Protein AF-A0A4Q2YAL2-F1 (afdb_monomer_lite)

Structure (mmCIF, N/CA/C/O backbone):
data_AF-A0A4Q2YAL2-F1
#
_entry.id   AF-A0A4Q2YAL2-F1
#
loop_
_atom_site.group_PDB
_atom_site.id
_atom_site.type_symbol
_atom_site.label_atom_id
_atom_site.label_alt_id
_atom_site.label_comp_id
_atom_site.label_asym_id
_atom_site.label_entity_id
_atom_site.label_seq_id
_atom_site.pdbx_PDB_ins_code
_atom_site.Cartn_x
_atom_site.Cartn_y
_atom_site.Cartn_z
_atom_site.occupancy
_atom_site.B_iso_or_equiv
_atom_site.auth_seq_id
_atom_site.auth_comp_id
_atom_site.auth_asym_id
_atom_site.auth_atom_id
_atom_site.pdbx_PDB_model_num
ATOM 1 N N . MET A 1 1 ? 35.663 -0.691 -18.626 1.00 34.44 1 MET A N 1
ATOM 2 C CA . MET A 1 1 ? 35.014 -1.641 -19.557 1.00 34.44 1 MET A CA 1
ATOM 3 C C . MET A 1 1 ? 35.930 -2.849 -19.698 1.00 34.44 1 MET A C 1
ATOM 5 O O . MET A 1 1 ? 36.634 -2.955 -20.691 1.00 34.44 1 MET A O 1
ATOM 9 N N . ASP A 1 2 ? 35.960 -3.741 -18.707 1.00 33.00 2 ASP A N 1
ATOM 10 C CA . ASP A 1 2 ? 36.837 -4.916 -18.756 1.00 33.00 2 ASP A CA 1
ATOM 11 C C . ASP A 1 2 ? 36.016 -6.183 -18.997 1.00 33.00 2 ASP A C 1
ATOM 13 O O . ASP A 1 2 ? 35.149 -6.528 -18.196 1.00 33.00 2 ASP A O 1
ATOM 17 N N . ARG A 1 3 ? 36.354 -6.880 -20.093 1.00 42.19 3 ARG A N 1
ATOM 18 C CA . ARG A 1 3 ? 35.846 -8.185 -20.579 1.00 42.19 3 ARG A CA 1
ATOM 19 C C . ARG A 1 3 ? 34.606 -8.153 -21.483 1.00 42.19 3 ARG A C 1
ATOM 21 O O . ARG A 1 3 ? 33.518 -8.588 -21.120 1.00 42.19 3 ARG A O 1
ATOM 28 N N . PHE A 1 4 ? 34.845 -7.736 -22.724 1.00 47.44 4 PHE A N 1
ATOM 29 C CA . PHE A 1 4 ? 34.017 -8.009 -23.903 1.00 47.44 4 PHE A CA 1
ATOM 30 C C . PHE A 1 4 ? 34.461 -9.335 -24.557 1.00 47.44 4 PHE A C 1
ATOM 32 O O . PHE A 1 4 ? 35.650 -9.508 -24.826 1.00 47.44 4 PHE A O 1
ATOM 39 N N . ARG A 1 5 ? 33.543 -10.279 -24.822 1.00 47.34 5 ARG A N 1
ATOM 40 C CA . ARG A 1 5 ? 33.827 -11.516 -25.585 1.00 47.34 5 ARG A CA 1
ATOM 41 C C . ARG A 1 5 ? 32.627 -11.879 -26.469 1.00 47.34 5 ARG A C 1
ATOM 43 O O . ARG A 1 5 ? 31.511 -12.010 -25.971 1.00 47.34 5 ARG A O 1
ATOM 50 N N . ARG A 1 6 ? 32.863 -12.040 -27.776 1.00 51.03 6 ARG A N 1
ATOM 51 C CA . ARG A 1 6 ? 31.874 -12.457 -28.789 1.00 51.03 6 ARG A CA 1
ATOM 52 C C . ARG A 1 6 ? 32.100 -13.925 -29.136 1.00 51.03 6 ARG A C 1
ATOM 54 O O . ARG A 1 6 ? 33.190 -14.281 -29.568 1.00 51.03 6 ARG A O 1
ATOM 61 N N . GLU A 1 7 ? 31.065 -14.750 -29.020 1.00 54.59 7 GLU A N 1
ATOM 62 C CA . GLU A 1 7 ? 31.062 -16.129 -29.522 1.00 54.59 7 GLU A CA 1
ATOM 63 C C . GLU A 1 7 ? 29.753 -16.370 -30.291 1.00 54.59 7 GLU A C 1
ATOM 65 O O . GLU A 1 7 ? 28.668 -16.167 -29.755 1.00 54.59 7 GLU A O 1
ATOM 70 N N . GLN A 1 8 ? 29.855 -16.740 -31.575 1.00 58.50 8 GLN A N 1
ATOM 71 C CA . GLN A 1 8 ? 28.763 -17.287 -32.406 1.00 58.50 8 GLN A CA 1
ATOM 72 C C . GLN A 1 8 ? 27.385 -16.583 -32.292 1.00 58.50 8 GLN A C 1
ATOM 74 O O . GLN A 1 8 ? 26.392 -17.190 -31.897 1.00 58.50 8 GLN A O 1
ATOM 79 N N . GLY A 1 9 ? 27.295 -15.293 -32.643 1.00 65.19 9 GLY A N 1
ATOM 80 C CA . GLY A 1 9 ? 26.003 -14.570 -32.670 1.00 65.19 9 GLY A CA 1
ATOM 81 C C . GLY A 1 9 ? 25.422 -14.243 -31.286 1.00 65.19 9 GLY A C 1
ATOM 82 O O . GLY A 1 9 ? 24.248 -13.899 -31.148 1.00 65.19 9 GLY A O 1
ATOM 83 N N . ARG A 1 10 ? 26.237 -14.355 -30.233 1.00 72.00 10 ARG A N 1
ATOM 84 C CA . ARG A 1 10 ? 25.889 -13.933 -28.877 1.00 72.00 10 ARG A CA 1
ATOM 85 C C . ARG A 1 10 ? 26.889 -12.903 -28.377 1.00 72.00 10 ARG A C 1
ATOM 87 O O . ARG A 1 10 ? 28.103 -13.082 -28.502 1.00 72.00 10 ARG A O 1
ATOM 94 N N . MET A 1 11 ? 26.362 -11.824 -27.814 1.00 77.19 11 MET A N 1
ATOM 95 C CA . MET A 1 11 ? 27.133 -10.838 -27.071 1.00 77.19 11 MET A CA 1
ATOM 96 C C . MET A 1 11 ? 26.857 -11.046 -25.586 1.00 77.19 11 MET A C 1
ATOM 98 O O . MET A 1 11 ? 25.702 -11.002 -25.173 1.00 77.19 11 MET A O 1
ATOM 102 N N . ASN A 1 12 ? 27.913 -11.263 -24.805 1.00 82.50 12 ASN A N 1
ATOM 103 C CA . ASN A 1 12 ? 27.822 -11.422 -23.358 1.00 82.50 12 ASN A CA 1
ATOM 104 C C . ASN A 1 12 ? 28.502 -10.233 -22.676 1.00 82.50 12 ASN A C 1
ATOM 106 O O . ASN A 1 12 ? 29.672 -9.950 -22.939 1.00 82.50 12 ASN A O 1
ATOM 110 N N . ILE A 1 13 ? 27.782 -9.564 -21.782 1.00 82.69 13 ILE A N 1
ATOM 111 C CA . ILE A 1 13 ? 28.294 -8.497 -20.926 1.00 82.69 13 ILE A CA 1
ATOM 112 C C . ILE A 1 13 ? 28.120 -8.969 -19.485 1.00 82.69 13 ILE A C 1
ATOM 114 O O . ILE A 1 13 ? 27.005 -9.174 -19.012 1.00 82.69 13 ILE A O 1
ATOM 118 N N . ILE A 1 14 ? 29.234 -9.156 -18.779 1.00 84.06 14 ILE A N 1
ATOM 119 C CA . ILE A 1 14 ? 29.224 -9.673 -17.402 1.00 84.06 14 ILE A CA 1
ATOM 120 C C . ILE A 1 14 ? 28.496 -8.700 -16.471 1.00 84.06 14 ILE A C 1
ATOM 122 O O . ILE A 1 14 ? 27.706 -9.115 -15.626 1.00 84.06 14 ILE A O 1
ATOM 126 N N . ARG A 1 15 ? 28.757 -7.400 -16.633 1.00 83.81 15 ARG A N 1
ATOM 127 C CA . ARG A 1 15 ? 28.156 -6.350 -15.819 1.00 83.81 15 ARG A CA 1
ATOM 128 C C . ARG A 1 15 ? 28.131 -5.024 -16.564 1.00 83.81 15 ARG A C 1
ATOM 130 O O . ARG A 1 15 ? 29.109 -4.667 -17.220 1.00 83.81 15 ARG A O 1
ATOM 137 N N . LEU A 1 16 ? 27.040 -4.293 -16.407 1.00 83.62 16 LEU A N 1
ATOM 1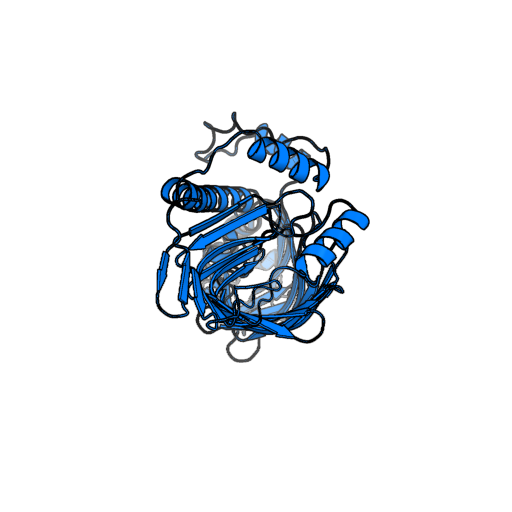38 C CA . LEU A 1 16 ? 26.890 -2.912 -16.832 1.00 83.62 16 LEU A CA 1
ATOM 139 C C . LEU A 1 16 ? 26.346 -2.112 -15.652 1.00 83.62 16 LEU A C 1
ATOM 141 O O . LEU A 1 16 ? 25.259 -2.401 -15.165 1.00 83.62 16 LEU A O 1
ATOM 145 N N . SER A 1 17 ? 27.091 -1.101 -15.220 1.00 80.88 17 SER A N 1
ATOM 146 C CA . SER A 1 17 ? 26.669 -0.203 -14.147 1.00 80.88 17 SER A CA 1
ATOM 147 C C . SER A 1 17 ? 26.716 1.232 -14.651 1.00 80.88 17 SER A C 1
ATOM 149 O O . SER A 1 17 ? 27.686 1.626 -15.303 1.00 80.88 17 SER A O 1
ATOM 151 N N . ALA A 1 18 ? 25.685 2.012 -14.343 1.00 79.88 18 ALA A N 1
ATOM 152 C CA . ALA A 1 18 ? 25.575 3.407 -14.737 1.00 79.88 18 ALA A CA 1
ATOM 153 C C . ALA A 1 18 ? 25.038 4.257 -13.581 1.00 79.88 18 ALA A C 1
ATOM 155 O O . ALA A 1 18 ? 24.219 3.807 -12.781 1.00 79.88 18 ALA A O 1
ATOM 156 N N . ILE A 1 19 ? 25.505 5.502 -13.520 1.00 79.38 19 ILE A N 1
ATOM 157 C CA . ILE A 1 19 ? 24.965 6.543 -12.647 1.00 79.38 19 ILE A CA 1
ATOM 158 C C . ILE A 1 19 ? 24.279 7.552 -13.560 1.00 79.38 19 ILE A C 1
ATOM 160 O O . ILE A 1 19 ? 24.894 8.058 -14.502 1.00 79.38 19 ILE A O 1
ATOM 164 N N . GLY A 1 20 ? 22.998 7.789 -13.307 1.00 75.44 20 GLY A N 1
ATOM 165 C CA . GLY A 1 20 ? 22.170 8.666 -14.115 1.00 75.44 20 GLY A CA 1
ATOM 166 C C . GLY A 1 20 ? 22.560 10.128 -13.937 1.00 75.44 20 GLY A C 1
ATOM 167 O O . GLY A 1 20 ? 22.775 10.607 -12.822 1.00 75.44 20 GLY A O 1
ATOM 168 N N . ARG A 1 21 ? 22.628 10.851 -15.053 1.00 77.00 21 ARG A N 1
ATOM 169 C CA . ARG A 1 21 ? 22.757 12.313 -15.083 1.00 77.00 21 ARG A CA 1
ATOM 170 C C . ARG A 1 21 ? 21.369 12.953 -14.965 1.00 77.00 21 ARG A C 1
ATOM 172 O O . ARG A 1 21 ? 20.378 12.259 -14.745 1.00 77.00 21 ARG A O 1
ATOM 179 N N . GLU A 1 22 ? 21.281 14.279 -15.035 1.00 68.62 22 GLU A N 1
ATOM 180 C CA . GLU A 1 22 ? 20.007 15.002 -14.863 1.00 68.62 22 GLU A CA 1
ATOM 181 C C . GLU A 1 22 ? 18.955 14.659 -15.925 1.00 68.62 22 GLU A C 1
ATOM 183 O O . GLU A 1 22 ? 17.767 14.652 -15.624 1.00 68.62 22 GLU A O 1
ATOM 188 N N . ASP A 1 23 ? 19.404 14.308 -17.126 1.00 71.12 23 ASP A N 1
ATOM 189 C CA . ASP A 1 23 ? 18.617 13.883 -18.289 1.00 71.12 23 ASP A CA 1
ATOM 190 C C . ASP A 1 23 ? 18.297 12.375 -18.309 1.00 71.12 23 ASP A C 1
ATOM 192 O O . ASP A 1 23 ? 17.663 11.872 -19.241 1.00 71.12 23 ASP A O 1
ATOM 196 N N . SER A 1 24 ? 18.731 11.633 -17.286 1.00 74.25 24 SER A N 1
ATOM 197 C CA . SER A 1 24 ? 18.523 10.189 -17.171 1.00 74.25 24 SER A CA 1
ATOM 198 C C . SER A 1 24 ? 17.285 9.876 -16.331 1.00 74.25 24 SER A C 1
ATOM 200 O O . SER A 1 24 ? 17.131 10.389 -15.225 1.00 74.25 24 SER A O 1
ATOM 202 N N . PHE A 1 25 ? 16.425 8.970 -16.805 1.00 77.88 25 PHE A N 1
ATOM 203 C CA . PHE A 1 25 ? 15.199 8.565 -16.089 1.00 77.88 25 PHE A CA 1
ATOM 204 C C . PHE A 1 25 ? 15.465 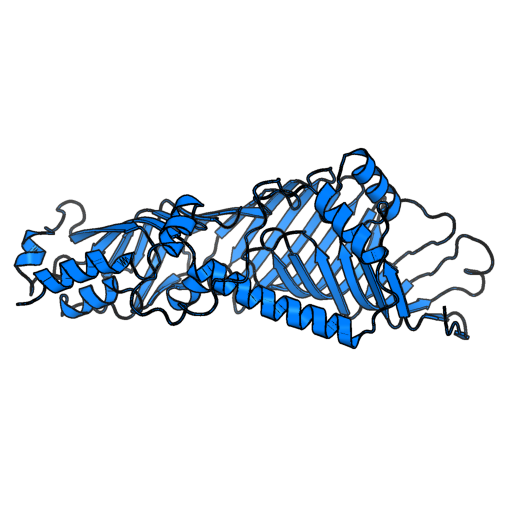7.742 -14.812 1.00 77.88 25 PHE A C 1
ATOM 206 O O . PHE A 1 25 ? 14.564 7.539 -13.998 1.00 77.88 25 PHE A O 1
ATOM 213 N N . PHE A 1 26 ? 16.703 7.288 -14.619 1.00 82.44 26 PHE A N 1
ATOM 214 C CA . PHE A 1 26 ? 17.173 6.580 -13.432 1.00 82.44 26 PHE A CA 1
ATOM 215 C C . PHE A 1 26 ? 18.201 7.421 -12.663 1.00 82.44 26 PHE A C 1
ATOM 217 O O . PHE A 1 26 ? 18.831 8.323 -13.221 1.00 82.44 26 PHE A O 1
ATOM 224 N N . THR A 1 27 ? 18.377 7.131 -11.376 1.00 79.19 27 THR A N 1
ATOM 225 C CA . THR A 1 27 ? 19.489 7.655 -10.565 1.00 79.19 27 THR A CA 1
ATOM 226 C C . THR A 1 27 ? 20.693 6.733 -10.642 1.00 79.19 27 THR A C 1
ATOM 228 O O . THR A 1 27 ? 21.825 7.182 -10.810 1.00 79.19 27 THR A O 1
ATOM 231 N N . ASP A 1 28 ? 20.445 5.433 -10.593 1.00 82.31 28 ASP A N 1
ATOM 232 C CA . ASP A 1 28 ? 21.459 4.402 -10.690 1.00 82.31 28 ASP A CA 1
ATOM 233 C C . ASP A 1 28 ? 20.863 3.122 -11.278 1.00 82.31 28 ASP A C 1
ATOM 235 O O . ASP A 1 28 ? 19.662 2.853 -11.195 1.00 82.31 28 ASP A O 1
ATOM 239 N N . PHE A 1 29 ? 21.732 2.385 -11.959 1.00 85.00 29 PHE A N 1
ATOM 240 C CA . PHE A 1 29 ? 21.403 1.184 -12.706 1.00 85.00 29 PHE A CA 1
ATOM 241 C C . PHE A 1 29 ? 22.572 0.204 -12.598 1.00 85.00 29 PHE A C 1
ATOM 243 O O . PHE A 1 29 ? 23.728 0.577 -12.823 1.00 85.00 29 PHE A O 1
ATOM 250 N N . ASP A 1 30 ? 22.280 -1.053 -12.280 1.00 87.50 30 ASP A N 1
ATOM 251 C CA . ASP A 1 30 ? 23.237 -2.156 -12.297 1.00 87.50 30 ASP A CA 1
ATOM 252 C C . ASP A 1 30 ? 22.581 -3.397 -12.907 1.00 87.50 30 ASP A C 1
ATOM 254 O O . ASP A 1 30 ? 21.586 -3.901 -12.392 1.00 87.50 30 ASP A O 1
ATOM 258 N N . ALA A 1 31 ? 23.152 -3.902 -13.996 1.00 88.25 31 ALA A N 1
ATOM 259 C CA . ALA A 1 31 ? 22.694 -5.101 -14.684 1.00 88.25 31 ALA A CA 1
ATOM 260 C C . ALA A 1 31 ? 23.830 -6.116 -14.817 1.00 88.25 31 ALA A C 1
ATOM 262 O O . ALA A 1 31 ? 24.973 -5.755 -15.117 1.00 88.25 31 ALA A O 1
ATOM 263 N N . LYS A 1 32 ? 23.520 -7.400 -14.615 1.00 88.00 32 LYS A N 1
ATOM 264 C CA . LYS A 1 32 ? 24.496 -8.499 -14.638 1.00 88.00 32 LYS A CA 1
ATOM 265 C C . LYS A 1 32 ? 24.097 -9.601 -15.600 1.00 88.00 32 LYS A C 1
ATOM 267 O O . LYS A 1 32 ? 22.915 -9.876 -15.805 1.00 88.00 32 LYS A O 1
ATOM 272 N N . ASN A 1 33 ? 25.120 -10.261 -16.138 1.00 89.31 33 ASN A N 1
ATOM 273 C CA . ASN A 1 33 ? 25.001 -11.381 -17.067 1.00 89.31 33 ASN A CA 1
ATOM 274 C C . ASN A 1 33 ? 24.040 -11.058 -18.216 1.00 89.31 33 ASN A C 1
ATOM 276 O O . ASN A 1 33 ? 23.069 -11.770 -18.466 1.00 89.31 33 ASN A O 1
ATOM 280 N N . ILE A 1 34 ? 24.307 -9.943 -18.891 1.00 88.00 34 ILE A N 1
ATOM 281 C CA . ILE A 1 34 ? 23.517 -9.503 -20.031 1.00 88.00 34 ILE A CA 1
ATOM 282 C C . ILE A 1 34 ? 23.935 -10.336 -21.239 1.00 88.00 34 ILE A C 1
ATOM 284 O O . ILE A 1 34 ? 25.109 -10.372 -21.609 1.00 88.00 34 ILE A O 1
ATOM 288 N N . VAL A 1 35 ? 22.970 -10.990 -21.868 1.00 88.06 35 VAL A N 1
ATOM 289 C CA . VAL A 1 35 ? 23.160 -11.803 -23.065 1.00 88.06 35 VAL A CA 1
ATOM 290 C C . VAL A 1 35 ? 22.271 -11.255 -24.169 1.00 88.06 35 VAL A C 1
ATOM 292 O O . VAL A 1 35 ? 21.047 -11.353 -24.093 1.00 88.06 35 VAL A O 1
ATOM 295 N N . CYS A 1 36 ? 22.878 -10.726 -25.226 1.00 84.00 36 CYS A N 1
ATOM 296 C CA . CYS A 1 36 ? 22.164 -10.289 -26.422 1.00 84.00 36 CYS A CA 1
ATOM 297 C C . CYS A 1 36 ? 22.324 -11.334 -27.525 1.00 84.00 36 CYS A C 1
ATOM 299 O O . CYS A 1 36 ? 23.438 -11.781 -27.825 1.00 84.00 36 CYS A O 1
ATOM 301 N N . ARG A 1 37 ? 21.210 -11.725 -28.146 1.00 76.56 37 ARG A N 1
ATOM 302 C CA . ARG A 1 37 ? 21.209 -12.604 -29.323 1.00 76.56 37 ARG A CA 1
ATOM 303 C C . ARG A 1 37 ? 21.167 -11.736 -30.574 1.00 76.56 37 ARG A C 1
ATOM 305 O O . ARG A 1 37 ? 20.095 -11.293 -30.970 1.00 76.56 37 ARG A O 1
ATOM 312 N N . MET A 1 38 ? 22.335 -11.505 -31.166 1.00 70.19 38 MET A N 1
ATOM 313 C CA . MET A 1 38 ? 22.499 -10.646 -32.339 1.00 70.19 38 MET A CA 1
ATOM 314 C C . MET A 1 38 ? 22.710 -11.499 -33.592 1.00 70.19 38 MET A C 1
ATOM 316 O O . MET A 1 38 ? 23.464 -12.476 -33.565 1.00 70.19 38 MET A O 1
ATOM 320 N N . GLY A 1 39 ? 22.084 -11.126 -34.706 1.00 63.28 39 GLY A N 1
ATOM 321 C CA . GLY A 1 39 ? 22.401 -11.692 -36.012 1.00 63.28 39 GLY A CA 1
ATOM 322 C C . GLY A 1 39 ? 23.830 -11.355 -36.447 1.00 63.28 39 GLY A C 1
ATOM 323 O O . GLY A 1 39 ? 24.487 -10.463 -35.912 1.00 63.28 39 GLY A O 1
ATOM 324 N N . LEU A 1 40 ? 24.343 -12.088 -37.439 1.00 58.19 40 LEU A N 1
ATOM 325 C CA . LEU A 1 40 ? 25.746 -11.996 -37.872 1.00 58.19 40 LEU A CA 1
ATOM 326 C C . LEU A 1 40 ? 26.148 -10.578 -38.337 1.00 58.19 40 LEU A C 1
ATOM 328 O O . LEU A 1 40 ? 27.295 -10.176 -38.132 1.00 58.19 40 LEU A O 1
ATOM 332 N N . LEU A 1 41 ? 25.198 -9.845 -38.933 1.00 61.16 41 LEU A N 1
ATOM 333 C CA . LEU A 1 41 ? 25.366 -8.509 -39.523 1.00 61.16 41 LEU A CA 1
ATOM 334 C C . LEU A 1 41 ? 24.835 -7.368 -38.635 1.00 61.16 41 LEU A C 1
ATOM 336 O O . LEU A 1 41 ? 25.105 -6.203 -38.912 1.00 61.16 41 LEU A O 1
ATOM 340 N N . ASP A 1 42 ? 24.140 -7.692 -37.542 1.00 60.75 42 ASP A N 1
ATOM 341 C CA . ASP A 1 42 ? 23.362 -6.743 -36.729 1.00 60.75 42 ASP A CA 1
ATOM 342 C C . ASP A 1 42 ? 24.211 -5.789 -35.871 1.00 60.75 42 ASP A C 1
ATOM 344 O O . ASP A 1 42 ? 23.679 -4.908 -35.201 1.00 60.75 42 ASP A O 1
ATOM 348 N N . SER A 1 43 ? 25.534 -5.962 -35.872 1.00 57.38 43 SER A N 1
ATOM 349 C CA . SER A 1 43 ? 26.497 -5.133 -35.137 1.00 57.38 43 SER A CA 1
ATOM 350 C C . SER A 1 43 ? 27.537 -4.467 -36.048 1.00 57.38 43 SER A C 1
ATOM 352 O O . SER A 1 43 ? 28.525 -3.937 -35.546 1.00 57.38 43 SER A O 1
ATOM 354 N N . VAL A 1 44 ? 27.404 -4.598 -37.375 1.00 61.06 44 VAL A N 1
ATOM 355 C CA . VAL A 1 44 ? 28.435 -4.173 -38.346 1.00 61.06 44 VAL A CA 1
ATOM 356 C C . VAL A 1 44 ? 28.291 -2.694 -38.706 1.00 61.06 44 VAL A C 1
ATOM 358 O O . VAL A 1 44 ? 29.294 -2.013 -38.903 1.00 61.06 44 VAL A O 1
ATOM 361 N N . ALA A 1 45 ? 27.061 -2.186 -38.735 1.00 60.50 45 ALA A N 1
ATOM 362 C CA . ALA A 1 45 ? 26.756 -0.772 -38.894 1.00 60.50 45 ALA A CA 1
ATOM 363 C C . ALA A 1 45 ? 25.537 -0.407 -38.025 1.00 60.50 45 ALA A C 1
ATOM 365 O O . ALA A 1 45 ? 24.688 -1.273 -37.795 1.00 60.50 45 ALA A O 1
ATOM 366 N N . PRO A 1 46 ? 25.442 0.836 -37.525 1.00 62.41 46 PRO A N 1
ATOM 367 C CA . PRO A 1 46 ? 24.249 1.329 -36.845 1.00 62.41 46 PRO A CA 1
ATOM 368 C C . PRO A 1 46 ? 22.979 1.237 -37.717 1.00 62.41 46 PRO A C 1
ATOM 370 O O . PRO A 1 46 ? 23.072 1.390 -38.940 1.00 62.41 46 PRO A O 1
ATOM 373 N N . PRO A 1 47 ? 21.793 1.038 -37.109 1.00 66.62 47 PRO A N 1
ATOM 374 C CA . PRO A 1 47 ? 21.583 0.769 -35.684 1.00 66.62 47 PRO A CA 1
ATOM 375 C C . PRO A 1 47 ? 22.023 -0.650 -35.303 1.00 66.62 47 PRO A C 1
ATOM 377 O O . PRO A 1 47 ? 21.727 -1.614 -36.010 1.00 66.62 47 PRO A O 1
ATOM 380 N N . TRP A 1 48 ? 22.679 -0.794 -34.150 1.00 67.81 48 TRP A N 1
ATOM 381 C CA . TRP A 1 48 ? 22.986 -2.098 -33.572 1.00 67.81 48 TRP A CA 1
ATOM 382 C C . TRP A 1 48 ? 21.699 -2.781 -33.125 1.00 67.81 48 TRP A C 1
ATOM 384 O O . TRP A 1 48 ? 21.069 -2.382 -32.144 1.00 67.81 48 TRP A O 1
ATOM 394 N N . ARG A 1 49 ? 21.308 -3.836 -33.837 1.00 71.44 49 ARG A N 1
ATOM 395 C CA . ARG A 1 49 ? 20.087 -4.589 -33.546 1.00 71.44 49 ARG A CA 1
ATOM 396 C C . ARG A 1 49 ? 20.413 -5.664 -32.529 1.00 71.44 49 ARG A C 1
ATOM 398 O O . ARG A 1 49 ? 20.940 -6.729 -32.837 1.00 71.44 49 ARG A O 1
ATOM 405 N N . THR A 1 50 ? 20.123 -5.366 -31.272 1.00 68.25 50 THR A N 1
ATOM 406 C CA . THR A 1 50 ? 20.482 -6.251 -30.153 1.00 68.25 50 THR A CA 1
ATOM 407 C C . THR A 1 50 ? 19.618 -7.515 -30.083 1.00 68.25 50 THR A C 1
ATOM 409 O O . THR A 1 50 ? 19.961 -8.455 -29.361 1.00 68.25 50 THR A O 1
ATOM 412 N N . GLY A 1 51 ? 18.518 -7.549 -30.845 1.00 76.31 51 GLY A N 1
ATOM 413 C CA . GLY A 1 51 ? 17.534 -8.621 -30.813 1.00 76.31 51 GLY A CA 1
ATOM 414 C C . GLY A 1 51 ? 16.833 -8.675 -29.457 1.00 76.31 51 GLY A C 1
ATOM 415 O O . GLY A 1 51 ? 16.383 -7.648 -28.938 1.00 76.31 51 GLY A O 1
ATOM 416 N N . GLY A 1 52 ? 16.727 -9.884 -28.903 1.00 81.69 52 GLY A N 1
ATOM 417 C CA . GLY A 1 52 ? 16.270 -10.107 -27.534 1.00 81.69 52 GLY A CA 1
ATOM 418 C C . GLY A 1 52 ? 17.441 -10.075 -26.554 1.00 81.69 52 GLY A C 1
ATOM 419 O O . GLY A 1 52 ? 18.399 -10.844 -26.702 1.00 81.69 52 GLY A O 1
ATOM 420 N N . MET A 1 53 ? 17.341 -9.209 -25.550 1.00 88.19 53 MET A N 1
ATOM 421 C CA . MET A 1 53 ? 18.288 -9.104 -24.446 1.00 88.19 53 MET A CA 1
ATOM 422 C C . MET A 1 53 ? 17.793 -9.926 -23.259 1.00 88.19 53 MET A C 1
ATOM 424 O O . MET A 1 53 ? 16.634 -9.818 -22.868 1.00 88.19 53 MET A O 1
ATOM 428 N N . LYS A 1 54 ? 18.671 -10.735 -22.672 1.00 91.12 54 LYS A N 1
ATOM 429 C CA . LYS A 1 54 ? 18.435 -11.400 -21.390 1.00 91.12 54 LYS A CA 1
ATOM 430 C C . LYS A 1 54 ? 19.345 -10.814 -20.328 1.00 91.12 54 LYS A C 1
ATOM 432 O O . LYS A 1 54 ? 20.514 -10.598 -20.617 1.00 91.12 54 LYS A O 1
ATOM 437 N N . ILE A 1 55 ? 18.833 -10.589 -19.129 1.00 92.50 55 ILE A N 1
ATOM 438 C CA . ILE A 1 55 ? 19.584 -10.086 -17.977 1.00 92.50 55 ILE A CA 1
ATOM 439 C C . ILE A 1 55 ? 19.289 -11.018 -16.802 1.00 92.50 55 ILE A C 1
ATOM 441 O O . ILE A 1 55 ? 18.127 -11.327 -16.550 1.00 92.50 55 ILE A O 1
ATOM 445 N N . ALA A 1 56 ? 20.314 -11.483 -16.089 1.00 90.94 56 ALA A N 1
ATOM 446 C CA . ALA A 1 56 ? 20.078 -12.321 -14.912 1.00 90.94 56 ALA A CA 1
ATOM 447 C C . ALA A 1 56 ? 19.561 -11.468 -13.747 1.00 90.94 56 ALA A C 1
ATOM 449 O O . ALA A 1 56 ? 18.458 -11.689 -13.261 1.00 90.94 56 ALA A O 1
ATOM 450 N N . ASP A 1 57 ? 20.319 -10.436 -13.373 1.00 91.56 57 ASP A N 1
ATOM 451 C CA . ASP A 1 57 ? 19.981 -9.544 -12.266 1.00 91.56 57 ASP A CA 1
ATOM 452 C C . ASP A 1 57 ? 19.971 -8.091 -12.730 1.00 91.56 57 ASP A C 1
ATOM 454 O O . ASP A 1 57 ? 20.928 -7.629 -13.362 1.00 91.56 57 ASP A O 1
ATOM 458 N N . LEU A 1 58 ? 18.912 -7.369 -12.373 1.00 91.75 58 LEU A N 1
ATOM 459 C CA . LEU A 1 58 ? 18.763 -5.937 -12.587 1.00 91.75 58 LEU A CA 1
ATOM 460 C C . LEU A 1 58 ? 18.401 -5.251 -11.274 1.00 91.75 58 LEU A C 1
ATOM 462 O O . LEU A 1 58 ? 17.418 -5.612 -10.635 1.00 91.75 58 LEU A O 1
ATOM 466 N N . VAL A 1 59 ? 19.135 -4.197 -10.938 1.00 90.12 59 VAL A N 1
ATOM 467 C CA . VAL A 1 59 ? 18.751 -3.232 -9.909 1.00 90.12 59 VAL A CA 1
ATOM 468 C C . VAL A 1 59 ? 18.685 -1.858 -10.558 1.00 90.12 59 VAL A C 1
ATOM 470 O O . VAL A 1 59 ? 19.654 -1.417 -11.178 1.00 90.12 59 VAL A O 1
ATOM 473 N N . ILE A 1 60 ? 17.538 -1.197 -10.448 1.00 88.00 60 ILE A N 1
ATOM 474 C CA . ILE A 1 60 ? 17.326 0.135 -11.009 1.00 88.00 60 ILE A CA 1
ATOM 475 C C . ILE A 1 60 ? 16.526 1.010 -10.047 1.00 88.00 60 ILE A C 1
ATOM 477 O O . ILE A 1 60 ? 15.466 0.624 -9.553 1.00 88.00 60 ILE A O 1
ATOM 481 N N . ASN A 1 61 ? 17.021 2.224 -9.836 1.00 84.44 61 ASN A N 1
ATOM 482 C CA . ASN A 1 61 ? 16.340 3.249 -9.060 1.00 84.44 61 ASN A CA 1
ATOM 483 C C . ASN A 1 61 ? 15.817 4.318 -10.021 1.00 84.44 61 ASN A C 1
ATOM 485 O O . ASN A 1 61 ? 16.582 5.022 -10.685 1.00 84.44 61 ASN A O 1
ATOM 489 N N . VAL A 1 62 ? 14.497 4.397 -10.147 1.00 85.19 62 VAL A N 1
ATOM 490 C CA . VAL A 1 62 ? 13.790 5.244 -11.109 1.00 85.19 62 VAL A CA 1
ATOM 491 C C . VAL A 1 62 ? 13.421 6.574 -10.458 1.00 85.19 62 VAL A C 1
ATOM 493 O O . VAL A 1 62 ? 12.994 6.634 -9.303 1.00 85.19 62 VAL A O 1
ATOM 496 N N . ARG A 1 63 ? 13.555 7.669 -11.211 1.00 78.69 63 ARG A N 1
ATOM 497 C CA . ARG A 1 63 ? 13.149 8.998 -10.743 1.00 78.69 63 ARG A CA 1
ATOM 498 C C . ARG A 1 63 ? 11.622 9.092 -10.676 1.00 78.69 63 ARG A C 1
ATOM 500 O O . ARG A 1 63 ? 10.934 8.814 -11.650 1.00 78.69 63 ARG A O 1
ATOM 507 N N . ALA A 1 64 ? 11.096 9.546 -9.539 1.00 69.31 64 ALA A N 1
ATOM 508 C CA . ALA A 1 64 ? 9.655 9.671 -9.285 1.00 69.31 64 ALA A CA 1
ATOM 509 C C . ALA A 1 64 ? 9.038 11.022 -9.717 1.00 69.31 64 ALA A C 1
ATOM 511 O O . ALA A 1 64 ? 7.964 11.390 -9.238 1.00 69.31 64 ALA A O 1
ATOM 512 N N . GLY A 1 65 ? 9.720 11.768 -10.590 1.00 68.44 65 GLY A N 1
ATOM 513 C CA . GLY A 1 65 ? 9.336 13.099 -11.067 1.00 68.44 65 GLY A CA 1
ATOM 514 C C . GLY A 1 65 ? 10.533 13.863 -11.641 1.00 68.44 65 GLY A C 1
ATOM 515 O O . GLY A 1 65 ? 11.652 13.342 -11.677 1.00 68.44 65 GLY A O 1
ATOM 516 N N . ALA A 1 66 ? 10.305 15.106 -12.061 1.00 66.06 66 ALA A N 1
ATOM 517 C CA . ALA A 1 66 ? 11.340 16.004 -12.573 1.00 66.06 66 ALA A CA 1
ATOM 518 C C . ALA A 1 66 ? 11.246 17.379 -11.906 1.00 66.06 66 ALA A C 1
ATOM 520 O O . ALA A 1 66 ? 10.180 17.766 -11.439 1.00 66.06 66 ALA A O 1
ATOM 521 N N . ALA A 1 67 ? 12.365 18.105 -11.845 1.00 63.84 67 ALA A N 1
ATOM 522 C CA . ALA A 1 67 ? 12.426 19.395 -11.156 1.00 63.84 67 ALA A CA 1
ATOM 523 C C . ALA A 1 67 ? 11.552 20.482 -11.810 1.00 63.84 67 ALA A C 1
ATOM 525 O O . ALA A 1 67 ? 11.137 21.408 -11.119 1.00 63.84 67 ALA A O 1
ATOM 526 N N . ASP A 1 68 ? 11.287 20.354 -13.111 1.00 67.81 68 ASP A N 1
ATOM 527 C CA . ASP A 1 68 ? 10.445 21.238 -13.911 1.00 67.81 68 ASP A CA 1
ATOM 528 C C . ASP A 1 68 ? 9.892 20.485 -15.139 1.00 67.81 68 ASP A C 1
ATOM 530 O O . ASP A 1 68 ? 10.304 19.359 -15.450 1.00 67.81 68 ASP A O 1
ATOM 534 N N . ALA A 1 69 ? 8.945 21.106 -15.847 1.00 67.81 69 ALA A N 1
ATOM 535 C CA . ALA A 1 69 ? 8.301 20.527 -17.026 1.00 67.81 69 ALA A CA 1
ATOM 536 C C . ALA A 1 69 ? 9.267 20.258 -18.198 1.00 67.81 69 ALA A C 1
ATOM 538 O O . ALA A 1 69 ? 9.069 19.296 -18.941 1.00 67.81 69 ALA A O 1
ATOM 539 N N . GLY A 1 70 ? 10.318 21.069 -18.358 1.00 68.00 70 GLY A N 1
ATOM 540 C CA . GLY A 1 70 ? 11.335 20.871 -19.392 1.00 68.00 70 GLY A CA 1
ATOM 541 C C . GLY A 1 70 ? 12.184 19.637 -19.104 1.00 68.00 70 GLY A C 1
ATOM 542 O O . GLY A 1 70 ? 12.362 18.788 -19.973 1.00 68.00 70 GLY A O 1
ATOM 543 N N . ALA A 1 71 ? 12.621 19.472 -17.855 1.00 69.00 71 ALA A N 1
ATOM 544 C CA . ALA A 1 71 ? 13.304 18.268 -17.401 1.00 69.00 71 ALA A CA 1
ATOM 545 C C . ALA A 1 71 ? 12.419 17.018 -17.560 1.00 69.00 71 ALA A C 1
ATOM 547 O O . ALA A 1 71 ? 12.905 15.989 -18.024 1.00 69.00 71 ALA A O 1
ATOM 548 N N . ALA A 1 72 ? 11.119 17.099 -17.248 1.00 67.31 72 ALA A N 1
ATOM 549 C CA . ALA A 1 72 ? 10.184 15.987 -17.453 1.00 67.31 72 ALA A CA 1
ATOM 550 C C . ALA A 1 72 ? 10.099 15.564 -18.931 1.00 67.31 72 ALA A C 1
ATOM 552 O O . ALA A 1 72 ? 10.122 14.367 -19.228 1.00 67.31 72 ALA A O 1
ATOM 553 N N . ALA A 1 73 ? 10.051 16.534 -19.851 1.00 71.00 73 ALA A N 1
ATOM 554 C CA . ALA A 1 73 ? 10.034 16.273 -21.287 1.00 71.00 73 ALA A CA 1
ATOM 555 C C . ALA A 1 73 ? 11.326 15.585 -21.755 1.00 71.00 73 ALA A C 1
ATOM 557 O O . ALA A 1 73 ? 11.253 14.556 -22.427 1.00 71.00 73 ALA A O 1
ATOM 558 N N . THR A 1 74 ? 12.494 16.073 -21.321 1.00 73.44 74 THR A N 1
ATOM 559 C CA . THR A 1 74 ? 13.796 15.459 -21.635 1.00 73.44 74 THR A CA 1
ATOM 560 C C . THR A 1 74 ? 13.881 14.016 -21.134 1.00 73.44 74 THR A C 1
ATOM 562 O O . THR A 1 74 ? 14.321 13.135 -21.867 1.00 73.44 74 THR A O 1
ATOM 565 N N . LEU A 1 75 ? 13.406 13.731 -19.915 1.00 72.62 75 LEU A N 1
ATOM 566 C CA . LEU A 1 75 ? 13.359 12.360 -19.386 1.00 72.62 75 LEU A CA 1
ATOM 567 C C . LEU A 1 75 ? 12.479 11.441 -20.248 1.00 72.62 75 LEU A C 1
ATOM 569 O O . LEU A 1 75 ? 12.857 10.298 -20.526 1.00 72.62 75 LEU A O 1
ATOM 573 N N . GLY A 1 76 ? 11.323 11.947 -20.686 1.00 68.44 76 GLY A N 1
ATOM 574 C CA . GLY A 1 76 ? 10.436 11.244 -21.609 1.00 68.44 76 GLY A CA 1
ATOM 575 C C . GLY A 1 76 ? 11.100 10.972 -22.961 1.00 68.44 76 GLY A C 1
ATOM 576 O O . GLY A 1 76 ? 11.007 9.859 -23.481 1.00 68.44 76 GLY A O 1
ATOM 577 N N . GLU A 1 77 ? 11.820 11.943 -23.521 1.00 72.19 77 GLU A N 1
ATOM 578 C CA . GLU A 1 77 ? 12.567 11.768 -24.771 1.00 72.19 77 GLU A CA 1
ATOM 579 C C . GLU A 1 77 ? 13.699 10.747 -24.639 1.00 72.19 77 GLU A C 1
ATOM 581 O O . GLU A 1 77 ? 13.829 9.880 -25.501 1.00 72.19 77 GLU A O 1
ATOM 586 N N . THR A 1 78 ? 14.462 10.764 -23.545 1.00 74.31 78 THR A N 1
ATOM 587 C CA . THR A 1 78 ? 15.534 9.786 -23.307 1.00 74.31 78 THR A CA 1
ATOM 588 C C . THR A 1 78 ? 14.994 8.351 -23.240 1.00 74.31 78 THR A C 1
ATOM 590 O O . THR A 1 78 ? 15.599 7.431 -23.799 1.00 74.31 78 THR A O 1
ATOM 593 N N . LEU A 1 79 ? 13.847 8.144 -22.580 1.00 74.19 79 LEU A N 1
ATOM 594 C CA . LEU A 1 79 ? 13.260 6.816 -22.360 1.00 74.19 79 LEU A CA 1
ATOM 595 C C . LEU A 1 79 ? 12.461 6.283 -23.566 1.00 74.19 79 LEU A C 1
ATOM 597 O O . LEU A 1 79 ? 12.513 5.085 -23.864 1.00 74.19 79 LEU A O 1
ATOM 601 N N . PHE A 1 80 ? 11.710 7.148 -24.253 1.00 73.69 80 PHE A N 1
ATOM 602 C CA . PHE A 1 80 ? 10.796 6.765 -25.343 1.00 73.69 80 PHE A CA 1
ATOM 603 C C . PHE A 1 80 ? 11.291 7.164 -26.739 1.00 73.69 80 PHE A C 1
ATOM 605 O O . PHE A 1 80 ? 10.659 6.827 -27.745 1.00 73.69 80 PHE A O 1
ATOM 612 N N . GLY A 1 81 ? 12.404 7.890 -26.826 1.00 68.69 81 GLY A N 1
ATOM 613 C CA . GLY A 1 81 ? 13.050 8.265 -28.077 1.00 68.69 81 GLY A CA 1
ATOM 614 C C . GLY A 1 81 ? 13.486 7.059 -28.909 1.00 68.69 81 GLY A C 1
ATOM 615 O O . GLY A 1 81 ? 13.614 5.924 -28.431 1.00 68.69 81 GLY A O 1
ATOM 616 N N . HIS A 1 82 ? 13.680 7.297 -30.202 1.00 67.50 82 HIS A N 1
ATOM 617 C CA . HIS A 1 82 ? 14.365 6.345 -31.063 1.00 67.50 82 HIS A CA 1
ATOM 618 C C . HIS A 1 82 ? 15.857 6.669 -31.020 1.00 67.50 82 HIS A C 1
ATOM 620 O O . HIS A 1 82 ? 16.250 7.786 -31.348 1.00 67.50 82 HIS A O 1
ATOM 626 N N . HIS A 1 83 ? 16.672 5.707 -30.592 1.00 70.00 83 HIS A N 1
ATOM 627 C CA . HIS A 1 83 ? 18.120 5.869 -30.533 1.00 70.00 83 HIS A CA 1
ATOM 628 C C . HIS A 1 83 ? 18.709 5.328 -31.841 1.00 70.00 83 HIS A C 1
ATOM 630 O O . HIS A 1 83 ? 18.585 4.129 -32.092 1.00 70.00 83 HIS A O 1
ATOM 636 N N . PRO A 1 84 ? 19.318 6.173 -32.695 1.00 63.91 84 PRO A N 1
ATOM 637 C CA . PRO A 1 84 ? 19.758 5.775 -34.039 1.00 63.91 84 PRO A CA 1
ATOM 638 C C . PRO A 1 84 ? 20.877 4.725 -34.023 1.00 63.91 84 PRO A C 1
ATOM 640 O O . PRO A 1 84 ? 21.117 4.059 -35.028 1.00 63.91 84 PRO A O 1
ATOM 643 N N . ASP A 1 85 ? 21.538 4.560 -32.878 1.00 68.94 85 ASP A N 1
ATOM 644 C CA . ASP A 1 85 ? 22.690 3.681 -32.728 1.00 68.94 85 ASP A CA 1
ATOM 645 C C . ASP A 1 85 ? 22.336 2.291 -32.196 1.00 68.94 85 ASP A C 1
ATOM 647 O O . ASP A 1 85 ? 23.103 1.354 -32.410 1.00 68.94 85 ASP A O 1
ATOM 651 N N . VAL A 1 86 ? 21.193 2.121 -31.518 1.00 70.19 86 VAL A N 1
ATOM 652 C CA . VAL A 1 86 ? 20.825 0.857 -30.860 1.00 70.19 86 VAL A CA 1
ATOM 653 C C . VAL A 1 86 ? 19.322 0.617 -30.937 1.00 70.19 86 VAL A C 1
ATOM 655 O O . VAL A 1 86 ? 18.523 1.410 -30.442 1.00 70.19 86 VAL A O 1
ATOM 658 N N . ASP A 1 87 ? 18.948 -0.544 -31.472 1.00 74.75 87 ASP A N 1
ATOM 659 C CA . ASP A 1 87 ? 17.572 -1.029 -31.490 1.00 74.75 87 ASP A CA 1
ATOM 660 C C . ASP A 1 87 ? 17.407 -2.208 -30.514 1.00 74.75 87 ASP A C 1
ATOM 662 O O . ASP A 1 87 ? 18.083 -3.244 -30.615 1.00 74.75 87 ASP A O 1
ATOM 666 N N . VAL A 1 88 ? 16.517 -2.027 -29.535 1.00 75.12 88 VAL A N 1
ATOM 667 C CA . VAL A 1 88 ? 16.188 -3.010 -28.494 1.00 75.12 88 VAL A CA 1
ATOM 668 C C . VAL A 1 88 ? 14.720 -3.387 -28.635 1.00 75.12 88 VAL A C 1
ATOM 670 O O . VAL A 1 88 ? 13.828 -2.585 -28.362 1.00 75.12 88 VAL A O 1
ATOM 673 N N . SER A 1 89 ? 14.475 -4.633 -29.041 1.00 74.00 89 SER A N 1
ATOM 674 C CA . SER A 1 89 ? 13.118 -5.131 -29.301 1.00 74.00 89 SER A CA 1
ATOM 675 C C . SER A 1 89 ? 12.439 -5.694 -28.046 1.00 74.00 89 SER A C 1
ATOM 677 O O . SER A 1 89 ? 11.252 -5.455 -27.807 1.00 74.00 89 SER A O 1
ATOM 679 N N . SER A 1 90 ? 13.199 -6.412 -27.212 1.00 86.81 90 SER A N 1
ATOM 680 C CA . SER A 1 90 ? 12.708 -6.994 -25.964 1.00 86.81 90 SER A CA 1
ATOM 681 C C . SER A 1 90 ? 13.822 -7.204 -24.944 1.00 86.81 90 SER A C 1
ATOM 683 O O . SER A 1 90 ? 14.929 -7.600 -25.318 1.00 86.81 90 SER A O 1
ATOM 685 N N . ILE A 1 91 ? 13.500 -7.032 -23.665 1.00 90.88 91 ILE A N 1
ATOM 686 C CA . ILE A 1 91 ? 14.388 -7.320 -22.536 1.00 90.88 91 ILE A CA 1
ATOM 687 C C . ILE A 1 91 ? 13.668 -8.305 -21.614 1.00 90.88 91 ILE A C 1
ATOM 689 O O . ILE A 1 91 ? 12.578 -8.008 -21.136 1.00 90.88 91 ILE A O 1
ATOM 693 N N . ASP A 1 92 ? 14.273 -9.457 -21.354 1.00 94.06 92 ASP A N 1
ATOM 694 C CA . ASP A 1 92 ? 13.827 -10.407 -20.337 1.00 94.06 92 ASP A CA 1
ATOM 695 C C . ASP A 1 92 ? 14.815 -10.369 -19.165 1.00 94.06 92 ASP A C 1
ATOM 697 O O . ASP A 1 92 ? 16.013 -10.582 -19.349 1.00 94.06 92 ASP A O 1
ATOM 701 N N . VAL A 1 93 ? 14.320 -10.121 -17.958 1.00 95.50 93 VAL A N 1
ATOM 702 C CA . VAL A 1 93 ? 15.104 -10.092 -16.724 1.00 95.50 93 VAL A CA 1
ATOM 703 C C . VAL A 1 93 ? 14.608 -11.180 -15.783 1.00 95.50 93 VAL A C 1
ATOM 705 O O . VAL A 1 93 ? 13.408 -11.273 -15.521 1.00 95.50 93 VAL A O 1
ATOM 708 N N . GLU A 1 94 ? 15.522 -12.008 -15.286 1.00 94.12 94 GLU A N 1
ATOM 709 C CA . GLU A 1 94 ? 15.183 -13.121 -14.392 1.00 94.12 94 GLU A CA 1
ATOM 710 C C . GLU A 1 94 ? 14.905 -12.641 -12.963 1.00 94.12 94 GLU A C 1
ATOM 712 O O . GLU A 1 94 ? 13.955 -13.111 -12.339 1.00 94.12 94 GLU A O 1
ATOM 717 N N . ASN A 1 95 ? 15.684 -11.673 -12.481 1.00 93.56 95 ASN A N 1
ATOM 718 C CA . ASN A 1 95 ? 15.563 -11.086 -11.155 1.00 93.56 95 ASN A CA 1
ATOM 719 C C . ASN A 1 95 ? 15.689 -9.555 -11.224 1.00 93.56 95 ASN A C 1
ATOM 721 O O . ASN A 1 95 ? 16.785 -9.011 -11.368 1.00 93.56 95 ASN A O 1
ATOM 725 N N . ALA A 1 96 ? 14.560 -8.854 -11.157 1.00 93.31 96 ALA A N 1
ATOM 726 C CA . ALA A 1 96 ? 14.488 -7.402 -11.210 1.00 93.31 96 ALA A CA 1
ATOM 727 C C . ALA A 1 96 ? 14.104 -6.810 -9.850 1.00 93.31 96 ALA A C 1
ATOM 729 O O . ALA A 1 96 ? 13.088 -7.180 -9.253 1.00 93.31 96 ALA A O 1
ATOM 730 N N . THR A 1 97 ? 14.887 -5.819 -9.432 1.00 92.50 97 THR A N 1
ATOM 731 C CA . THR A 1 97 ? 14.576 -4.904 -8.340 1.00 92.50 97 THR A CA 1
ATOM 732 C C . THR A 1 97 ? 14.452 -3.492 -8.897 1.00 92.50 97 THR A C 1
ATOM 734 O O . THR A 1 97 ? 15.404 -2.945 -9.457 1.00 92.50 97 THR A O 1
ATOM 737 N N . VAL A 1 98 ? 13.270 -2.905 -8.749 1.00 91.19 98 VAL A N 1
ATOM 738 C CA . VAL A 1 98 ? 12.941 -1.553 -9.207 1.00 91.19 98 VAL A CA 1
ATOM 739 C C . VAL A 1 98 ? 12.505 -0.750 -7.996 1.00 91.19 98 VAL A C 1
ATOM 741 O O . VAL A 1 98 ? 11.556 -1.147 -7.326 1.00 91.19 98 VAL A O 1
ATOM 744 N N . THR A 1 99 ? 13.147 0.379 -7.718 1.00 87.62 99 THR A N 1
ATOM 745 C CA . THR A 1 99 ? 12.697 1.292 -6.657 1.00 87.62 99 THR A CA 1
ATOM 746 C C . THR A 1 99 ? 12.401 2.676 -7.215 1.00 87.62 99 THR A C 1
ATOM 748 O O . THR A 1 99 ? 12.933 3.068 -8.254 1.00 87.62 99 THR A O 1
ATOM 751 N N . TRP A 1 100 ? 11.515 3.410 -6.553 1.00 83.25 100 TRP A N 1
ATOM 752 C CA . TRP A 1 100 ? 11.173 4.789 -6.892 1.00 83.25 100 TRP A CA 1
ATOM 753 C C . TRP A 1 100 ? 10.780 5.560 -5.635 1.00 83.25 100 TRP A C 1
ATOM 755 O O . TRP A 1 100 ? 10.468 4.962 -4.611 1.00 83.25 100 TRP A O 1
ATOM 765 N N . GLY A 1 101 ? 10.737 6.888 -5.736 1.00 69.94 101 GLY A N 1
ATOM 766 C CA . GLY A 1 101 ? 10.302 7.794 -4.669 1.00 69.94 101 GLY A CA 1
ATOM 767 C C . GLY A 1 101 ? 11.455 8.303 -3.802 1.00 69.94 101 GLY A C 1
ATOM 768 O O . GLY A 1 101 ? 12.462 7.629 -3.609 1.00 69.94 101 GLY A O 1
ATOM 769 N N . PHE A 1 102 ? 11.312 9.533 -3.304 1.00 62.66 102 PHE A N 1
ATOM 770 C CA . PHE A 1 102 ? 12.385 10.267 -2.611 1.00 62.66 102 PHE A CA 1
ATOM 771 C C . PHE A 1 102 ? 12.196 10.361 -1.089 1.00 62.66 102 PHE A C 1
ATOM 773 O O . PHE A 1 102 ? 13.074 10.855 -0.388 1.00 62.66 102 PHE A O 1
ATOM 780 N N . SER A 1 103 ? 11.051 9.916 -0.568 1.00 58.97 103 SER A N 1
ATOM 781 C CA . SER A 1 103 ? 10.721 9.940 0.859 1.00 58.97 103 SER A CA 1
ATOM 782 C C . SER A 1 103 ? 10.176 8.585 1.292 1.00 58.97 103 SER A C 1
ATOM 784 O O . SER A 1 103 ? 9.610 7.867 0.474 1.00 58.97 103 SER A O 1
ATOM 786 N N . VAL A 1 104 ? 10.267 8.261 2.584 1.00 60.41 104 VAL A N 1
ATOM 787 C CA . VAL A 1 104 ? 9.694 7.021 3.149 1.00 60.41 104 VAL A CA 1
ATOM 788 C C . VAL A 1 104 ? 8.199 6.873 2.811 1.00 60.41 104 VAL A C 1
ATOM 790 O O . VAL A 1 104 ? 7.712 5.762 2.648 1.00 60.41 104 VAL A O 1
ATOM 793 N N . LEU A 1 105 ? 7.483 7.990 2.643 1.00 56.38 105 LEU A N 1
ATOM 794 C CA . LEU A 1 105 ? 6.043 8.022 2.365 1.00 56.38 105 LEU A CA 1
ATOM 795 C C . LEU A 1 105 ? 5.694 7.840 0.877 1.00 56.38 105 LEU A C 1
ATOM 797 O O . LEU A 1 105 ? 4.628 7.321 0.553 1.00 56.38 105 LEU A O 1
ATOM 801 N N . ALA A 1 106 ? 6.575 8.263 -0.035 1.00 63.03 106 ALA A N 1
ATOM 802 C CA . ALA A 1 106 ? 6.370 8.150 -1.482 1.00 63.03 106 ALA A CA 1
ATOM 803 C C . ALA A 1 106 ? 7.162 6.993 -2.116 1.00 63.03 106 ALA A C 1
ATOM 805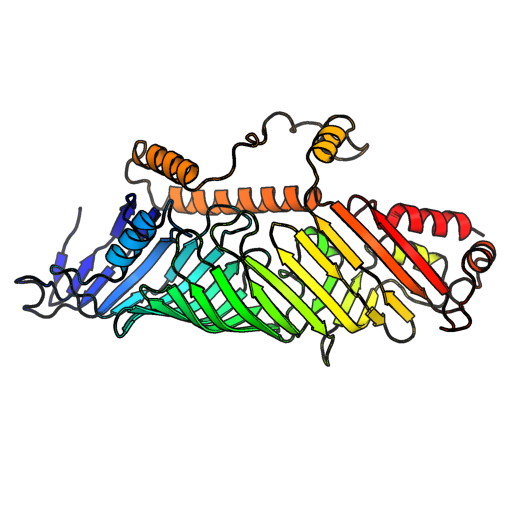 O O . ALA A 1 106 ? 6.931 6.671 -3.285 1.00 63.03 106 ALA A O 1
ATOM 806 N N . LYS A 1 107 ? 8.084 6.370 -1.365 1.00 72.81 107 LYS A N 1
ATOM 807 C CA . LYS A 1 107 ? 8.931 5.277 -1.848 1.00 72.81 107 LYS A CA 1
ATOM 808 C C . LYS A 1 107 ? 8.088 4.042 -2.142 1.00 72.81 107 LYS A C 1
ATOM 810 O O . LYS A 1 107 ? 7.252 3.626 -1.337 1.00 72.81 107 LYS A O 1
ATOM 815 N N . GLY A 1 108 ? 8.321 3.464 -3.309 1.00 81.75 108 GLY A N 1
ATOM 816 C CA . GLY A 1 108 ? 7.783 2.171 -3.690 1.00 81.75 108 GLY A CA 1
ATOM 817 C C . GLY A 1 108 ? 8.876 1.291 -4.270 1.00 81.75 108 GLY A C 1
ATOM 818 O O . GLY A 1 108 ? 9.947 1.767 -4.665 1.00 81.75 108 GLY A O 1
ATOM 819 N N . ARG A 1 109 ? 8.631 -0.016 -4.248 1.00 89.31 109 ARG A N 1
ATOM 820 C CA . ARG A 1 109 ? 9.583 -1.012 -4.727 1.00 89.31 109 ARG A CA 1
ATOM 821 C C . ARG A 1 109 ? 8.892 -2.232 -5.315 1.00 89.31 109 ARG A C 1
ATOM 823 O O . ARG A 1 109 ? 7.836 -2.651 -4.846 1.00 89.31 109 ARG A O 1
ATOM 830 N N . ILE A 1 110 ? 9.548 -2.814 -6.309 1.00 92.88 110 ILE A N 1
ATOM 831 C CA . ILE A 1 110 ? 9.356 -4.179 -6.787 1.00 92.88 110 ILE A CA 1
ATOM 832 C C . ILE A 1 110 ? 10.665 -4.912 -6.532 1.00 92.88 110 ILE A C 1
ATOM 834 O O . ILE A 1 110 ? 11.719 -4.399 -6.900 1.00 92.88 110 ILE A O 1
ATOM 838 N N . GLU A 1 111 ? 10.617 -6.088 -5.922 1.00 92.31 111 GLU A N 1
ATOM 839 C CA . GLU A 1 111 ? 11.811 -6.863 -5.583 1.00 92.31 111 GLU A CA 1
ATOM 840 C C . GLU A 1 111 ? 11.659 -8.317 -6.019 1.00 92.31 111 GLU A C 1
ATOM 842 O O . GLU A 1 111 ? 10.592 -8.913 -5.870 1.00 92.31 111 GLU A O 1
ATOM 847 N N . GLY A 1 112 ? 12.736 -8.914 -6.533 1.00 92.50 112 GLY A N 1
ATOM 848 C CA . GLY A 1 112 ? 12.758 -10.352 -6.806 1.00 92.50 112 GLY A CA 1
ATOM 849 C C . GLY A 1 112 ? 11.848 -10.801 -7.952 1.00 92.50 112 GLY A C 1
ATOM 850 O O . GLY A 1 112 ? 11.481 -11.974 -8.005 1.00 92.50 112 GLY A O 1
ATOM 851 N N . SER A 1 113 ? 11.417 -9.889 -8.829 1.00 95.81 113 SER A N 1
ATOM 852 C CA . SER A 1 113 ? 10.425 -10.192 -9.865 1.00 95.81 113 SER A CA 1
ATOM 853 C C . SER A 1 113 ? 11.087 -10.552 -11.187 1.00 95.81 113 SER A C 1
ATOM 855 O O . SER A 1 113 ? 12.028 -9.892 -11.620 1.00 95.81 113 SER A O 1
ATOM 857 N N . GLN A 1 114 ? 10.508 -11.501 -11.923 1.00 96.62 114 GLN A N 1
ATOM 858 C CA . GLN A 1 114 ? 10.798 -11.617 -13.352 1.00 96.62 114 GLN A CA 1
ATOM 859 C C . GLN A 1 114 ? 10.217 -10.394 -14.059 1.00 96.62 114 GLN A C 1
ATOM 861 O O . GLN A 1 114 ? 9.067 -10.042 -13.797 1.00 96.62 114 GLN A O 1
ATOM 866 N N . MET A 1 115 ? 10.980 -9.756 -14.944 1.00 96.56 115 MET A N 1
ATOM 867 C CA . MET A 1 115 ? 10.528 -8.590 -15.706 1.00 96.56 115 MET A CA 1
ATOM 868 C C . MET A 1 115 ? 10.668 -8.856 -17.201 1.00 96.56 115 MET A C 1
ATOM 870 O O . MET A 1 115 ? 11.715 -9.289 -17.669 1.00 96.56 115 MET A O 1
ATOM 874 N N . LYS A 1 116 ? 9.625 -8.566 -17.973 1.00 94.81 116 LYS A N 1
ATOM 875 C CA . LYS A 1 116 ? 9.657 -8.594 -19.436 1.00 94.81 116 LYS A CA 1
ATOM 876 C C . LYS A 1 116 ? 9.315 -7.226 -19.970 1.00 94.81 116 LYS A C 1
ATOM 878 O O . LYS A 1 116 ? 8.287 -6.672 -19.611 1.00 94.81 116 LYS A O 1
ATOM 883 N N . VAL A 1 117 ? 10.144 -6.715 -20.859 1.00 92.62 117 VAL A N 1
ATOM 884 C CA . VAL A 1 117 ? 9.968 -5.424 -21.510 1.00 92.62 117 VAL A CA 1
ATOM 885 C C . VAL A 1 117 ? 9.866 -5.670 -23.004 1.00 92.62 117 VAL A C 1
ATOM 887 O O . VAL A 1 117 ? 10.694 -6.373 -23.582 1.00 92.62 117 VAL A O 1
ATOM 890 N N . ARG A 1 118 ? 8.846 -5.108 -23.642 1.00 90.19 118 ARG A N 1
ATOM 891 C CA . ARG A 1 118 ? 8.645 -5.165 -25.092 1.00 90.19 118 ARG A CA 1
ATOM 892 C C . ARG A 1 118 ? 8.273 -3.791 -25.597 1.00 90.19 118 ARG A C 1
ATOM 894 O O . ARG A 1 118 ? 7.487 -3.091 -24.963 1.00 90.19 118 ARG A O 1
ATOM 901 N N . ARG A 1 119 ? 8.804 -3.413 -26.752 1.00 83.44 119 ARG A N 1
ATOM 902 C CA . ARG A 1 119 ? 8.385 -2.174 -27.402 1.00 83.44 119 ARG A CA 1
ATOM 903 C C . ARG A 1 119 ? 6.993 -2.366 -28.012 1.00 83.44 119 ARG A C 1
ATOM 905 O O . ARG A 1 119 ? 6.743 -3.386 -28.654 1.00 83.44 119 ARG A O 1
ATOM 912 N N . ARG A 1 120 ? 6.081 -1.421 -27.777 1.00 80.56 120 ARG A N 1
ATOM 913 C CA . ARG A 1 120 ? 4.712 -1.428 -28.318 1.00 80.56 120 ARG A CA 1
ATOM 914 C C . ARG A 1 120 ? 4.341 -0.001 -28.704 1.00 80.56 120 ARG A C 1
ATOM 916 O O . ARG A 1 120 ? 4.366 0.883 -27.852 1.00 80.56 120 ARG A O 1
ATOM 923 N N . ASP A 1 121 ? 4.033 0.217 -29.979 1.00 73.00 121 ASP A N 1
ATOM 924 C CA . ASP A 1 121 ? 3.729 1.537 -30.542 1.00 73.00 121 ASP A CA 1
ATOM 925 C C . ASP A 1 121 ? 4.801 2.588 -30.161 1.00 73.00 121 ASP A C 1
ATOM 927 O O . ASP A 1 121 ? 5.990 2.383 -30.414 1.00 73.00 121 ASP A O 1
ATOM 931 N N . ASN A 1 122 ? 4.399 3.683 -29.505 1.00 74.50 122 ASN A N 1
ATOM 932 C CA . ASN A 1 122 ? 5.273 4.765 -29.028 1.00 74.50 122 ASN A CA 1
ATOM 933 C C . ASN A 1 122 ? 5.751 4.583 -27.571 1.00 74.50 122 ASN A C 1
ATOM 935 O O . ASN A 1 122 ? 6.130 5.557 -26.917 1.00 74.50 122 ASN A O 1
ATOM 939 N N . GLY A 1 123 ? 5.713 3.360 -27.038 1.00 83.88 123 GLY A N 1
ATOM 940 C CA . GLY A 1 123 ? 5.989 3.091 -25.631 1.00 83.88 123 GLY A CA 1
ATOM 941 C C . GLY A 1 123 ? 6.593 1.719 -25.339 1.00 83.88 123 GLY A C 1
ATOM 942 O O . GLY A 1 123 ? 7.010 0.965 -26.224 1.00 83.88 123 GLY A O 1
ATOM 943 N N . TRP A 1 124 ? 6.635 1.405 -24.050 1.00 87.81 124 TRP A N 1
ATOM 944 C CA . TRP A 1 124 ? 7.138 0.155 -23.499 1.00 87.81 124 TRP A CA 1
ATOM 945 C C . TRP A 1 124 ? 6.023 -0.570 -22.762 1.00 87.81 124 TRP A C 1
ATOM 947 O O . TRP A 1 124 ? 5.396 -0.018 -21.865 1.00 87.81 124 TRP A O 1
ATOM 957 N N . TRP A 1 125 ? 5.804 -1.827 -23.115 1.00 92.38 125 TRP A N 1
ATOM 958 C CA . TRP A 1 125 ? 4.997 -2.745 -22.333 1.00 92.38 125 TRP A CA 1
ATOM 959 C C . TRP A 1 125 ? 5.915 -3.527 -21.396 1.00 92.38 125 TRP A C 1
ATOM 961 O O . TRP A 1 125 ? 6.838 -4.205 -21.854 1.00 92.38 125 TRP A O 1
ATOM 971 N N . ILE A 1 126 ? 5.678 -3.405 -20.095 1.00 93.81 126 ILE A N 1
ATOM 972 C CA . ILE A 1 126 ? 6.476 -3.999 -19.027 1.00 93.81 126 ILE A CA 1
ATOM 973 C C . ILE A 1 126 ? 5.584 -4.947 -18.230 1.00 93.81 126 ILE A C 1
ATOM 975 O O . ILE A 1 126 ? 4.522 -4.556 -17.759 1.00 93.81 126 ILE A O 1
ATOM 979 N N . GLN A 1 127 ? 6.016 -6.190 -18.056 1.00 96.00 127 GLN A N 1
ATOM 980 C CA . GLN A 1 127 ? 5.313 -7.195 -17.269 1.00 96.00 127 GLN A CA 1
ATOM 981 C C . GLN A 1 127 ? 6.215 -7.726 -16.161 1.00 96.00 127 GLN A C 1
ATOM 983 O O . GLN A 1 127 ? 7.321 -8.187 -16.430 1.00 96.00 127 GLN A O 1
ATOM 988 N N . PHE A 1 128 ? 5.698 -7.725 -14.941 1.00 96.56 128 PHE A N 1
ATOM 989 C CA . PHE A 1 128 ? 6.299 -8.304 -13.750 1.00 96.56 128 PHE A CA 1
ATOM 990 C C . PHE A 1 128 ? 5.530 -9.557 -13.319 1.00 96.56 128 PHE A C 1
ATOM 992 O O . PHE A 1 128 ? 4.297 -9.612 -13.420 1.00 96.56 128 PHE A O 1
ATOM 999 N N . LYS A 1 129 ? 6.255 -10.574 -12.850 1.00 96.44 129 LYS A N 1
ATOM 1000 C CA . LYS A 1 129 ? 5.692 -11.827 -12.342 1.00 96.44 129 LYS A CA 1
ATOM 1001 C C . LYS A 1 129 ? 6.574 -12.410 -11.237 1.00 96.44 129 LYS A C 1
ATOM 1003 O O . LYS A 1 129 ? 7.776 -12.582 -11.438 1.00 96.44 129 LYS A O 1
ATOM 1008 N N . GLY A 1 130 ? 5.949 -12.805 -10.129 1.00 94.25 130 GLY A N 1
ATOM 1009 C CA . GLY A 1 130 ? 6.654 -13.243 -8.925 1.00 94.25 130 GLY A CA 1
ATOM 1010 C C . GLY A 1 130 ? 7.336 -12.078 -8.204 1.00 94.25 130 GLY A C 1
ATOM 1011 O O . GLY A 1 130 ? 7.254 -10.934 -8.642 1.00 94.25 130 GLY A O 1
ATOM 1012 N N . GLY A 1 131 ? 8.013 -12.364 -7.095 1.00 93.88 131 GLY A N 1
ATOM 1013 C CA . GLY A 1 131 ? 8.591 -11.318 -6.250 1.00 93.88 131 GLY A CA 1
ATOM 1014 C C . GLY A 1 131 ? 7.530 -10.549 -5.459 1.00 93.88 131 GLY A C 1
ATOM 1015 O O . GLY A 1 131 ? 6.389 -11.001 -5.324 1.00 93.88 131 GLY A O 1
ATOM 1016 N N . THR A 1 132 ? 7.907 -9.389 -4.925 1.00 92.88 132 THR A N 1
ATOM 1017 C CA . THR A 1 132 ? 7.058 -8.570 -4.050 1.00 92.88 132 THR A CA 1
ATOM 1018 C C . THR A 1 132 ? 6.937 -7.130 -4.536 1.00 92.88 132 THR A C 1
ATOM 1020 O O . THR A 1 132 ? 7.847 -6.580 -5.152 1.00 92.88 132 THR A O 1
ATOM 1023 N N . PHE A 1 133 ? 5.793 -6.517 -4.246 1.00 91.12 133 PHE A N 1
ATOM 1024 C CA . PHE A 1 133 ? 5.482 -5.110 -4.454 1.00 91.12 133 PHE A CA 1
ATOM 1025 C C . PHE A 1 133 ? 5.205 -4.447 -3.105 1.00 91.12 133 PHE A C 1
ATOM 1027 O O . PHE A 1 133 ? 4.408 -4.958 -2.312 1.00 91.12 133 PHE A O 1
ATOM 1034 N N . SER A 1 134 ? 5.796 -3.275 -2.887 1.00 85.75 134 SER A N 1
ATOM 1035 C CA . SER A 1 134 ? 5.512 -2.441 -1.720 1.00 85.75 134 SER A CA 1
ATOM 1036 C C . SER A 1 134 ? 5.349 -0.978 -2.128 1.00 85.75 134 SER A C 1
ATOM 1038 O O . SER A 1 134 ? 6.136 -0.454 -2.915 1.00 85.75 134 SER A O 1
ATOM 1040 N N . GLN A 1 135 ? 4.340 -0.310 -1.574 1.00 79.62 135 GLN A N 1
ATOM 1041 C CA . GLN A 1 135 ? 4.077 1.118 -1.749 1.00 79.62 135 GLN A CA 1
ATOM 1042 C C . GLN A 1 135 ? 3.358 1.649 -0.508 1.00 79.62 135 GLN A C 1
ATOM 1044 O O . GLN A 1 135 ? 2.234 1.233 -0.218 1.00 79.62 135 GLN A O 1
ATOM 1049 N N . ASN A 1 136 ? 3.965 2.622 0.180 1.00 72.00 136 ASN A N 1
ATOM 1050 C CA . ASN A 1 136 ? 3.405 3.213 1.401 1.00 72.00 136 ASN A CA 1
ATOM 1051 C C . ASN A 1 136 ? 3.011 2.118 2.430 1.00 72.00 136 ASN A C 1
ATOM 1053 O O . ASN A 1 136 ? 3.844 1.281 2.780 1.00 72.00 136 ASN A O 1
ATOM 1057 N N . TRP A 1 137 ? 1.755 2.089 2.892 1.00 64.38 137 TRP A N 1
ATOM 1058 C CA . TRP A 1 137 ? 1.255 1.099 3.851 1.00 64.38 137 TRP A CA 1
ATOM 1059 C C . TRP A 1 137 ? 1.094 -0.309 3.271 1.00 64.38 137 TRP A C 1
ATOM 1061 O O . TRP A 1 137 ? 1.029 -1.263 4.038 1.00 64.38 137 TRP A O 1
ATOM 1071 N N . LEU A 1 138 ? 1.049 -0.460 1.942 1.00 76.12 138 LEU A N 1
ATOM 1072 C CA . LEU A 1 138 ? 0.996 -1.773 1.303 1.00 76.12 138 LEU A CA 1
ATOM 1073 C C . LEU A 1 138 ? 2.398 -2.367 1.300 1.00 76.12 138 LEU A C 1
ATOM 1075 O O . LEU A 1 138 ? 3.251 -1.949 0.513 1.00 76.12 138 LEU A O 1
ATOM 1079 N N . LYS A 1 139 ? 2.634 -3.335 2.184 1.00 78.25 139 LYS A N 1
ATOM 1080 C CA . LYS A 1 139 ? 3.949 -3.956 2.351 1.00 78.25 139 LYS A CA 1
ATOM 1081 C C . LYS A 1 139 ? 3.955 -5.413 1.910 1.00 78.25 139 LYS A C 1
ATOM 1083 O O . LYS A 1 139 ? 3.140 -6.219 2.374 1.00 78.25 139 LYS A O 1
ATOM 1088 N N . ASP A 1 140 ? 4.940 -5.710 1.068 1.00 84.88 140 ASP A N 1
ATOM 1089 C CA . ASP A 1 140 ? 5.407 -7.036 0.674 1.00 84.88 140 ASP A CA 1
ATOM 1090 C C . ASP A 1 140 ? 4.292 -7.901 0.073 1.00 84.88 140 ASP A C 1
ATOM 1092 O O . ASP A 1 140 ? 4.092 -9.060 0.434 1.00 84.88 140 ASP A O 1
ATOM 1096 N N . LEU A 1 141 ? 3.539 -7.309 -0.859 1.00 89.81 141 LEU A N 1
ATOM 1097 C CA . LEU A 1 141 ? 2.498 -8.002 -1.609 1.00 89.81 141 LEU A CA 1
ATOM 1098 C C . LEU A 1 141 ? 3.129 -8.846 -2.718 1.00 89.81 141 LEU A C 1
ATOM 1100 O O . LEU A 1 141 ? 3.826 -8.316 -3.578 1.00 89.81 141 LEU A O 1
ATOM 1104 N N . GLU A 1 142 ? 2.858 -10.146 -2.751 1.00 94.44 142 GLU A N 1
ATOM 1105 C CA . GLU A 1 142 ? 3.337 -11.039 -3.805 1.00 94.44 142 GLU A CA 1
ATOM 1106 C C . GLU A 1 142 ? 2.735 -10.646 -5.161 1.00 94.44 142 GLU A C 1
ATOM 1108 O O . GLU A 1 142 ? 1.518 -10.486 -5.300 1.00 94.44 142 GLU A O 1
ATOM 1113 N N . ILE A 1 143 ? 3.576 -10.519 -6.185 1.00 95.19 143 ILE A N 1
ATOM 1114 C CA . ILE A 1 143 ? 3.130 -10.158 -7.532 1.00 95.19 143 ILE A CA 1
ATOM 1115 C C . ILE A 1 143 ? 2.680 -11.423 -8.265 1.00 95.19 143 ILE A C 1
ATOM 1117 O O . ILE A 1 143 ? 3.490 -12.206 -8.763 1.00 95.19 143 ILE A O 1
ATOM 1121 N N . GLY A 1 144 ? 1.366 -11.598 -8.406 1.00 93.81 144 GLY A N 1
ATOM 1122 C CA . GLY A 1 144 ? 0.811 -12.624 -9.287 1.00 93.81 144 GLY A CA 1
ATOM 1123 C C . GLY A 1 144 ? 1.049 -12.273 -10.756 1.00 93.81 144 GLY A C 1
ATOM 1124 O O . GLY A 1 144 ? 1.566 -13.084 -11.526 1.00 93.81 144 GLY A O 1
ATOM 1125 N N . GLU A 1 145 ? 0.683 -11.050 -11.134 1.00 94.56 145 GLU A N 1
ATOM 1126 C CA . GLU A 1 145 ? 0.964 -10.467 -12.446 1.00 94.56 145 GLU A CA 1
ATOM 1127 C C . GLU A 1 145 ? 0.801 -8.949 -12.381 1.00 94.56 145 GLU A C 1
ATOM 1129 O O . GLU A 1 145 ? -0.230 -8.466 -11.920 1.00 94.56 145 GLU A O 1
ATOM 1134 N N . LEU A 1 146 ? 1.777 -8.195 -12.878 1.00 94.81 146 LEU A N 1
ATOM 1135 C CA . LEU A 1 146 ? 1.681 -6.742 -12.996 1.00 94.81 146 LEU A CA 1
ATOM 1136 C C . LEU A 1 146 ? 2.134 -6.313 -14.394 1.00 94.81 146 LEU A C 1
ATOM 1138 O O . LEU A 1 146 ? 3.316 -6.360 -14.707 1.00 94.81 146 LEU A O 1
ATOM 1142 N N . ALA A 1 147 ? 1.187 -5.921 -15.241 1.00 93.50 147 ALA A N 1
ATOM 1143 C CA . ALA A 1 147 ? 1.408 -5.458 -16.605 1.00 93.50 147 ALA A CA 1
ATOM 1144 C C . ALA A 1 147 ? 1.148 -3.953 -16.708 1.00 93.50 147 ALA A C 1
ATOM 1146 O O . ALA A 1 147 ? 0.101 -3.447 -16.288 1.00 93.50 147 ALA A O 1
ATOM 1147 N N . VAL A 1 148 ? 2.119 -3.253 -17.278 1.00 92.25 148 VAL A N 1
ATOM 1148 C CA . VAL A 1 148 ? 2.227 -1.802 -17.277 1.00 92.25 148 VAL A CA 1
ATOM 1149 C C . VAL A 1 148 ? 2.592 -1.325 -18.682 1.00 92.25 148 VAL A C 1
ATOM 1151 O O . VAL A 1 148 ? 3.517 -1.846 -19.298 1.00 92.25 148 VAL A O 1
ATOM 1154 N N . ILE A 1 149 ? 1.886 -0.321 -19.191 1.00 89.75 149 ILE A N 1
ATOM 1155 C CA . ILE A 1 149 ? 2.246 0.398 -20.414 1.00 89.75 149 ILE A CA 1
ATOM 1156 C C . ILE A 1 149 ? 2.848 1.739 -20.016 1.00 89.75 149 ILE A C 1
ATOM 1158 O O . ILE A 1 149 ? 2.180 2.569 -19.408 1.00 89.75 149 ILE A O 1
ATOM 1162 N N . CYS A 1 150 ? 4.090 1.970 -20.412 1.00 87.00 150 CYS A N 1
ATOM 1163 C CA . CYS A 1 150 ? 4.780 3.240 -20.267 1.00 87.00 150 CYS A CA 1
ATOM 1164 C C . CYS A 1 150 ? 4.804 3.952 -21.623 1.00 87.00 150 CYS A C 1
ATOM 1166 O O . CYS A 1 150 ? 5.289 3.399 -22.608 1.00 87.00 150 CYS A O 1
ATOM 1168 N N . THR A 1 151 ? 4.312 5.182 -21.676 1.00 84.50 151 THR A N 1
ATOM 1169 C CA . THR A 1 151 ? 4.321 6.056 -22.858 1.00 84.50 151 THR A CA 1
ATOM 1170 C C . THR A 1 151 ? 4.817 7.447 -22.473 1.00 84.50 151 THR A C 1
ATOM 1172 O O . THR A 1 151 ? 5.003 7.740 -21.291 1.00 84.50 151 THR A O 1
ATOM 1175 N N . ARG A 1 152 ? 4.977 8.332 -23.463 1.00 77.12 152 ARG A N 1
ATOM 1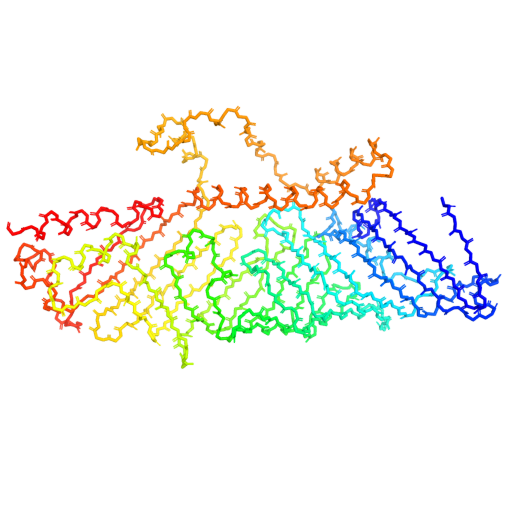176 C CA . ARG A 1 152 ? 5.307 9.746 -23.220 1.00 77.12 152 ARG A CA 1
ATOM 1177 C C . ARG A 1 152 ? 4.272 10.464 -22.350 1.00 77.12 152 ARG A C 1
ATOM 1179 O O . ARG A 1 152 ? 4.647 11.348 -21.592 1.00 77.12 152 ARG A O 1
ATOM 1186 N N . ASP A 1 153 ? 3.011 10.048 -22.423 1.00 74.94 153 ASP A N 1
ATOM 1187 C CA . ASP A 1 153 ? 1.914 10.654 -21.663 1.00 74.94 153 ASP A CA 1
ATOM 1188 C C . ASP A 1 153 ? 1.852 10.144 -20.214 1.00 74.94 153 ASP A C 1
ATOM 1190 O O . ASP A 1 153 ? 1.165 10.721 -19.368 1.00 74.94 153 ASP A O 1
ATOM 1194 N N . GLY A 1 154 ? 2.581 9.066 -19.904 1.00 79.69 154 GLY A N 1
ATOM 1195 C CA . GLY A 1 154 ? 2.637 8.483 -18.572 1.00 79.69 154 GLY A CA 1
ATOM 1196 C C . GLY A 1 154 ? 2.582 6.959 -18.552 1.00 79.69 154 GLY A C 1
ATOM 1197 O O . GLY A 1 154 ? 2.866 6.276 -19.538 1.00 79.69 154 GLY A O 1
ATOM 1198 N N . VAL A 1 155 ? 2.216 6.422 -17.392 1.00 85.62 155 VAL A N 1
ATOM 1199 C CA . VAL A 1 155 ? 2.213 4.993 -17.084 1.00 85.62 155 VAL A CA 1
ATOM 1200 C C . VAL A 1 155 ? 0.789 4.513 -16.824 1.00 85.62 155 VAL A C 1
ATOM 1202 O O . VAL A 1 155 ? 0.068 5.108 -16.036 1.00 85.62 155 VAL A O 1
ATOM 1205 N N . THR A 1 156 ? 0.373 3.424 -17.462 1.00 88.38 156 THR A N 1
ATOM 1206 C CA . THR A 1 156 ? -0.947 2.810 -17.270 1.00 88.38 156 THR A CA 1
ATOM 1207 C C . THR A 1 156 ? -0.796 1.366 -16.819 1.00 88.38 156 THR A C 1
ATOM 1209 O O . THR A 1 156 ? -0.125 0.579 -17.480 1.00 88.38 156 THR A O 1
ATOM 1212 N N . ILE A 1 157 ? -1.444 0.990 -15.718 1.00 89.50 157 ILE A N 1
ATOM 1213 C CA . ILE A 1 157 ? -1.509 -0.401 -15.260 1.00 89.50 157 ILE A CA 1
ATOM 1214 C C . ILE A 1 157 ? -2.687 -1.089 -15.958 1.00 89.50 157 ILE A C 1
ATOM 1216 O O . ILE A 1 157 ? -3.848 -0.865 -15.605 1.00 89.50 157 ILE A O 1
ATOM 1220 N N . GLU A 1 158 ? -2.391 -1.945 -16.939 1.00 88.19 158 GLU A N 1
ATOM 1221 C CA . GLU A 1 158 ? -3.403 -2.762 -17.628 1.00 88.19 158 GLU A CA 1
ATOM 1222 C C . GLU A 1 158 ? -3.971 -3.829 -16.689 1.00 88.19 158 GLU A C 1
ATOM 1224 O O . GLU A 1 158 ? -5.176 -4.086 -16.667 1.00 88.19 158 GLU A O 1
ATOM 1229 N N . LYS A 1 159 ? -3.091 -4.454 -15.903 1.00 90.50 159 LYS A N 1
ATOM 1230 C CA . LYS A 1 159 ? -3.444 -5.539 -14.992 1.00 90.50 159 LYS A CA 1
ATOM 1231 C C . LYS A 1 159 ? -2.479 -5.555 -13.821 1.00 90.50 159 LYS A C 1
ATOM 1233 O O . LYS A 1 159 ? -1.294 -5.770 -14.026 1.00 90.50 159 LYS A O 1
ATOM 1238 N N . GLY A 1 160 ? -2.974 -5.376 -12.605 1.00 92.56 160 GLY A N 1
ATOM 1239 C CA . GLY A 1 160 ? -2.211 -5.605 -11.382 1.00 92.56 160 GLY A CA 1
ATOM 1240 C C . GLY A 1 160 ? -2.937 -6.613 -10.509 1.00 92.56 160 GLY A C 1
ATOM 1241 O O . GLY A 1 160 ? -4.016 -6.319 -10.015 1.00 92.56 160 GLY A O 1
ATOM 1242 N N . LEU A 1 161 ? -2.370 -7.799 -10.327 1.00 94.06 161 LEU A N 1
ATOM 1243 C CA . LEU A 1 161 ? -2.822 -8.805 -9.375 1.00 94.06 161 LEU A CA 1
ATOM 1244 C C . LEU A 1 161 ? -1.728 -8.997 -8.332 1.00 94.06 161 LEU A C 1
ATOM 1246 O O . LEU A 1 161 ? -0.681 -9.579 -8.624 1.00 94.06 161 LEU A O 1
ATOM 1250 N N . LEU A 1 162 ? -2.009 -8.539 -7.120 1.00 93.25 162 LEU A N 1
ATOM 1251 C CA . LEU A 1 162 ? -1.135 -8.669 -5.963 1.00 93.25 162 LEU A CA 1
ATOM 1252 C C . LEU A 1 162 ? -1.798 -9.578 -4.922 1.00 93.25 162 LEU A C 1
ATOM 1254 O O . LEU A 1 162 ? -3.028 -9.670 -4.876 1.00 93.25 162 LEU A O 1
ATOM 1258 N N . ARG A 1 163 ? -1.011 -10.269 -4.100 1.00 92.56 163 ARG A N 1
ATOM 1259 C CA . ARG A 1 163 ? -1.503 -11.228 -3.101 1.00 92.56 163 ARG A CA 1
ATOM 1260 C C . ARG A 1 163 ? -0.805 -11.062 -1.762 1.00 92.56 163 ARG A C 1
ATOM 1262 O O . ARG A 1 163 ? 0.358 -10.680 -1.706 1.00 92.56 163 ARG A O 1
ATOM 1269 N N . LYS A 1 164 ? -1.511 -11.390 -0.684 1.00 89.31 164 LYS A N 1
ATOM 1270 C CA . LYS A 1 164 ? -0.921 -11.522 0.650 1.00 89.31 164 LYS A CA 1
ATOM 1271 C C . LYS A 1 164 ? -1.704 -12.544 1.459 1.00 89.31 164 LYS A C 1
ATOM 1273 O O . LYS A 1 164 ? -2.890 -12.350 1.713 1.00 89.31 164 LYS A O 1
ATOM 1278 N N . GLY A 1 165 ? -1.052 -13.642 1.842 1.00 86.00 165 GLY A N 1
ATOM 1279 C CA . GLY A 1 165 ? -1.735 -14.770 2.479 1.00 86.00 165 GLY A CA 1
ATOM 1280 C C . GLY A 1 165 ? -2.881 -15.291 1.603 1.00 86.00 165 GLY A C 1
ATOM 1281 O O . GLY A 1 165 ? -2.674 -15.627 0.439 1.00 86.00 165 GLY A O 1
ATOM 1282 N N . SER A 1 166 ? -4.097 -15.329 2.150 1.00 85.12 166 SER A N 1
ATOM 1283 C CA . SER A 1 166 ? -5.321 -15.689 1.418 1.00 85.12 166 SER A CA 1
ATOM 1284 C C . SER A 1 166 ? -5.965 -14.527 0.645 1.00 85.12 166 SER A C 1
ATOM 1286 O O . SER A 1 166 ? -6.924 -14.753 -0.097 1.00 85.12 166 SER A O 1
ATOM 1288 N N . GLY A 1 167 ? -5.467 -13.300 0.814 1.00 87.88 167 GLY A N 1
ATOM 1289 C CA . GLY A 1 167 ? -6.022 -12.088 0.221 1.00 87.88 167 GLY A CA 1
ATOM 1290 C C . GLY A 1 167 ? -5.446 -11.737 -1.147 1.00 87.88 167 GLY A C 1
ATOM 1291 O O . GLY A 1 167 ? -4.339 -12.146 -1.514 1.00 87.88 167 GLY A O 1
ATOM 1292 N N . SER A 1 168 ? -6.194 -10.933 -1.905 1.00 90.81 168 SER A N 1
ATOM 1293 C CA . SER A 1 168 ? -5.744 -10.393 -3.192 1.00 90.81 168 SER A CA 1
ATOM 1294 C C . SER A 1 168 ? -6.170 -8.946 -3.429 1.00 90.81 168 SER A C 1
ATOM 1296 O O . SER A 1 168 ? -7.280 -8.553 -3.066 1.00 90.81 168 SER A O 1
ATOM 1298 N N . VAL A 1 169 ? -5.317 -8.195 -4.126 1.00 90.25 169 VAL A N 1
ATOM 1299 C CA . VAL A 1 169 ? -5.593 -6.852 -4.644 1.00 90.25 169 VAL A CA 1
ATOM 1300 C C . VAL A 1 169 ? -5.591 -6.898 -6.166 1.00 90.25 169 VAL A C 1
ATOM 1302 O O . VAL A 1 169 ? -4.623 -7.353 -6.776 1.00 90.25 169 VAL A O 1
ATOM 1305 N N . VAL A 1 170 ? -6.661 -6.397 -6.780 1.00 91.44 170 VAL A N 1
ATOM 1306 C CA . VAL A 1 170 ? -6.759 -6.208 -8.228 1.00 91.44 170 VAL A CA 1
ATOM 1307 C C . VAL A 1 170 ? -6.767 -4.720 -8.547 1.00 91.44 170 VAL A C 1
ATOM 1309 O O . VAL A 1 170 ? -7.704 -4.006 -8.198 1.00 91.44 170 VAL A O 1
ATOM 1312 N N . ILE A 1 171 ? -5.730 -4.264 -9.239 1.00 88.00 171 ILE A N 1
ATOM 1313 C CA . ILE A 1 171 ? -5.577 -2.904 -9.750 1.00 88.00 171 ILE A CA 1
ATOM 1314 C C . ILE A 1 171 ? -5.847 -2.947 -11.254 1.00 88.00 171 ILE A C 1
ATOM 1316 O O . ILE A 1 171 ? -5.232 -3.729 -11.982 1.00 88.00 171 ILE A O 1
ATOM 1320 N N . SER A 1 172 ? -6.775 -2.120 -11.727 1.00 78.69 172 SER A N 1
ATOM 1321 C CA . SER A 1 172 ? -7.147 -2.063 -13.144 1.00 78.69 172 SER A CA 1
ATOM 1322 C C . SER A 1 172 ? -7.328 -0.622 -13.595 1.00 78.69 172 SER A C 1
ATOM 1324 O O . SER A 1 172 ? -8.100 0.105 -12.968 1.00 78.69 172 SER A O 1
ATOM 1326 N N . GLY A 1 173 ? -6.668 -0.237 -14.690 1.00 70.81 173 GLY A N 1
ATOM 1327 C CA . GLY A 1 173 ? -6.844 1.079 -15.309 1.00 70.81 173 GLY A CA 1
ATOM 1328 C C . GLY A 1 173 ? -6.264 2.233 -14.493 1.00 70.81 173 GLY A C 1
ATOM 1329 O O . GLY A 1 173 ? -6.708 3.363 -14.653 1.00 70.81 173 GLY A O 1
ATOM 1330 N N . LEU A 1 174 ? -5.302 1.955 -13.607 1.00 81.12 174 LEU A N 1
ATOM 1331 C CA . LEU A 1 174 ? -4.592 3.004 -12.881 1.00 81.12 174 LEU A CA 1
ATOM 1332 C C . LEU A 1 174 ? -3.690 3.754 -13.856 1.00 81.12 174 LEU A C 1
ATOM 1334 O O . LEU A 1 174 ? -2.852 3.138 -14.516 1.00 81.12 174 LEU A O 1
ATOM 1338 N N . THR A 1 175 ? -3.856 5.070 -13.922 1.00 80.12 175 THR A N 1
ATOM 1339 C CA . THR A 1 175 ? -3.052 5.955 -14.765 1.00 80.12 175 THR A CA 1
ATOM 1340 C C . THR A 1 175 ? -2.181 6.852 -13.905 1.00 80.12 175 THR A C 1
ATOM 1342 O O . THR A 1 175 ? -2.655 7.443 -12.937 1.00 80.12 175 THR A O 1
ATOM 1345 N N . ILE A 1 176 ? -0.917 6.964 -14.287 1.00 79.88 176 ILE A N 1
ATOM 1346 C CA . ILE A 1 176 ? 0.070 7.881 -13.735 1.00 79.88 176 ILE A CA 1
ATOM 1347 C C . ILE A 1 176 ? 0.431 8.837 -14.865 1.00 79.88 176 ILE A C 1
ATOM 1349 O O . ILE A 1 176 ? 1.130 8.438 -15.794 1.00 79.88 176 ILE A O 1
ATOM 1353 N N . ARG A 1 177 ? -0.064 10.073 -14.839 1.00 75.31 177 ARG A N 1
ATOM 1354 C CA . ARG A 1 177 ? 0.221 11.036 -15.919 1.00 75.31 177 ARG A CA 1
ATOM 1355 C C . ARG A 1 177 ? 1.650 11.555 -15.798 1.00 75.31 177 ARG A C 1
ATOM 1357 O O . ARG A 1 177 ? 2.069 11.946 -14.714 1.00 75.31 177 ARG A O 1
ATOM 1364 N N . GLY A 1 178 ? 2.399 11.555 -16.897 1.00 64.88 178 GLY A N 1
ATOM 1365 C CA . GLY A 1 178 ? 3.752 12.106 -16.938 1.00 64.88 178 GLY A CA 1
ATOM 1366 C C . GLY A 1 178 ? 3.717 13.632 -16.843 1.00 64.88 178 GLY A C 1
ATOM 1367 O O . GLY A 1 178 ? 3.168 14.289 -17.720 1.00 64.88 178 GLY A O 1
ATOM 1368 N N . ALA A 1 179 ? 4.284 14.198 -15.777 1.00 62.53 179 ALA A N 1
ATOM 1369 C CA . ALA A 1 179 ? 4.404 15.642 -15.564 1.00 62.53 179 ALA A CA 1
ATOM 1370 C C . ALA A 1 179 ? 5.480 15.938 -14.501 1.00 62.53 179 ALA A C 1
ATOM 1372 O O . ALA A 1 179 ? 6.052 15.015 -13.919 1.00 62.53 179 ALA A O 1
ATOM 1373 N N . GLU A 1 180 ? 5.721 17.220 -14.199 1.00 63.78 180 GLU A N 1
ATOM 1374 C CA . GLU A 1 180 ? 6.549 17.648 -13.054 1.00 63.78 180 GLU A CA 1
ATOM 1375 C C . GLU A 1 180 ? 6.108 16.944 -11.756 1.00 63.78 180 GLU A C 1
ATOM 1377 O O . GLU A 1 180 ? 6.933 16.458 -10.981 1.00 63.78 180 GLU A O 1
ATOM 1382 N N . ARG A 1 181 ? 4.790 16.813 -11.557 1.00 66.50 181 ARG A N 1
ATOM 1383 C CA . ARG A 1 181 ? 4.168 16.060 -10.464 1.00 66.50 181 ARG A CA 1
ATOM 1384 C C . ARG A 1 181 ? 3.266 14.980 -11.048 1.00 66.50 181 ARG A C 1
ATOM 1386 O O . ARG A 1 181 ? 2.139 15.294 -11.423 1.00 66.50 181 ARG A O 1
ATOM 1393 N N . PRO A 1 182 ? 3.744 13.730 -11.158 1.00 69.69 182 PRO A N 1
ATOM 1394 C CA . PRO A 1 182 ? 2.931 12.666 -11.717 1.00 69.69 182 PRO A CA 1
ATOM 1395 C C . PRO A 1 182 ? 1.697 12.439 -10.852 1.00 69.69 182 PRO A C 1
ATOM 1397 O O . PRO A 1 182 ? 1.834 12.212 -9.649 1.00 69.69 182 PRO A O 1
ATOM 1400 N N . GLU A 1 183 ? 0.512 12.526 -11.445 1.00 77.62 183 GLU A N 1
ATOM 1401 C CA . GLU A 1 183 ? -0.751 12.287 -10.748 1.00 77.62 183 GLU A CA 1
ATOM 1402 C C . GLU A 1 183 ? -1.177 10.842 -10.947 1.00 77.62 183 GLU A C 1
ATOM 1404 O O . GLU A 1 183 ? -1.251 10.361 -12.080 1.00 77.62 183 GLU A O 1
ATOM 1409 N N . VAL A 1 184 ? -1.453 10.170 -9.836 1.00 80.69 184 VAL A N 1
ATOM 1410 C CA . VAL A 1 184 ? -1.995 8.818 -9.790 1.00 80.69 184 VAL A CA 1
ATOM 1411 C C . VAL A 1 184 ? -3.505 8.922 -9.648 1.00 80.69 184 VAL A C 1
ATOM 1413 O O . VAL A 1 184 ? -3.985 9.623 -8.763 1.00 80.69 184 VAL A O 1
ATOM 1416 N N . ASP A 1 185 ? -4.245 8.205 -10.486 1.00 83.50 185 ASP A N 1
ATOM 1417 C CA . ASP A 1 185 ? -5.682 7.980 -10.319 1.00 83.50 185 ASP A CA 1
ATOM 1418 C C . ASP A 1 185 ? -6.018 6.549 -10.743 1.00 83.50 185 ASP A C 1
ATOM 1420 O O . ASP A 1 185 ? -5.577 6.074 -11.795 1.00 83.50 185 ASP A O 1
ATOM 1424 N N . GLY A 1 186 ? -6.766 5.831 -9.910 1.00 82.75 186 GLY A N 1
ATOM 1425 C CA . GLY A 1 186 ? -7.154 4.454 -10.190 1.00 82.75 186 GLY A CA 1
ATOM 1426 C C . GLY A 1 186 ? -7.997 3.827 -9.090 1.00 82.75 186 GLY A C 1
ATOM 1427 O O . GLY A 1 186 ? -8.238 4.425 -8.045 1.00 82.75 186 GLY A O 1
ATOM 1428 N N . ILE A 1 187 ? -8.443 2.592 -9.319 1.00 86.12 187 ILE A N 1
ATOM 1429 C CA . ILE A 1 187 ? -9.221 1.818 -8.345 1.00 86.12 187 ILE A CA 1
ATOM 1430 C C . ILE A 1 187 ? -8.497 0.501 -8.064 1.00 86.12 187 ILE A C 1
ATOM 1432 O O . ILE A 1 187 ? -8.171 -0.252 -8.985 1.00 86.12 187 ILE A O 1
ATOM 1436 N N . ALA A 1 188 ? -8.287 0.218 -6.782 1.00 87.31 188 ALA A N 1
ATOM 1437 C CA . ALA A 1 188 ? -7.815 -1.055 -6.266 1.00 87.31 188 ALA A CA 1
ATOM 1438 C C . ALA A 1 188 ? -8.977 -1.797 -5.601 1.00 87.31 188 ALA A C 1
ATOM 1440 O O . ALA A 1 188 ? -9.626 -1.280 -4.694 1.00 87.31 188 ALA A O 1
ATOM 1441 N N . ARG A 1 189 ? -9.248 -3.022 -6.050 1.00 90.50 189 ARG A N 1
ATOM 1442 C CA . ARG A 1 189 ? -10.257 -3.901 -5.453 1.00 90.50 189 ARG A CA 1
ATOM 1443 C C . ARG A 1 189 ? -9.579 -4.924 -4.558 1.00 90.50 189 ARG A C 1
ATOM 1445 O O . ARG A 1 189 ? -8.762 -5.711 -5.030 1.00 90.50 189 ARG A O 1
ATOM 1452 N N . LEU A 1 190 ? -9.932 -4.902 -3.286 1.00 89.00 190 LEU A N 1
ATOM 1453 C CA . LEU A 1 190 ? -9.463 -5.809 -2.252 1.00 89.00 190 LEU A CA 1
ATOM 1454 C C . LEU A 1 190 ? -10.452 -6.964 -2.105 1.00 89.00 190 LEU A C 1
ATOM 1456 O O . LEU A 1 190 ? -11.666 -6.751 -2.102 1.00 89.00 190 LEU A O 1
ATOM 1460 N N . ARG A 1 191 ? -9.930 -8.177 -1.946 1.00 89.81 191 ARG A N 1
ATOM 1461 C CA . ARG A 1 191 ? -10.704 -9.361 -1.565 1.00 89.81 191 ARG A CA 1
ATOM 1462 C C . ARG A 1 191 ? -9.963 -10.114 -0.473 1.00 89.81 191 ARG A C 1
ATOM 1464 O O . ARG A 1 191 ? -8.822 -10.519 -0.707 1.00 89.81 191 ARG A O 1
ATOM 1471 N N . ASN A 1 192 ? -10.631 -10.343 0.656 1.00 88.19 192 ASN A N 1
ATOM 1472 C CA . ASN A 1 192 ? -10.115 -11.058 1.825 1.00 88.19 192 ASN A CA 1
ATOM 1473 C C . ASN A 1 192 ? -8.709 -10.584 2.222 1.00 88.19 192 ASN A C 1
ATOM 1475 O O . ASN A 1 192 ? -7.848 -11.392 2.573 1.00 88.19 192 ASN A O 1
ATOM 1479 N N . MET A 1 193 ? -8.439 -9.285 2.085 1.00 87.75 193 MET A N 1
ATOM 1480 C CA . MET A 1 193 ? -7.105 -8.742 2.296 1.00 87.75 193 MET A CA 1
ATOM 1481 C C . MET A 1 193 ? -6.802 -8.692 3.786 1.00 87.75 193 MET A C 1
ATOM 1483 O O . MET A 1 193 ? -7.569 -8.064 4.517 1.00 87.75 193 MET A O 1
ATOM 1487 N N . PRO A 1 194 ? -5.719 -9.339 4.253 1.00 85.19 194 PRO A N 1
ATOM 1488 C CA . PRO A 1 194 ? -5.357 -9.281 5.656 1.00 85.19 194 PRO A CA 1
ATOM 1489 C C . PRO A 1 194 ? -5.001 -7.845 6.041 1.00 85.19 194 PRO A C 1
ATOM 1491 O O . PRO A 1 194 ? -4.294 -7.153 5.309 1.00 85.19 194 PRO A O 1
ATOM 1494 N N . LEU A 1 195 ? -5.473 -7.416 7.211 1.00 79.56 195 LEU A N 1
ATOM 1495 C CA . LEU A 1 195 ? -5.115 -6.113 7.780 1.00 79.56 195 LEU A CA 1
ATOM 1496 C C . LEU A 1 195 ? -3.610 -6.015 8.098 1.00 79.56 195 LEU A C 1
ATOM 1498 O O . LEU A 1 195 ? -3.046 -4.920 8.080 1.00 79.56 195 LEU A O 1
ATOM 1502 N N . GLU A 1 196 ? -2.961 -7.161 8.330 1.00 71.31 196 GLU A N 1
ATOM 1503 C CA . GLU A 1 196 ? -1.515 -7.309 8.527 1.00 71.31 196 GLU A CA 1
ATOM 1504 C C . GLU A 1 196 ? -0.756 -6.860 7.257 1.00 71.31 196 GLU A C 1
ATOM 1506 O O . GLU A 1 196 ? -0.791 -7.491 6.194 1.00 71.31 196 GLU A O 1
ATOM 1511 N N . GLY A 1 197 ? -0.096 -5.704 7.344 1.00 65.06 197 GLY A N 1
ATOM 1512 C CA . GLY A 1 197 ? 0.523 -4.936 6.261 1.00 65.06 197 GLY A CA 1
ATOM 1513 C C . GLY A 1 197 ? -0.408 -4.226 5.274 1.00 65.06 197 GLY A C 1
ATOM 1514 O O . GLY A 1 197 ? -0.000 -3.974 4.139 1.00 65.06 197 GLY A O 1
ATOM 1515 N N . MET A 1 198 ? -1.622 -3.889 5.713 1.00 69.06 198 MET A N 1
ATOM 1516 C CA . MET A 1 198 ? -2.315 -2.666 5.285 1.00 69.06 198 MET A CA 1
ATOM 1517 C C . MET A 1 198 ? -2.256 -1.564 6.354 1.00 69.06 198 MET A C 1
ATOM 1519 O O . MET A 1 198 ? -2.514 -0.399 6.051 1.00 69.06 198 MET A O 1
ATOM 1523 N N . LEU A 1 199 ? -1.949 -1.931 7.600 1.00 68.81 199 LEU A N 1
ATOM 1524 C CA . LEU A 1 199 ? -1.905 -1.033 8.747 1.00 68.81 199 LEU A CA 1
ATOM 1525 C C . LEU A 1 199 ? -0.458 -0.704 9.162 1.00 68.81 199 LEU A C 1
ATOM 1527 O O . LEU A 1 199 ? 0.473 -1.433 8.812 1.00 68.81 199 LEU A O 1
ATOM 1531 N N . PRO A 1 200 ? -0.244 0.388 9.920 1.00 62.50 200 PRO A N 1
ATOM 1532 C CA . PRO A 1 200 ? 1.021 0.625 10.608 1.00 62.50 200 PRO A CA 1
ATOM 1533 C C . PRO A 1 200 ? 1.363 -0.535 11.555 1.00 62.50 200 PRO A C 1
ATOM 1535 O O . PRO A 1 200 ? 0.473 -1.114 12.172 1.00 62.50 200 PRO A O 1
ATOM 1538 N N . GLU A 1 201 ? 2.653 -0.810 11.755 1.00 65.12 201 GLU A N 1
ATOM 1539 C CA . GLU A 1 201 ? 3.143 -1.907 12.615 1.00 65.12 201 GLU A CA 1
ATOM 1540 C C . GLU A 1 201 ? 2.636 -1.800 14.070 1.00 65.12 201 GLU A C 1
ATOM 1542 O O . GLU A 1 201 ? 2.381 -2.807 14.727 1.00 65.12 201 GLU A O 1
ATOM 1547 N N . SER A 1 202 ? 2.379 -0.580 14.566 1.00 57.75 202 SER A N 1
ATOM 1548 C CA . SER A 1 202 ? 1.771 -0.368 15.894 1.00 57.75 202 SER A CA 1
ATOM 1549 C C . SER A 1 202 ? 0.301 -0.786 15.984 1.00 57.75 202 SER A C 1
ATOM 1551 O O . SER A 1 202 ? -0.223 -0.985 17.073 1.00 57.75 202 SER A O 1
ATOM 1553 N N . ALA A 1 203 ? -0.397 -0.933 14.864 1.00 63.97 203 ALA A N 1
ATOM 1554 C CA . ALA A 1 203 ? -1.782 -1.386 14.857 1.00 63.97 203 ALA A CA 1
ATOM 1555 C C . ALA A 1 203 ? -1.891 -2.911 14.675 1.00 63.97 203 ALA A C 1
ATOM 1557 O O . ALA A 1 203 ? -2.891 -3.500 15.092 1.00 63.97 203 ALA A O 1
ATOM 1558 N N . GLU A 1 204 ? -0.860 -3.568 14.128 1.00 65.38 204 GLU A N 1
ATOM 1559 C CA . GLU A 1 204 ? -0.857 -5.015 13.848 1.00 65.38 204 GLU A CA 1
ATOM 1560 C C . GLU A 1 204 ? -0.999 -5.872 15.117 1.00 65.38 204 GLU A C 1
ATOM 1562 O O . GLU A 1 204 ? -1.598 -6.943 15.087 1.00 65.38 204 GLU A O 1
ATOM 1567 N N . TYR A 1 205 ? -0.525 -5.396 16.275 1.00 65.88 205 TYR A N 1
ATOM 1568 C CA . TYR A 1 205 ? -0.683 -6.137 17.534 1.00 65.88 205 TYR A CA 1
ATOM 1569 C C . TYR A 1 205 ? -2.062 -5.976 18.195 1.00 65.88 205 TYR A C 1
ATOM 1571 O O . TYR A 1 205 ? -2.373 -6.710 19.143 1.00 65.88 205 TYR A O 1
ATOM 1579 N N . LEU A 1 206 ? -2.872 -5.012 17.747 1.00 66.06 206 LEU A N 1
ATOM 1580 C CA . LEU A 1 206 ? -4.210 -4.736 18.281 1.00 66.06 206 LEU A CA 1
ATOM 1581 C C . LEU A 1 206 ? -5.325 -5.344 17.433 1.00 66.06 206 LEU A C 1
ATOM 1583 O O . LEU A 1 206 ? -6.340 -5.795 17.978 1.00 66.06 206 LEU A O 1
ATOM 1587 N N . LEU A 1 207 ? -5.133 -5.309 16.117 1.00 75.06 207 LEU A N 1
ATOM 1588 C CA . LEU A 1 207 ? -6.138 -5.592 15.108 1.00 75.06 207 LEU A CA 1
ATOM 1589 C C . LEU A 1 207 ? -5.714 -6.788 14.270 1.00 75.06 207 LEU A C 1
ATOM 1591 O O . LEU A 1 207 ? -4.612 -6.838 13.739 1.00 75.06 207 LEU A O 1
ATOM 1595 N N . GLU A 1 208 ? -6.639 -7.716 14.083 1.00 81.38 208 GLU A N 1
ATOM 1596 C CA . GLU A 1 208 ? -6.502 -8.779 13.096 1.00 81.38 208 GLU A CA 1
ATOM 1597 C C . GLU A 1 208 ? -7.758 -8.861 12.259 1.00 81.38 208 GLU A C 1
ATOM 1599 O O . GLU A 1 208 ? -8.839 -8.498 12.712 1.00 81.38 208 GLU A O 1
ATOM 1604 N N . GLY A 1 209 ? -7.645 -9.385 11.049 1.00 83.75 209 GLY A N 1
ATOM 1605 C CA . GLY A 1 209 ? -8.819 -9.579 10.225 1.00 83.75 209 GLY A CA 1
ATOM 1606 C C . GLY A 1 209 ? -8.520 -9.557 8.752 1.00 83.75 209 GLY A C 1
ATOM 1607 O O . GLY A 1 209 ? -7.380 -9.343 8.334 1.00 83.75 209 GLY A O 1
ATOM 1608 N N . THR A 1 210 ? -9.582 -9.748 7.985 1.00 87.94 210 THR A N 1
ATOM 1609 C CA . THR A 1 210 ? -9.578 -9.521 6.548 1.00 87.94 210 THR A CA 1
ATOM 1610 C C . THR A 1 210 ? -10.664 -8.533 6.180 1.00 87.94 210 THR A C 1
ATOM 1612 O O . THR A 1 210 ? -11.705 -8.459 6.841 1.00 87.94 210 THR A O 1
ATOM 1615 N N . VAL A 1 211 ? -10.386 -7.766 5.132 1.00 86.88 211 VAL A N 1
ATOM 1616 C CA . VAL A 1 211 ? -11.309 -6.790 4.571 1.00 86.88 211 VAL A CA 1
ATOM 1617 C C . VAL A 1 211 ? -11.382 -6.924 3.056 1.00 86.88 211 VAL A C 1
ATOM 1619 O O . VAL A 1 211 ? -10.386 -7.199 2.376 1.00 86.88 211 VAL A O 1
ATOM 1622 N N . SER A 1 212 ? -12.567 -6.669 2.518 1.00 88.62 212 SER A N 1
ATOM 1623 C CA . SER A 1 212 ? -12.819 -6.544 1.088 1.00 88.62 212 SER A CA 1
ATOM 1624 C C . SER A 1 212 ? -13.441 -5.184 0.798 1.00 88.62 212 SER A C 1
ATOM 1626 O O . SER A 1 212 ? -14.104 -4.584 1.639 1.00 88.62 212 SER A O 1
ATOM 1628 N N . GLY A 1 213 ? -13.206 -4.661 -0.400 1.00 86.94 213 GLY A N 1
ATOM 1629 C CA . GLY A 1 213 ? -13.720 -3.345 -0.766 1.00 86.94 213 GLY A CA 1
ATOM 1630 C C . GLY A 1 213 ? -13.033 -2.757 -1.985 1.00 86.94 213 GLY A C 1
ATOM 1631 O O . GLY A 1 213 ? -12.092 -3.333 -2.533 1.00 86.94 213 GLY A O 1
ATOM 1632 N N . ALA A 1 214 ? -13.507 -1.597 -2.423 1.00 87.75 214 ALA A N 1
ATOM 1633 C CA . ALA A 1 214 ? -12.892 -0.841 -3.503 1.00 87.75 214 ALA A CA 1
ATOM 1634 C C . ALA A 1 214 ? -12.302 0.455 -2.944 1.00 87.75 214 ALA A C 1
ATOM 1636 O O . ALA A 1 214 ? -13.017 1.282 -2.384 1.00 87.75 214 ALA A O 1
ATOM 1637 N N . LEU A 1 215 ? -10.997 0.635 -3.126 1.00 85.94 215 LEU A N 1
ATOM 1638 C CA . LEU A 1 215 ? -10.273 1.832 -2.725 1.00 85.94 215 LEU A CA 1
ATOM 1639 C C . LEU A 1 215 ? -9.858 2.609 -3.970 1.00 85.94 215 LEU A C 1
ATOM 1641 O O . LEU A 1 215 ? -9.257 2.057 -4.894 1.00 85.94 215 LEU A O 1
ATOM 1645 N N . ARG A 1 216 ? -10.150 3.904 -3.990 1.00 86.62 216 ARG A N 1
ATOM 1646 C CA . ARG A 1 216 ? -9.585 4.834 -4.959 1.00 86.62 216 ARG A CA 1
ATOM 1647 C C . ARG A 1 216 ? -8.146 5.135 -4.565 1.00 86.62 216 ARG A C 1
ATOM 1649 O O . ARG A 1 216 ? -7.890 5.525 -3.432 1.00 86.62 216 ARG A O 1
ATOM 1656 N N . LEU A 1 217 ? -7.225 4.957 -5.498 1.00 83.94 217 LEU A N 1
ATOM 1657 C CA . LEU A 1 217 ? -5.832 5.367 -5.380 1.00 83.94 217 LEU A CA 1
ATOM 1658 C C . LEU A 1 217 ? -5.695 6.748 -6.010 1.00 83.94 217 LEU A C 1
ATOM 1660 O O . LEU A 1 217 ? -6.091 6.931 -7.160 1.00 83.94 217 LEU A O 1
ATOM 1664 N N . SER A 1 218 ? -5.156 7.705 -5.261 1.00 80.81 218 SER A N 1
ATOM 1665 C CA . SER A 1 218 ? -4.990 9.083 -5.725 1.00 80.81 218 SER A CA 1
ATOM 1666 C C . SER A 1 218 ? -3.759 9.745 -5.120 1.00 80.81 218 SER A C 1
ATOM 1668 O O . SER A 1 218 ? -3.324 9.365 -4.037 1.00 80.81 218 SER A O 1
ATOM 1670 N N . GLY A 1 219 ? -3.223 10.771 -5.773 1.00 75.50 219 GLY A N 1
ATOM 1671 C CA . GLY A 1 219 ? -2.140 11.593 -5.228 1.00 75.50 219 GLY A CA 1
ATOM 1672 C C . GLY A 1 219 ? -0.968 11.686 -6.188 1.00 75.50 219 GLY A C 1
ATOM 1673 O O . GLY A 1 219 ? -1.149 11.588 -7.400 1.00 75.50 219 GLY A O 1
ATOM 1674 N N . SER A 1 220 ? 0.239 11.881 -5.661 1.00 69.31 220 SER A N 1
ATOM 1675 C CA . SER A 1 220 ? 1.427 12.036 -6.496 1.00 69.31 220 SER A CA 1
ATOM 1676 C C . SER A 1 220 ? 2.642 11.347 -5.900 1.00 69.31 220 SER A C 1
ATOM 1678 O O . SER A 1 220 ? 2.908 11.438 -4.706 1.00 69.31 220 SER A O 1
ATOM 1680 N N . THR A 1 221 ? 3.447 10.716 -6.753 1.00 65.62 221 THR A N 1
ATOM 1681 C CA . THR A 1 221 ? 4.769 10.194 -6.369 1.00 65.62 221 THR A CA 1
ATOM 1682 C C . THR A 1 221 ? 5.767 11.306 -6.031 1.00 65.62 221 THR A C 1
ATOM 1684 O O . THR A 1 221 ? 6.845 11.023 -5.509 1.00 65.62 221 THR A O 1
ATOM 1687 N N . ASN A 1 222 ? 5.412 12.563 -6.325 1.00 62.72 222 ASN A N 1
ATOM 1688 C CA . ASN A 1 222 ? 6.234 13.752 -6.137 1.00 62.72 222 ASN A CA 1
ATOM 1689 C C . ASN A 1 222 ? 5.547 14.827 -5.265 1.00 62.72 222 ASN A C 1
ATOM 1691 O O . ASN A 1 222 ? 5.719 16.029 -5.474 1.00 62.72 222 ASN A O 1
ATOM 1695 N N . SER A 1 223 ? 4.736 14.412 -4.291 1.00 64.81 223 SER A N 1
ATOM 1696 C CA . SER A 1 223 ? 4.198 15.300 -3.256 1.00 64.81 223 SER A CA 1
ATOM 1697 C C . SER A 1 223 ? 4.612 14.828 -1.863 1.00 64.81 223 SER A C 1
ATOM 1699 O O . SER A 1 223 ? 4.976 13.669 -1.661 1.00 64.81 223 SER A O 1
ATOM 1701 N N . GLN A 1 224 ? 4.540 15.729 -0.879 1.00 62.47 224 GLN A N 1
ATOM 1702 C CA . GLN A 1 224 ? 4.715 15.358 0.532 1.00 62.47 224 GLN A CA 1
ATOM 1703 C C . GLN A 1 224 ? 3.613 14.400 1.016 1.00 62.47 224 GLN A C 1
ATOM 1705 O O . GLN A 1 224 ? 3.838 13.621 1.939 1.00 62.47 224 GLN A O 1
ATOM 1710 N N . GLU A 1 225 ? 2.445 14.433 0.368 1.00 62.72 225 GLU A N 1
ATOM 1711 C CA . GLU A 1 225 ? 1.313 13.553 0.663 1.00 62.72 225 GLU A CA 1
ATOM 1712 C C . GLU A 1 225 ? 1.471 12.149 0.056 1.00 62.72 225 GLU A C 1
ATOM 1714 O O . GLU A 1 225 ? 0.893 11.188 0.563 1.00 62.72 225 GLU A O 1
ATOM 1719 N N . GLY A 1 226 ? 2.294 11.993 -0.983 1.00 70.25 226 GLY A N 1
ATOM 1720 C CA . GLY A 1 226 ? 2.526 10.709 -1.633 1.00 70.25 226 GLY A CA 1
ATOM 1721 C C . GLY A 1 226 ? 1.290 10.170 -2.363 1.00 70.25 226 GLY A C 1
ATOM 1722 O O . GLY A 1 226 ? 0.401 10.915 -2.786 1.00 70.25 226 GLY A O 1
ATOM 1723 N N . ILE A 1 227 ? 1.249 8.844 -2.519 1.00 72.62 227 ILE A N 1
ATOM 1724 C CA . ILE A 1 227 ? 0.073 8.126 -3.023 1.00 72.62 227 ILE A CA 1
ATOM 1725 C C . ILE A 1 227 ? -0.802 7.746 -1.828 1.00 72.62 227 ILE A C 1
ATOM 1727 O O . ILE A 1 227 ? -0.382 6.985 -0.949 1.00 72.62 227 ILE A O 1
ATOM 1731 N N . GLY A 1 228 ? -2.021 8.272 -1.825 1.00 74.94 228 GLY A N 1
ATOM 1732 C CA . GLY A 1 228 ? -3.067 7.945 -0.874 1.00 74.94 228 GLY A CA 1
ATOM 1733 C C . GLY A 1 228 ? -4.060 6.913 -1.404 1.00 74.94 228 GLY A C 1
ATOM 1734 O O . GLY A 1 228 ? -4.129 6.622 -2.601 1.00 74.94 228 GLY A O 1
ATOM 1735 N N . MET A 1 229 ? -4.854 6.369 -0.488 1.00 80.81 229 MET A N 1
ATOM 1736 C CA . MET A 1 229 ? -5.991 5.502 -0.796 1.00 80.81 229 MET A CA 1
ATOM 1737 C C . MET A 1 229 ? -7.216 5.966 -0.019 1.00 80.81 229 MET A C 1
ATOM 1739 O O . MET A 1 229 ? -7.096 6.310 1.152 1.00 80.81 229 MET A O 1
ATOM 1743 N N . ALA A 1 230 ? -8.380 5.973 -0.660 1.00 85.19 230 ALA A N 1
ATOM 1744 C CA . ALA A 1 230 ? -9.636 6.370 -0.042 1.00 85.19 230 ALA A CA 1
ATOM 1745 C C . ALA A 1 230 ? -10.790 5.487 -0.526 1.00 85.19 230 ALA A C 1
ATOM 1747 O O . ALA A 1 230 ? -10.934 5.263 -1.727 1.00 85.19 230 ALA A O 1
ATOM 1748 N N . GLY A 1 231 ? -11.636 5.007 0.376 1.00 85.19 231 GLY A N 1
ATOM 1749 C CA . GLY A 1 231 ? -12.834 4.260 0.005 1.00 85.19 231 GLY A CA 1
ATOM 1750 C C . GLY A 1 231 ? -13.563 3.669 1.201 1.00 85.19 231 GLY A C 1
ATOM 1751 O O . GLY A 1 231 ? -13.019 3.598 2.300 1.00 85.19 231 GLY A O 1
ATOM 1752 N N . ARG A 1 232 ? -14.797 3.232 0.957 1.00 86.75 232 ARG A N 1
ATOM 1753 C CA . ARG A 1 232 ? -15.625 2.550 1.949 1.00 86.75 232 ARG A CA 1
ATOM 1754 C C . ARG A 1 232 ? -15.319 1.057 1.934 1.00 86.75 232 ARG A C 1
ATOM 1756 O O . ARG A 1 232 ? -15.317 0.427 0.874 1.00 86.75 232 ARG A O 1
ATOM 1763 N N . ILE A 1 233 ? -15.037 0.509 3.108 1.00 86.44 233 ILE A N 1
ATOM 1764 C CA . ILE A 1 233 ? -14.825 -0.917 3.339 1.00 86.44 233 ILE A CA 1
ATOM 1765 C C . ILE A 1 233 ? -16.096 -1.485 3.958 1.00 86.44 233 ILE A C 1
ATOM 1767 O O . ILE A 1 233 ? -16.626 -0.931 4.919 1.00 86.44 233 ILE A O 1
ATOM 1771 N N . GLU A 1 234 ? -16.565 -2.603 3.415 1.00 86.00 234 GLU A N 1
ATOM 1772 C CA . GLU A 1 234 ? -17.733 -3.329 3.906 1.00 86.00 234 GLU A CA 1
ATOM 1773 C C . GLU A 1 234 ? -17.303 -4.747 4.279 1.00 86.00 234 GLU A C 1
ATOM 1775 O O . GLU A 1 234 ? -16.644 -5.435 3.496 1.00 86.00 234 GLU A O 1
ATOM 1780 N N . LEU A 1 235 ? -17.654 -5.189 5.486 1.00 85.56 235 LEU A N 1
ATOM 1781 C CA . LEU A 1 235 ? -17.368 -6.550 5.931 1.00 85.56 235 LEU A CA 1
ATOM 1782 C C . LEU A 1 235 ? -18.379 -7.508 5.291 1.00 85.56 235 LEU A C 1
ATOM 1784 O O . LEU A 1 235 ? -19.538 -7.567 5.704 1.00 85.56 235 LEU A O 1
ATOM 1788 N N . GLY A 1 236 ? -17.932 -8.217 4.252 1.00 77.44 236 GLY A N 1
ATOM 1789 C CA . GLY A 1 236 ? -18.709 -9.231 3.541 1.00 77.44 236 GLY A CA 1
ATOM 1790 C C . GLY A 1 236 ? -18.577 -10.640 4.130 1.00 77.44 236 GLY A C 1
ATOM 1791 O O . GLY A 1 236 ? -17.956 -10.863 5.169 1.00 77.44 236 GLY A O 1
ATOM 1792 N N . GLU A 1 237 ? -19.139 -11.633 3.435 1.00 73.25 237 GLU A N 1
ATOM 1793 C CA . GLU A 1 237 ? -19.008 -13.041 3.829 1.00 73.25 237 GLU A CA 1
ATOM 1794 C C . GLU A 1 237 ? -17.541 -13.497 3.824 1.00 73.25 237 GLU A C 1
ATOM 1796 O O . GLU A 1 237 ? -16.866 -13.481 2.795 1.00 73.25 237 GLU A O 1
ATOM 1801 N N . GLY A 1 238 ? -17.059 -13.951 4.983 1.00 76.81 238 GLY A N 1
ATOM 1802 C CA . GLY A 1 238 ? -15.677 -14.399 5.176 1.00 76.81 238 GLY A CA 1
ATOM 1803 C C . GLY A 1 238 ? -14.741 -13.320 5.715 1.00 76.81 238 GLY A C 1
ATOM 1804 O O . GLY A 1 238 ? -13.697 -13.671 6.269 1.00 76.81 238 GLY A O 1
ATOM 1805 N N . ASP A 1 239 ? -15.144 -12.051 5.645 1.00 84.81 239 ASP A N 1
ATOM 1806 C CA . ASP A 1 239 ? -14.427 -10.953 6.277 1.00 84.81 239 ASP A CA 1
ATOM 1807 C C . ASP A 1 239 ? -14.748 -10.846 7.765 1.00 84.81 239 ASP A C 1
ATOM 1809 O O . ASP A 1 239 ? -15.701 -11.421 8.301 1.00 84.81 239 ASP A O 1
ATOM 1813 N N . GLY A 1 240 ? -13.881 -10.140 8.475 1.00 84.50 240 GLY A N 1
ATOM 1814 C CA . GLY A 1 240 ? -14.105 -9.878 9.879 1.00 84.50 240 GLY A CA 1
ATOM 1815 C C . GLY A 1 240 ? -12.913 -9.217 10.523 1.00 84.50 240 GLY A C 1
ATOM 1816 O O . GLY A 1 240 ? -11.768 -9.566 10.242 1.00 84.50 240 GLY A O 1
ATOM 1817 N N . VAL A 1 241 ? -13.208 -8.296 11.430 1.00 85.12 241 VAL A N 1
ATOM 1818 C CA . VAL A 1 241 ? -12.214 -7.580 12.223 1.00 85.12 241 VAL A CA 1
ATOM 1819 C C . VAL A 1 241 ? -12.255 -8.123 13.640 1.00 85.12 241 VAL A C 1
ATOM 1821 O O . VAL A 1 241 ? -13.314 -8.335 14.223 1.00 85.12 241 VAL A O 1
ATOM 1824 N N . VAL A 1 242 ? -11.091 -8.388 14.203 1.00 84.06 242 VAL A N 1
ATOM 1825 C CA . VAL A 1 242 ? -10.907 -8.934 15.537 1.00 84.06 242 VAL A CA 1
ATOM 1826 C C . VAL A 1 242 ? -10.111 -7.929 16.349 1.00 84.06 242 VAL A C 1
ATOM 1828 O O . VAL A 1 242 ? -8.950 -7.661 16.044 1.00 84.06 242 VAL A O 1
ATOM 1831 N N . LEU A 1 243 ? -10.717 -7.443 17.429 1.00 81.06 243 LEU A N 1
ATOM 1832 C CA . LEU A 1 243 ? -10.008 -6.720 18.475 1.00 81.06 243 LEU A CA 1
ATOM 1833 C C . LEU A 1 243 ? -9.517 -7.709 19.529 1.00 81.06 243 LEU A C 1
ATOM 1835 O O . LEU A 1 243 ? -10.281 -8.538 20.043 1.00 81.06 243 LEU A O 1
ATOM 1839 N N . ARG A 1 244 ? -8.227 -7.623 19.857 1.00 72.06 244 ARG A N 1
ATOM 1840 C CA . ARG A 1 244 ? -7.597 -8.446 20.895 1.00 72.06 244 ARG A CA 1
ATOM 1841 C C . ARG A 1 244 ? -7.608 -7.736 22.249 1.00 72.06 244 ARG A C 1
ATOM 1843 O O . ARG A 1 244 ? -7.530 -6.515 22.329 1.00 72.06 244 ARG A O 1
ATOM 1850 N N . GLU A 1 245 ? -7.575 -8.516 23.332 1.00 63.12 245 GLU A N 1
ATOM 1851 C CA . GLU A 1 245 ? -7.523 -8.051 24.735 1.00 63.12 245 GLU A CA 1
ATOM 1852 C C . GLU A 1 245 ? -6.280 -7.208 25.110 1.00 63.12 245 GLU A C 1
ATOM 1854 O O . GLU A 1 245 ? -6.003 -6.946 26.281 1.00 63.12 245 GLU A O 1
ATOM 1859 N N . ARG A 1 246 ? -5.458 -6.808 24.140 1.00 64.69 246 ARG A N 1
ATOM 1860 C CA . ARG A 1 246 ? -4.364 -5.864 24.375 1.00 64.69 246 ARG A CA 1
ATOM 1861 C C . ARG A 1 246 ? -4.857 -4.432 24.539 1.00 64.69 246 ARG A C 1
ATOM 1863 O O . ARG A 1 246 ? -4.093 -3.624 25.041 1.00 64.69 246 ARG A O 1
ATOM 1870 N N . ILE A 1 247 ? -6.122 -4.166 24.216 1.00 71.81 247 ILE A N 1
ATOM 1871 C CA . ILE A 1 247 ? -6.790 -2.887 24.450 1.00 71.81 247 ILE A CA 1
ATOM 1872 C C . ILE A 1 247 ? -7.236 -2.806 25.928 1.00 71.81 247 ILE A C 1
ATOM 1874 O O . ILE A 1 247 ? -8.086 -3.607 26.336 1.00 71.81 247 ILE A O 1
ATOM 1878 N N . PRO A 1 248 ? -6.701 -1.866 26.737 1.00 69.75 248 PRO A N 1
ATOM 1879 C CA . PRO A 1 248 ? -7.086 -1.646 28.136 1.00 69.75 248 PRO A CA 1
ATOM 1880 C C . PRO A 1 248 ? -8.593 -1.636 28.412 1.00 69.75 248 PRO A C 1
ATOM 1882 O O . PRO A 1 248 ? -9.032 -2.226 29.398 1.00 69.75 248 PRO A O 1
ATOM 1885 N N . LEU A 1 249 ? -9.394 -1.048 27.520 1.00 74.62 249 LEU A N 1
ATOM 1886 C CA . LEU A 1 249 ? -10.851 -1.018 27.650 1.00 74.62 249 LEU A CA 1
ATOM 1887 C C . LEU A 1 249 ? -11.484 -2.421 27.671 1.00 74.62 249 LEU A C 1
ATOM 1889 O O . LEU A 1 249 ? -12.308 -2.714 28.534 1.00 74.62 249 LEU A O 1
ATOM 1893 N N . LEU A 1 250 ? -11.070 -3.316 26.765 1.00 75.12 250 LEU A N 1
ATOM 1894 C CA . LEU A 1 250 ? -11.583 -4.693 26.727 1.00 75.12 250 LEU A CA 1
ATOM 1895 C C . LEU A 1 250 ? -11.178 -5.478 27.980 1.00 75.12 250 LEU A C 1
ATOM 1897 O O . LEU A 1 250 ? -11.946 -6.310 28.467 1.00 75.12 250 LEU A O 1
ATOM 1901 N N . ARG A 1 251 ? -9.995 -5.186 28.542 1.00 73.38 251 ARG A N 1
ATOM 1902 C CA . ARG A 1 251 ? -9.581 -5.750 29.837 1.00 73.38 251 ARG A CA 1
ATOM 1903 C C . ARG A 1 251 ? -10.489 -5.274 30.961 1.00 73.38 251 ARG A C 1
ATOM 1905 O O . ARG A 1 251 ? -10.901 -6.105 31.762 1.00 73.38 251 ARG A O 1
ATOM 1912 N N . ALA A 1 252 ? -10.796 -3.976 31.005 1.00 71.88 252 ALA A N 1
ATOM 1913 C CA . ALA A 1 252 ? -11.663 -3.376 32.015 1.00 71.88 252 ALA A CA 1
ATOM 1914 C C . ALA A 1 252 ? -13.073 -3.988 31.978 1.00 71.88 252 ALA A C 1
ATOM 1916 O O . ALA A 1 252 ? -13.545 -4.493 32.997 1.00 71.88 252 ALA A O 1
ATOM 1917 N N . LEU A 1 253 ? -13.684 -4.060 30.788 1.00 76.81 253 LEU A N 1
ATOM 1918 C CA . LEU A 1 253 ? -14.993 -4.690 30.582 1.00 76.81 253 LEU A CA 1
ATOM 1919 C C . LEU A 1 253 ? -15.018 -6.142 31.068 1.00 76.81 253 LEU A C 1
ATOM 1921 O O . LEU A 1 253 ? -15.951 -6.535 31.757 1.00 76.81 253 LEU A O 1
ATOM 1925 N N . ARG A 1 254 ? -13.959 -6.919 30.811 1.00 78.38 254 ARG A N 1
ATOM 1926 C CA . ARG A 1 254 ? -13.854 -8.320 31.251 1.00 78.38 254 ARG A CA 1
ATOM 1927 C C . ARG A 1 254 ? -13.911 -8.513 32.772 1.00 78.38 254 ARG A C 1
ATOM 1929 O O . ARG A 1 254 ? -14.254 -9.603 33.213 1.00 78.38 254 ARG A O 1
ATOM 1936 N N . MET A 1 255 ? -13.494 -7.543 33.587 1.00 74.31 255 MET A N 1
ATOM 1937 C CA . MET A 1 255 ? -13.581 -7.713 35.050 1.00 74.31 255 MET A CA 1
ATOM 1938 C C . MET A 1 255 ? -14.925 -7.297 35.617 1.00 74.31 255 MET A C 1
ATOM 1940 O O . MET A 1 255 ? -15.301 -7.796 36.673 1.00 74.31 255 MET A O 1
ATOM 1944 N N . VAL A 1 256 ? -15.606 -6.367 34.953 1.00 73.00 256 VAL A N 1
ATOM 1945 C CA . VAL A 1 256 ? -16.891 -5.849 35.420 1.00 73.00 256 VAL A CA 1
ATOM 1946 C C . VAL A 1 256 ? -18.038 -6.726 34.925 1.00 73.00 256 VAL A C 1
ATOM 1948 O O . VAL A 1 256 ? -18.958 -7.032 35.682 1.00 73.00 256 VAL A O 1
ATOM 1951 N N . ASP A 1 257 ? -17.952 -7.182 33.680 1.00 75.12 257 ASP A N 1
ATOM 1952 C CA . ASP A 1 257 ? -18.921 -8.077 33.075 1.00 75.12 257 ASP A CA 1
ATOM 1953 C C . ASP A 1 257 ? -18.505 -9.534 33.307 1.00 75.12 257 ASP A C 1
ATOM 1955 O O . ASP A 1 257 ? -17.498 -10.024 32.792 1.00 75.12 257 ASP A O 1
ATOM 1959 N N . SER A 1 258 ? -19.299 -10.227 34.118 1.00 68.25 258 SER A N 1
ATOM 1960 C CA . SER A 1 258 ? -19.080 -11.632 34.484 1.00 68.25 258 SER A CA 1
ATOM 1961 C C . SER A 1 258 ? -19.780 -12.622 33.550 1.00 68.25 258 SER A C 1
ATOM 1963 O O . SER A 1 258 ? -19.535 -13.826 33.647 1.00 68.25 258 SER A O 1
ATOM 1965 N N . PHE A 1 259 ? -20.632 -12.131 32.648 1.00 71.00 259 PHE A N 1
ATOM 1966 C CA . PHE A 1 259 ? -21.485 -12.948 31.788 1.00 71.00 259 PHE A CA 1
ATOM 1967 C C . PHE A 1 259 ? -20.949 -13.041 30.361 1.00 71.00 259 PHE A C 1
ATOM 1969 O O . PHE A 1 259 ? -21.123 -14.071 29.708 1.00 71.00 259 PHE A O 1
ATOM 1976 N N . ASN A 1 260 ? -20.272 -11.997 29.880 1.00 79.12 260 ASN A N 1
ATOM 1977 C CA . ASN A 1 260 ? -19.788 -11.921 28.508 1.00 79.12 260 ASN A CA 1
ATOM 1978 C C . ASN A 1 260 ? -18.252 -11.976 28.410 1.00 79.12 260 ASN A C 1
ATOM 1980 O O . ASN A 1 260 ? -17.514 -11.611 29.324 1.00 79.12 260 ASN A O 1
ATOM 1984 N N . ASN A 1 261 ? -17.742 -12.449 27.267 1.00 78.69 261 ASN A N 1
ATOM 1985 C CA . ASN A 1 261 ? -16.308 -12.645 27.047 1.00 78.69 261 ASN A CA 1
ATOM 1986 C C . ASN A 1 261 ? -15.727 -11.603 26.079 1.00 78.69 261 ASN A C 1
ATOM 1988 O O . ASN A 1 261 ? -15.951 -11.675 24.873 1.00 78.69 261 ASN A O 1
ATOM 1992 N N . TYR A 1 262 ? -14.894 -10.704 26.608 1.00 79.88 262 TYR A N 1
ATOM 1993 C CA . TYR A 1 262 ? -14.223 -9.637 25.850 1.00 79.88 262 TYR A CA 1
ATOM 1994 C C . TYR A 1 262 ? -12.759 -9.944 25.495 1.00 79.88 262 TYR A C 1
ATOM 1996 O O . TYR A 1 262 ? -12.045 -9.069 25.010 1.00 79.88 262 TYR A O 1
ATOM 2004 N N . ARG A 1 263 ? -12.277 -11.183 25.699 1.00 75.44 263 ARG A N 1
ATOM 2005 C CA . ARG A 1 263 ? -10.889 -11.560 25.348 1.00 75.44 263 ARG A CA 1
ATOM 2006 C C . ARG A 1 263 ? -10.601 -11.391 23.854 1.00 75.44 263 ARG A C 1
ATOM 2008 O O . ARG A 1 263 ? -9.474 -11.104 23.448 1.00 75.44 263 ARG A O 1
ATOM 2015 N N . ARG A 1 264 ? -11.619 -11.631 23.031 1.00 81.25 264 ARG A N 1
ATOM 2016 C CA . ARG A 1 264 ? -11.545 -11.540 21.578 1.00 81.25 264 ARG A CA 1
ATOM 2017 C C . ARG A 1 264 ? -12.904 -11.114 21.049 1.00 81.25 264 ARG A C 1
ATOM 2019 O O . ARG A 1 264 ? -13.819 -11.931 20.996 1.00 81.25 264 ARG A O 1
ATOM 2026 N N . VAL A 1 265 ? -13.020 -9.854 20.649 1.00 83.56 265 VAL A N 1
ATOM 2027 C CA . VAL A 1 265 ? -14.254 -9.330 20.057 1.00 83.56 265 VAL A CA 1
ATOM 2028 C C . VAL A 1 265 ? -14.122 -9.413 18.546 1.00 83.56 265 VAL A C 1
ATOM 2030 O O . VAL A 1 265 ? -13.188 -8.850 17.977 1.00 83.56 265 VAL A O 1
ATOM 2033 N N . ARG A 1 266 ? -15.021 -10.160 17.902 1.00 87.19 266 ARG A N 1
ATOM 2034 C CA . ARG A 1 266 ? -15.020 -10.363 16.452 1.00 87.19 266 ARG A CA 1
ATOM 2035 C C . ARG A 1 266 ? -16.222 -9.672 15.827 1.00 87.19 266 ARG A C 1
ATOM 2037 O O . ARG A 1 266 ? -17.354 -10.083 16.054 1.00 87.19 266 ARG A O 1
ATOM 2044 N N . PHE A 1 267 ? -15.947 -8.673 15.006 1.00 87.50 267 PHE A N 1
ATOM 2045 C CA . PHE A 1 267 ? -16.912 -8.005 14.151 1.00 87.50 267 PHE A CA 1
ATOM 2046 C C . PHE A 1 267 ? -17.014 -8.767 12.837 1.00 87.50 267 PHE A C 1
ATOM 2048 O O . PHE A 1 267 ? -16.001 -8.996 12.175 1.00 87.50 267 PHE A O 1
ATOM 2055 N N . LEU A 1 268 ? -18.225 -9.198 12.500 1.00 86.56 268 LEU A N 1
ATOM 2056 C CA . LEU A 1 268 ? -18.508 -9.994 11.299 1.00 86.56 268 LEU A CA 1
ATOM 2057 C C . LEU A 1 268 ? -19.281 -9.204 10.243 1.00 86.56 268 LEU A C 1
ATOM 2059 O O . LEU A 1 268 ? -19.356 -9.630 9.100 1.00 86.56 268 LEU A O 1
ATOM 2063 N N . SER A 1 269 ? -19.860 -8.070 10.628 1.00 88.00 269 SER A N 1
ATOM 2064 C CA . SER A 1 269 ? -20.643 -7.213 9.749 1.00 88.00 269 SER A CA 1
ATOM 2065 C C . SER A 1 269 ? -20.409 -5.755 10.108 1.00 88.00 269 SER A C 1
ATOM 2067 O O . SER A 1 269 ? -20.129 -5.433 11.267 1.00 88.00 269 SER A O 1
ATOM 2069 N N . GLY A 1 270 ? -20.554 -4.881 9.120 1.00 88.00 270 GLY A N 1
ATOM 2070 C CA . GLY A 1 270 ? -20.392 -3.446 9.297 1.00 88.00 270 GLY A CA 1
ATOM 2071 C C . GLY A 1 270 ? -19.628 -2.796 8.156 1.00 88.00 270 GLY A C 1
ATOM 2072 O O . GLY A 1 270 ? -19.221 -3.461 7.201 1.00 88.00 270 GLY A O 1
ATOM 2073 N N . SER A 1 271 ? -19.417 -1.492 8.276 1.00 89.06 271 SER A N 1
ATOM 2074 C CA . SER A 1 271 ? -18.651 -0.712 7.311 1.00 89.06 271 SER A CA 1
ATOM 2075 C C . SER A 1 271 ? -17.830 0.371 7.991 1.00 89.06 271 SER A C 1
ATOM 2077 O O . SER A 1 271 ? -18.135 0.770 9.111 1.00 89.06 271 SER A O 1
ATOM 2079 N N . PHE A 1 272 ? -16.801 0.850 7.306 1.00 88.12 272 PHE A N 1
ATOM 2080 C CA . PHE A 1 272 ? -16.068 2.046 7.699 1.00 88.12 272 PHE A CA 1
ATOM 2081 C C . PHE A 1 272 ? -15.427 2.694 6.474 1.00 88.12 272 PHE A C 1
ATOM 2083 O O . PHE A 1 272 ? -15.074 2.018 5.503 1.00 88.12 272 PHE A O 1
ATOM 2090 N N . ASP A 1 273 ? -15.241 4.003 6.537 1.00 86.31 273 ASP A N 1
ATOM 2091 C CA . ASP A 1 273 ? -14.490 4.752 5.544 1.00 86.31 273 ASP A CA 1
ATOM 2092 C C . ASP A 1 273 ? -13.006 4.718 5.890 1.00 86.31 273 ASP A C 1
ATOM 2094 O O . ASP A 1 273 ? -12.597 5.083 6.988 1.00 86.31 273 ASP A O 1
ATOM 2098 N N . LEU A 1 274 ? -12.185 4.302 4.934 1.00 84.25 274 LEU A N 1
ATOM 2099 C CA . LEU A 1 274 ? -10.734 4.310 5.034 1.00 84.25 274 LEU A CA 1
ATOM 2100 C C . LEU A 1 274 ? -10.187 5.437 4.166 1.00 84.25 274 LEU A C 1
ATOM 2102 O O . LEU A 1 274 ? -10.448 5.473 2.963 1.00 84.25 274 LEU A O 1
ATOM 2106 N N . LYS A 1 275 ? -9.359 6.308 4.740 1.00 82.56 275 LYS A N 1
ATOM 2107 C CA . LYS A 1 275 ? -8.498 7.228 3.990 1.00 82.56 275 LYS A CA 1
ATOM 2108 C C . LYS A 1 275 ? -7.074 7.125 4.504 1.00 82.56 275 LYS A C 1
ATOM 2110 O O . LYS A 1 275 ? -6.835 7.067 5.702 1.00 82.56 275 LYS A O 1
ATOM 2115 N N . SER A 1 276 ? -6.101 7.117 3.608 1.00 76.62 276 SER A N 1
ATOM 2116 C CA . SER A 1 276 ? -4.696 7.213 3.986 1.00 76.62 276 SER A CA 1
ATOM 2117 C C . SER A 1 276 ? -3.926 8.057 2.980 1.00 76.62 276 SER A C 1
ATOM 2119 O O . SER A 1 276 ? -4.243 8.047 1.792 1.00 76.62 276 SER A O 1
ATOM 2121 N N . GLY A 1 277 ? -2.933 8.801 3.462 1.00 68.31 277 GLY A N 1
ATOM 2122 C CA . GLY A 1 277 ? -2.131 9.740 2.673 1.00 68.31 277 GLY A CA 1
ATOM 2123 C C . GLY A 1 277 ? -1.282 10.632 3.581 1.00 68.31 277 GLY A C 1
ATOM 2124 O O . GLY A 1 277 ? -1.658 10.896 4.719 1.00 68.31 277 GLY A O 1
ATOM 2125 N N . GLY A 1 278 ? -0.098 11.050 3.132 1.00 63.16 278 GLY A N 1
ATOM 2126 C CA . GLY A 1 278 ? 0.784 11.963 3.876 1.00 63.16 278 GLY A CA 1
ATOM 2127 C C . GLY A 1 278 ? 1.213 11.463 5.257 1.00 63.16 278 GLY A C 1
ATOM 2128 O O . GLY A 1 278 ? 1.407 12.261 6.172 1.00 63.16 278 GLY A O 1
ATOM 2129 N N . GLY A 1 279 ? 1.308 10.141 5.434 1.00 62.12 279 GLY A N 1
ATOM 2130 C CA . GLY A 1 279 ? 1.590 9.515 6.731 1.00 62.12 279 GLY A CA 1
ATOM 2131 C C . GLY A 1 279 ? 0.420 9.554 7.721 1.00 62.12 279 GLY A C 1
ATOM 2132 O O . GLY A 1 279 ? 0.614 9.220 8.887 1.00 62.12 279 GLY A O 1
ATOM 2133 N N . ARG A 1 280 ? -0.779 9.952 7.277 1.00 71.69 280 ARG A N 1
ATOM 2134 C CA . ARG A 1 280 ? -2.025 9.901 8.046 1.00 71.69 280 ARG A CA 1
ATOM 2135 C C . ARG A 1 280 ? -2.871 8.702 7.628 1.00 71.69 280 ARG A C 1
ATOM 2137 O O . ARG A 1 280 ? -2.846 8.289 6.464 1.00 71.69 280 ARG A O 1
ATOM 2144 N N . LEU A 1 281 ? -3.620 8.174 8.585 1.00 75.94 281 LEU A N 1
ATOM 2145 C CA . LEU A 1 281 ? -4.638 7.149 8.403 1.00 75.94 281 LEU A CA 1
ATOM 2146 C C . LEU A 1 281 ? -5.907 7.633 9.104 1.00 75.94 281 LEU A C 1
ATOM 2148 O O . LEU A 1 281 ? -5.888 7.884 10.301 1.00 75.94 281 LEU A O 1
ATOM 2152 N N . GLU A 1 282 ? -6.998 7.763 8.370 1.00 81.00 282 GLU A N 1
ATOM 2153 C CA . GLU A 1 282 ? -8.300 8.165 8.887 1.00 81.00 282 GLU A CA 1
ATOM 2154 C C . GLU A 1 282 ? -9.278 7.010 8.680 1.00 81.00 282 GLU A C 1
ATOM 2156 O O . GLU A 1 282 ? -9.431 6.491 7.572 1.00 81.00 282 GLU A O 1
ATOM 2161 N N . LEU A 1 283 ? -9.922 6.607 9.768 1.00 83.19 283 LEU A N 1
ATOM 2162 C CA . LEU A 1 283 ? -11.034 5.674 9.802 1.00 83.19 283 LEU A CA 1
ATOM 2163 C C . LEU A 1 283 ? -12.275 6.473 10.194 1.00 83.19 283 LEU A C 1
ATOM 2165 O O . LEU A 1 283 ? -12.401 6.892 11.340 1.00 83.19 283 LEU A O 1
ATOM 2169 N N . GLY A 1 284 ? -13.156 6.741 9.239 1.00 83.56 284 GLY A N 1
ATOM 2170 C CA . GLY A 1 284 ? -14.395 7.489 9.448 1.00 83.56 284 GLY A CA 1
ATOM 2171 C C . GLY A 1 284 ? -15.619 6.586 9.391 1.00 83.56 284 GLY A C 1
ATOM 2172 O O . GLY A 1 284 ? -15.525 5.454 8.921 1.00 83.56 284 GLY A O 1
ATOM 2173 N N . GLU A 1 285 ? -16.762 7.098 9.855 1.00 86.19 285 GLU A N 1
ATOM 2174 C CA . GLU A 1 285 ? -18.068 6.419 9.777 1.00 86.19 285 GLU A CA 1
ATOM 2175 C C . GLU A 1 285 ? -18.005 4.934 10.166 1.00 86.19 285 GLU A C 1
ATOM 2177 O O . GLU A 1 285 ? -18.602 4.073 9.518 1.00 86.19 285 GLU A O 1
ATOM 2182 N N . ILE A 1 286 ? -17.225 4.623 11.204 1.00 87.12 286 ILE A N 1
ATOM 2183 C CA . ILE A 1 286 ? -17.100 3.261 11.698 1.00 87.12 286 ILE A CA 1
ATOM 2184 C C . ILE A 1 286 ? -18.487 2.853 12.184 1.00 87.12 286 ILE A C 1
ATOM 2186 O O . ILE A 1 286 ? -19.104 3.576 12.961 1.00 87.12 286 ILE A O 1
ATOM 2190 N N . ASP A 1 287 ? -18.972 1.715 11.708 1.00 89.69 287 ASP A N 1
ATOM 2191 C CA . ASP A 1 287 ? -20.178 1.055 12.190 1.00 89.69 287 ASP A CA 1
ATOM 2192 C C . ASP A 1 287 ? -19.957 -0.452 12.089 1.00 89.69 287 ASP A C 1
ATOM 2194 O O . ASP A 1 287 ? -20.182 -1.067 11.047 1.00 89.69 287 ASP A O 1
ATOM 2198 N N . LEU A 1 288 ? -19.407 -1.037 13.152 1.00 88.50 288 LEU A N 1
ATOM 2199 C CA . LEU A 1 288 ? -19.062 -2.452 13.223 1.00 88.50 288 LEU A CA 1
ATOM 2200 C C . LEU A 1 288 ? -19.912 -3.164 14.271 1.00 88.50 288 LEU A C 1
ATOM 2202 O O . LEU A 1 288 ? -20.079 -2.689 15.395 1.00 88.50 288 LEU A O 1
ATOM 2206 N N . VAL A 1 289 ? -20.381 -4.365 13.930 1.00 88.25 289 VAL A N 1
ATOM 2207 C CA . VAL A 1 289 ? -21.246 -5.182 14.789 1.00 88.25 289 VAL A CA 1
ATOM 2208 C C . VAL A 1 289 ? -20.604 -6.542 15.072 1.00 88.25 289 VAL A C 1
ATOM 2210 O O . VAL A 1 289 ? -20.274 -7.315 14.168 1.00 88.25 289 VAL A O 1
ATOM 2213 N N . ALA A 1 290 ? -20.422 -6.841 16.359 1.00 87.25 290 ALA A N 1
ATOM 2214 C CA . ALA A 1 290 ? -19.919 -8.112 16.874 1.00 87.25 290 ALA A CA 1
ATOM 2215 C C . ALA A 1 290 ? -21.080 -8.964 17.413 1.00 87.25 290 ALA A C 1
ATOM 2217 O O . ALA A 1 290 ? -21.137 -9.289 18.601 1.00 87.25 290 ALA A O 1
ATOM 2218 N N . GLY A 1 291 ? -22.042 -9.276 16.539 1.00 83.75 291 GLY A N 1
ATOM 2219 C CA . GLY A 1 291 ? -23.291 -9.948 16.910 1.00 83.75 291 GLY A CA 1
ATOM 2220 C C . GLY A 1 291 ? -24.018 -9.233 18.056 1.00 83.75 291 GLY A C 1
ATOM 2221 O O . GLY A 1 291 ? -24.140 -8.004 18.078 1.00 83.75 291 GLY A O 1
ATOM 2222 N N . ASP A 1 292 ? -24.444 -10.004 19.054 1.00 83.06 292 ASP A N 1
ATOM 2223 C CA . ASP A 1 292 ? -25.145 -9.469 20.227 1.00 83.06 292 ASP A CA 1
ATOM 2224 C C . ASP A 1 292 ? -24.207 -8.901 21.298 1.00 83.06 292 ASP A C 1
ATOM 2226 O O . ASP A 1 292 ? -24.671 -8.278 22.248 1.00 83.06 292 ASP A O 1
ATOM 2230 N N . LEU A 1 293 ? -22.891 -9.089 21.158 1.00 83.94 293 LEU A N 1
ATOM 2231 C CA . LEU A 1 293 ? -21.922 -8.740 22.196 1.00 83.94 293 LEU A CA 1
ATOM 2232 C C . LEU A 1 293 ? -21.641 -7.236 22.254 1.00 83.94 293 LEU A C 1
ATOM 2234 O O . LEU A 1 293 ? -21.676 -6.645 23.330 1.00 83.94 293 LEU A O 1
ATOM 2238 N N . MET A 1 294 ? -21.305 -6.633 21.109 1.00 85.38 294 MET A N 1
ATOM 2239 C CA . MET A 1 294 ? -20.784 -5.265 21.066 1.00 85.38 294 MET A CA 1
ATOM 2240 C C . MET A 1 294 ? -21.055 -4.595 19.717 1.00 85.38 294 MET A C 1
ATOM 2242 O O . MET A 1 294 ? -21.016 -5.264 18.683 1.00 85.38 294 MET A O 1
ATOM 2246 N N . THR A 1 295 ? -21.298 -3.283 19.709 1.00 88.06 295 THR A N 1
ATOM 2247 C CA . THR A 1 295 ? -21.138 -2.464 18.492 1.00 88.06 295 THR A CA 1
ATOM 2248 C C . THR A 1 295 ? -20.051 -1.425 18.694 1.00 88.06 295 THR A C 1
ATOM 2250 O O . THR A 1 295 ? -19.811 -0.995 19.821 1.00 88.06 295 THR A O 1
ATOM 2253 N N . LEU A 1 296 ? -19.421 -1.011 17.602 1.00 86.62 296 LEU A N 1
ATOM 2254 C CA . LEU A 1 296 ? -18.421 0.044 17.580 1.00 86.62 296 LEU A CA 1
ATOM 2255 C C . LEU A 1 296 ? -18.811 1.077 16.527 1.00 86.62 296 LEU A C 1
ATOM 2257 O O . LEU A 1 296 ? -18.915 0.724 15.353 1.00 86.62 296 LEU A O 1
ATOM 2261 N N . LYS A 1 297 ? -18.994 2.327 16.951 1.00 88.12 297 LYS A N 1
ATOM 2262 C CA . LYS A 1 297 ? -19.298 3.456 16.076 1.00 88.12 297 LYS A CA 1
ATOM 2263 C C . LYS A 1 297 ? -18.313 4.606 16.254 1.00 88.12 297 LYS A C 1
ATOM 2265 O O . LYS A 1 297 ? -17.696 4.709 17.308 1.00 88.12 297 LYS A O 1
ATOM 2270 N N . GLY A 1 298 ? -18.165 5.468 15.249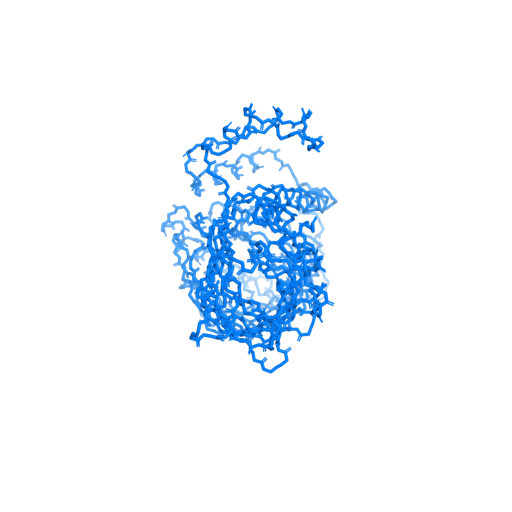 1.00 86.06 298 GLY A N 1
ATOM 2271 C CA . GLY A 1 298 ? -17.418 6.729 15.371 1.00 86.06 298 GLY A CA 1
ATOM 2272 C C . GLY A 1 298 ? -16.289 6.889 14.357 1.00 86.06 298 GLY A C 1
ATOM 2273 O O . GLY A 1 298 ? -16.434 6.514 13.193 1.00 86.06 298 GLY A O 1
ATOM 2274 N N . GLY A 1 299 ? -15.167 7.475 14.780 1.00 84.12 299 GLY A N 1
ATOM 2275 C CA . GLY A 1 299 ? -14.037 7.726 13.889 1.00 84.12 299 GLY A CA 1
ATOM 2276 C C . GLY A 1 299 ? -12.710 7.932 14.608 1.00 84.12 299 GLY A C 1
ATOM 2277 O O . GLY A 1 299 ? -12.663 8.388 15.749 1.00 84.12 299 GLY A O 1
ATOM 2278 N N . ILE A 1 300 ? -11.625 7.578 13.921 1.00 80.38 300 ILE A N 1
ATOM 2279 C CA . ILE A 1 300 ? -10.250 7.627 14.416 1.00 80.38 300 ILE A CA 1
ATOM 2280 C C . ILE A 1 300 ? -9.354 8.234 13.343 1.00 80.38 300 ILE A C 1
ATOM 2282 O O . ILE A 1 300 ? -9.334 7.781 12.202 1.00 80.38 300 ILE A O 1
ATOM 2286 N N . VAL A 1 301 ? -8.546 9.207 13.730 1.00 79.31 301 VAL A N 1
ATOM 2287 C CA . VAL A 1 301 ? -7.471 9.771 12.925 1.00 79.31 301 VAL A CA 1
ATOM 2288 C C . VAL A 1 301 ? -6.146 9.416 13.577 1.00 79.31 301 VAL A C 1
ATOM 2290 O O . VAL A 1 301 ? -5.917 9.672 14.756 1.00 79.31 301 VAL A O 1
ATOM 2293 N N . VAL A 1 302 ? -5.257 8.828 12.790 1.00 76.00 302 VAL A N 1
ATOM 2294 C CA . VAL A 1 302 ? -3.883 8.519 13.160 1.00 76.00 302 VAL A CA 1
ATOM 2295 C C . VAL A 1 302 ? -2.975 9.438 12.360 1.00 76.00 302 VAL A C 1
ATOM 2297 O O . VAL A 1 302 ? -3.002 9.442 11.127 1.00 76.00 302 VAL A O 1
ATOM 2300 N N . ARG A 1 303 ? -2.164 10.234 13.055 1.00 74.81 303 ARG A N 1
ATOM 2301 C CA . ARG A 1 303 ? -1.278 11.228 12.439 1.00 74.81 303 ARG A CA 1
ATOM 2302 C C . ARG A 1 303 ? 0.099 11.254 13.101 1.00 74.81 303 ARG A C 1
ATOM 2304 O O . ARG A 1 303 ? 0.221 10.919 14.279 1.00 74.81 303 ARG A O 1
ATOM 2311 N N . PRO A 1 304 ? 1.150 11.700 12.394 1.00 66.50 304 PRO A N 1
ATOM 2312 C CA . PRO A 1 304 ? 2.409 12.034 13.046 1.00 66.50 304 PRO A CA 1
ATOM 2313 C C . PRO A 1 304 ? 2.227 13.212 14.029 1.00 66.50 304 PRO A C 1
ATOM 2315 O O . PRO A 1 304 ? 1.318 14.035 13.854 1.00 66.50 304 PRO A O 1
ATOM 2318 N N . PRO A 1 305 ? 3.094 13.322 15.052 1.00 65.12 305 PRO A N 1
ATOM 2319 C CA . PRO A 1 305 ? 3.001 14.382 16.048 1.00 65.12 305 PRO A CA 1
ATOM 2320 C C . PRO A 1 305 ? 3.364 15.746 15.444 1.00 65.12 305 PRO A C 1
ATOM 2322 O O . PRO A 1 305 ? 4.249 15.842 14.581 1.00 65.12 305 PRO A O 1
ATOM 2325 N N . THR A 1 306 ? 2.696 16.803 15.911 1.00 66.31 306 THR A N 1
ATOM 2326 C CA . THR A 1 306 ? 2.987 18.192 15.525 1.00 66.31 306 THR A CA 1
ATOM 2327 C C . THR A 1 306 ? 4.322 18.658 16.113 1.00 66.31 306 THR A C 1
ATOM 2329 O O . THR A 1 306 ? 4.936 17.986 16.942 1.00 66.31 306 THR A O 1
ATOM 2332 N N . LYS A 1 307 ? 4.817 19.818 15.671 1.00 59.34 307 LYS A N 1
ATOM 2333 C CA . LYS A 1 307 ? 6.083 20.380 16.173 1.00 59.34 307 LYS A CA 1
ATOM 2334 C C . LYS A 1 307 ? 6.014 20.748 17.643 1.00 59.34 307 LYS A C 1
ATOM 2336 O O . LYS A 1 307 ? 6.883 20.342 18.400 1.00 59.34 307 LYS A O 1
ATOM 2341 N N . GLU A 1 308 ? 4.925 21.391 18.036 1.00 60.44 308 GLU A N 1
ATOM 2342 C CA . GLU A 1 308 ? 4.646 21.738 19.427 1.00 60.44 308 GLU A CA 1
ATOM 2343 C C . GLU A 1 308 ? 4.551 20.484 20.314 1.00 60.44 308 GLU A C 1
ATOM 2345 O O . GLU A 1 308 ? 5.034 20.472 21.443 1.00 60.44 308 GLU A O 1
ATOM 2350 N N . GLU A 1 309 ? 3.983 19.385 19.801 1.00 62.91 309 GLU A N 1
ATOM 2351 C CA . GLU A 1 309 ? 3.934 18.101 20.514 1.00 62.91 309 GLU A CA 1
ATOM 2352 C C . GLU A 1 309 ? 5.313 17.444 20.628 1.00 62.91 309 GLU A C 1
ATOM 2354 O O . GLU A 1 309 ? 5.621 16.847 21.662 1.00 62.91 309 GLU A O 1
ATOM 2359 N N . LYS A 1 310 ? 6.153 17.545 19.590 1.00 62.47 310 LYS A N 1
ATOM 2360 C CA . LYS A 1 310 ? 7.541 17.060 19.624 1.00 62.47 310 LYS A CA 1
ATOM 2361 C C . LYS A 1 310 ? 8.378 17.844 20.633 1.00 62.47 310 LYS A C 1
ATOM 2363 O O . LYS A 1 310 ? 9.115 17.227 21.393 1.00 62.47 310 LYS A O 1
ATOM 2368 N N . GLU A 1 311 ? 8.224 19.165 20.676 1.00 55.47 311 GLU A N 1
ATOM 2369 C CA . GLU A 1 311 ? 8.907 20.050 21.627 1.00 55.47 311 GLU A CA 1
ATOM 2370 C C . GLU A 1 311 ? 8.474 19.765 23.071 1.00 55.47 311 GLU A C 1
ATOM 2372 O O . GLU A 1 311 ? 9.322 19.523 23.924 1.00 55.47 311 GLU A O 1
ATOM 2377 N N . LYS A 1 312 ? 7.169 19.618 23.336 1.00 58.41 312 LYS A N 1
ATOM 2378 C CA . LYS A 1 312 ? 6.672 19.217 24.667 1.00 58.41 312 LYS A CA 1
ATOM 2379 C C . LYS A 1 312 ? 7.151 17.831 25.110 1.00 58.41 312 LYS A C 1
ATOM 2381 O O . LYS A 1 312 ? 7.430 17.623 26.288 1.00 58.41 312 LYS A O 1
ATOM 2386 N N . SER A 1 313 ? 7.272 16.882 24.179 1.00 54.03 313 SER A N 1
ATOM 2387 C CA . SER A 1 313 ? 7.767 15.526 24.476 1.00 54.03 313 SER A CA 1
ATOM 2388 C C . SER A 1 313 ? 9.272 15.500 24.787 1.00 54.03 313 SER A C 1
ATOM 2390 O O . SER A 1 313 ? 9.742 14.585 25.457 1.00 54.03 313 SER A O 1
ATOM 2392 N N . LEU A 1 314 ? 10.029 16.494 24.306 1.00 53.47 314 LEU A N 1
ATOM 2393 C CA . LEU A 1 314 ? 11.443 16.688 24.641 1.00 53.47 314 LEU A CA 1
ATOM 2394 C C . LEU A 1 314 ? 11.624 17.307 26.039 1.00 53.47 314 LEU A C 1
ATOM 2396 O O . LEU A 1 314 ? 12.640 17.052 26.682 1.00 53.47 314 LEU A O 1
ATOM 2400 N N . GLU A 1 315 ? 10.647 18.081 26.520 1.00 43.81 315 GLU A N 1
ATOM 2401 C CA . GLU A 1 315 ? 10.683 18.749 27.830 1.00 43.81 315 GLU A CA 1
ATOM 2402 C C . GLU A 1 315 ? 10.188 17.872 28.995 1.00 43.81 315 GLU A C 1
ATOM 2404 O O . GLU A 1 315 ? 10.612 18.072 30.134 1.00 43.81 315 GLU A O 1
ATOM 2409 N N . GLN A 1 316 ? 9.327 16.880 28.738 1.00 42.47 316 GLN A N 1
ATOM 2410 C CA . GLN A 1 316 ? 8.836 15.937 29.753 1.00 42.47 316 GLN A CA 1
ATOM 2411 C C . GLN A 1 316 ? 9.018 14.480 29.300 1.00 42.47 316 GLN A C 1
ATOM 2413 O O . GLN A 1 316 ? 8.131 13.916 28.653 1.00 42.47 316 GLN A O 1
ATOM 2418 N N . PRO A 1 317 ? 10.142 13.830 29.652 1.00 38.31 317 PRO A N 1
ATOM 2419 C CA . PRO A 1 317 ? 10.291 12.403 29.429 1.00 38.31 317 PRO A CA 1
ATOM 2420 C C . PRO A 1 317 ? 9.270 11.638 30.281 1.00 38.31 317 PRO A C 1
ATOM 2422 O O . PRO A 1 317 ? 9.205 11.804 31.499 1.00 38.31 317 PRO A O 1
ATOM 2425 N N . LEU A 1 318 ? 8.469 10.792 29.631 1.00 38.72 318 LEU A N 1
ATOM 2426 C CA . LEU A 1 318 ? 7.507 9.907 30.291 1.00 38.72 318 LEU A CA 1
ATOM 2427 C C . LEU A 1 318 ? 8.223 9.018 31.332 1.00 38.72 318 LEU A C 1
ATOM 2429 O O . LEU A 1 318 ? 9.244 8.402 30.999 1.00 38.72 318 LEU A O 1
ATOM 2433 N N . PRO A 1 319 ? 7.705 8.888 32.570 1.00 28.81 319 PRO A N 1
ATOM 2434 C CA . PRO A 1 319 ? 8.297 8.001 33.561 1.00 28.81 319 PRO A CA 1
ATOM 2435 C C . PRO A 1 319 ? 8.121 6.545 33.113 1.00 28.81 319 PRO A C 1
ATOM 2437 O O . PRO A 1 319 ? 7.001 6.052 33.018 1.00 28.81 319 PRO A O 1
ATOM 2440 N N . GLY A 1 320 ? 9.233 5.855 32.839 1.00 35.28 320 GLY A N 1
ATOM 2441 C CA . GLY A 1 320 ? 9.253 4.411 32.564 1.00 35.28 320 GLY A CA 1
ATOM 2442 C C . GLY A 1 320 ? 9.551 3.986 31.123 1.00 35.28 320 GLY A C 1
ATOM 2443 O O . GLY A 1 320 ? 9.608 2.786 30.867 1.00 35.28 320 GLY A O 1
ATOM 2444 N N . SER A 1 321 ? 9.798 4.910 30.188 1.00 31.11 321 SER A N 1
ATOM 2445 C CA . SER A 1 321 ? 10.346 4.538 28.872 1.00 31.11 321 SER A CA 1
ATOM 2446 C C . SER A 1 321 ? 11.878 4.396 28.938 1.00 31.11 321 SER A C 1
ATOM 2448 O O . SER A 1 321 ? 12.530 5.312 29.440 1.00 31.11 321 SER A O 1
ATOM 2450 N N . PRO A 1 322 ? 12.499 3.329 28.390 1.00 29.66 322 PRO A N 1
ATOM 2451 C CA . PRO A 1 322 ? 13.960 3.121 28.411 1.00 29.66 322 PRO A CA 1
ATOM 2452 C C . PRO A 1 322 ? 14.778 4.155 27.609 1.00 29.66 322 PRO A C 1
ATOM 2454 O O . PRO A 1 322 ? 15.981 3.995 27.430 1.00 29.66 322 PRO A O 1
ATOM 2457 N N . LEU A 1 323 ? 14.140 5.200 27.083 1.00 38.34 323 LEU A N 1
ATOM 2458 C CA . LEU A 1 323 ? 14.645 6.046 26.000 1.00 38.34 323 LEU A CA 1
ATOM 2459 C C . LEU A 1 323 ? 15.319 7.350 26.458 1.00 38.34 323 LEU A C 1
ATOM 2461 O O . LEU A 1 323 ? 15.581 8.225 25.638 1.00 38.34 323 LEU A O 1
ATOM 2465 N N . ALA A 1 324 ? 15.651 7.495 27.740 1.00 30.23 324 ALA A N 1
ATOM 2466 C CA . ALA A 1 324 ? 16.220 8.739 28.264 1.00 30.23 324 ALA A CA 1
ATOM 2467 C C . ALA A 1 324 ? 17.711 8.984 27.926 1.00 30.23 324 ALA A C 1
ATOM 2469 O O . ALA A 1 324 ? 18.259 9.975 28.401 1.00 30.23 324 ALA A O 1
ATOM 2470 N N . VAL A 1 325 ? 18.390 8.130 27.142 1.00 31.31 325 VAL A N 1
ATOM 2471 C CA . VAL A 1 325 ? 19.864 8.221 26.998 1.00 31.31 325 VAL A CA 1
ATOM 2472 C C . VAL A 1 325 ? 20.389 8.461 25.570 1.00 31.31 325 VAL A C 1
ATOM 2474 O O . VAL A 1 325 ? 21.559 8.789 25.427 1.00 31.31 325 VAL A O 1
ATOM 2477 N N . GLU A 1 326 ? 19.580 8.449 24.503 1.00 31.52 326 GLU A N 1
ATOM 2478 C CA . GLU A 1 326 ? 20.120 8.654 23.131 1.00 31.52 326 GLU A CA 1
ATOM 2479 C C . GLU A 1 326 ? 19.313 9.606 22.229 1.00 31.52 326 GLU A C 1
ATOM 2481 O O . GLU A 1 326 ? 19.304 9.498 21.004 1.00 31.52 326 GLU A O 1
ATOM 2486 N N . SER A 1 327 ? 18.662 10.612 22.808 1.00 29.89 327 SER A N 1
ATOM 2487 C CA . SER A 1 327 ? 17.907 11.638 22.067 1.00 29.89 327 SER A CA 1
ATOM 2488 C C . SER A 1 327 ? 18.751 12.821 21.550 1.00 29.89 327 SER A C 1
ATOM 2490 O O . SER A 1 327 ? 18.203 13.753 20.966 1.00 29.89 327 SER A O 1
ATOM 2492 N N . ALA A 1 328 ? 20.082 12.801 21.687 1.00 27.14 328 ALA A N 1
ATOM 2493 C CA . ALA A 1 328 ? 20.929 13.965 21.383 1.00 27.14 328 ALA A CA 1
ATOM 2494 C C . ALA A 1 328 ? 21.492 14.056 19.942 1.00 27.14 328 ALA A C 1
ATOM 2496 O O . ALA A 1 328 ? 22.155 15.044 19.629 1.00 27.14 328 ALA A O 1
ATOM 2497 N N . ALA A 1 329 ? 21.251 13.088 19.045 1.00 28.81 329 ALA A N 1
ATOM 2498 C CA . ALA A 1 329 ? 21.999 13.012 17.775 1.00 28.81 329 ALA A CA 1
ATOM 2499 C C . ALA A 1 329 ? 21.195 13.166 16.469 1.00 28.81 329 ALA A C 1
ATOM 2501 O O . ALA A 1 329 ? 21.779 13.036 15.395 1.00 28.81 329 ALA A O 1
ATOM 2502 N N . ILE A 1 330 ? 19.894 13.479 16.499 1.00 33.81 330 ILE A N 1
ATOM 2503 C CA . ILE A 1 330 ? 19.131 13.717 15.259 1.00 33.81 330 ILE A CA 1
ATOM 2504 C C . ILE A 1 330 ? 18.370 15.034 15.368 1.00 33.81 330 ILE A C 1
ATOM 2506 O O . ILE A 1 330 ? 17.240 15.093 15.845 1.00 33.81 330 ILE A O 1
ATOM 2510 N N . ARG A 1 331 ? 19.000 16.111 14.889 1.00 26.92 331 ARG A N 1
ATOM 2511 C CA . ARG A 1 331 ? 18.285 17.346 14.561 1.00 26.92 331 ARG A CA 1
ATOM 2512 C C . ARG A 1 331 ? 17.372 17.044 13.367 1.00 26.92 331 ARG A C 1
ATOM 2514 O O . ARG A 1 331 ? 17.900 16.666 12.319 1.00 26.92 331 ARG A O 1
ATOM 2521 N N . PRO A 1 332 ? 16.042 17.205 13.467 1.00 30.39 332 PRO A N 1
ATOM 2522 C CA . PRO A 1 332 ? 15.211 17.214 12.276 1.00 30.39 332 PRO A CA 1
ATOM 2523 C C . PRO A 1 332 ? 15.653 18.413 11.432 1.00 30.39 332 PRO A C 1
ATOM 2525 O O . PRO A 1 332 ? 15.653 19.550 11.904 1.00 30.39 332 PRO A O 1
ATOM 2528 N N . GLY A 1 333 ? 16.111 18.147 10.207 1.00 28.66 333 GLY A N 1
ATOM 2529 C CA . GLY A 1 333 ? 16.424 19.194 9.240 1.00 28.66 333 GLY A CA 1
ATOM 2530 C C . GLY A 1 333 ? 15.238 20.150 9.108 1.00 28.66 333 GLY A C 1
ATOM 2531 O O . GLY A 1 333 ? 14.090 19.708 9.052 1.00 28.66 333 GLY A O 1
ATOM 2532 N N . GLY A 1 334 ? 15.540 21.448 9.138 1.00 27.41 334 GLY A N 1
ATOM 2533 C CA . GLY A 1 334 ? 14.562 22.530 9.190 1.00 27.41 334 GLY A CA 1
ATOM 2534 C C . GLY A 1 334 ? 13.572 22.566 8.024 1.00 27.41 334 GLY A C 1
ATOM 2535 O O . GLY A 1 334 ? 13.750 21.912 6.999 1.00 27.41 334 GLY A O 1
ATOM 2536 N N . GLU A 1 335 ? 12.546 23.390 8.227 1.00 31.97 335 GLU A N 1
ATOM 2537 C CA . GLU A 1 335 ? 11.368 23.690 7.394 1.00 31.97 335 GLU A CA 1
ATOM 2538 C C . GLU A 1 335 ? 11.597 24.151 5.952 1.00 31.97 335 GLU A C 1
ATOM 2540 O O . GLU A 1 335 ? 10.639 24.547 5.291 1.00 31.97 335 GLU A O 1
ATOM 2545 N N . ASP A 1 336 ? 12.806 24.062 5.414 1.00 30.75 336 ASP A N 1
ATOM 2546 C CA . ASP A 1 336 ? 13.014 24.377 4.007 1.00 30.75 336 ASP A CA 1
ATOM 2547 C C . ASP A 1 336 ? 12.541 23.196 3.163 1.00 30.75 336 ASP A C 1
ATOM 2549 O O . ASP A 1 336 ? 13.191 22.148 3.093 1.00 30.75 336 ASP A O 1
ATOM 2553 N N . GLY A 1 337 ? 11.359 23.386 2.572 1.00 34.44 337 GLY A N 1
ATOM 2554 C CA . GLY A 1 337 ? 10.572 22.389 1.864 1.00 34.44 337 GLY A CA 1
ATOM 2555 C C . GLY A 1 337 ? 11.395 21.405 1.035 1.00 34.44 337 GLY A C 1
ATOM 2556 O O . GLY A 1 337 ? 12.306 21.769 0.289 1.00 34.44 337 GLY A O 1
ATOM 2557 N N . PHE A 1 338 ? 11.020 20.130 1.148 1.00 44.25 338 PHE A N 1
ATOM 2558 C CA . PHE A 1 338 ? 11.442 19.073 0.236 1.00 44.25 338 PHE A CA 1
ATOM 2559 C C . PHE A 1 338 ? 11.156 19.508 -1.205 1.00 44.25 338 PHE A C 1
ATOM 2561 O O . PHE A 1 338 ? 10.016 19.475 -1.663 1.00 44.25 338 PHE A O 1
ATOM 2568 N N . THR A 1 339 ? 12.197 19.935 -1.915 1.00 47.22 339 THR A N 1
ATOM 2569 C CA . THR A 1 339 ? 12.145 20.229 -3.346 1.00 47.22 339 THR A CA 1
ATOM 2570 C C . THR A 1 339 ? 12.999 19.203 -4.075 1.00 47.22 339 THR A C 1
ATOM 2572 O O . THR A 1 339 ? 14.090 18.850 -3.621 1.00 47.22 339 THR A O 1
ATOM 2575 N N . LEU A 1 340 ? 12.540 18.747 -5.244 1.00 47.31 340 LEU A N 1
ATOM 2576 C CA . LEU A 1 340 ? 13.340 17.901 -6.138 1.00 47.31 340 LEU A CA 1
ATOM 2577 C C . LEU A 1 340 ? 14.700 18.520 -6.471 1.00 47.31 340 LEU A C 1
ATOM 2579 O O . LEU A 1 340 ? 15.657 17.802 -6.732 1.00 47.31 340 LEU A O 1
ATOM 2583 N N . ARG A 1 341 ? 14.802 19.849 -6.395 1.00 47.94 341 ARG A N 1
ATOM 2584 C CA . ARG A 1 341 ? 16.043 20.606 -6.539 1.00 47.94 341 ARG A CA 1
ATOM 2585 C C . ARG A 1 341 ? 17.083 20.242 -5.474 1.00 47.94 341 ARG A C 1
ATOM 2587 O O . ARG A 1 341 ? 18.242 20.037 -5.816 1.00 47.94 341 ARG A O 1
ATOM 2594 N N . ARG A 1 342 ? 16.675 20.077 -4.214 1.00 55.06 342 ARG A N 1
ATOM 2595 C CA . ARG A 1 342 ? 17.568 19.666 -3.118 1.00 55.06 342 ARG A CA 1
ATOM 2596 C C . ARG A 1 342 ? 17.983 18.197 -3.236 1.00 55.06 342 ARG A C 1
ATOM 2598 O O . ARG A 1 342 ? 19.157 17.884 -3.069 1.00 55.06 342 ARG A O 1
ATOM 2605 N N . ALA A 1 343 ? 17.054 17.314 -3.608 1.00 51.25 343 ALA A N 1
ATOM 2606 C CA . ALA A 1 343 ? 17.368 15.910 -3.898 1.00 51.25 343 ALA A CA 1
ATOM 2607 C C . ALA A 1 343 ? 18.316 15.777 -5.110 1.00 51.25 343 ALA A C 1
ATOM 2609 O O . ALA A 1 343 ? 19.263 14.987 -5.088 1.00 51.25 343 ALA A O 1
ATOM 2610 N N . ALA A 1 344 ? 18.122 16.607 -6.141 1.00 50.56 344 ALA A N 1
ATOM 2611 C CA . ALA A 1 344 ? 19.030 16.716 -7.277 1.00 50.56 344 ALA A CA 1
ATOM 2612 C C . ALA A 1 344 ? 20.422 17.209 -6.837 1.00 50.56 344 ALA A C 1
ATOM 2614 O O . ALA A 1 344 ? 21.424 16.608 -7.215 1.00 50.56 344 ALA A O 1
ATOM 2615 N N . GLU A 1 345 ? 20.517 18.222 -5.974 1.00 54.53 345 GLU A N 1
ATOM 2616 C CA . GLU A 1 345 ? 21.795 18.704 -5.427 1.00 54.53 345 GLU A CA 1
ATOM 2617 C C . GLU A 1 345 ? 22.529 17.663 -4.564 1.00 54.53 345 GLU A C 1
ATOM 2619 O O . GLU A 1 345 ? 23.750 17.525 -4.673 1.00 54.53 345 GLU A O 1
ATOM 2624 N N . GLU A 1 346 ? 21.818 16.879 -3.753 1.00 54.84 346 GLU A N 1
ATOM 2625 C CA . GLU A 1 346 ? 22.418 15.775 -2.993 1.00 54.84 346 GLU A CA 1
ATOM 2626 C C . GLU A 1 346 ? 22.907 14.648 -3.906 1.00 54.84 346 GLU A C 1
ATOM 2628 O O . GLU A 1 346 ? 24.009 14.126 -3.713 1.00 54.84 346 GLU A O 1
ATOM 2633 N N . SER A 1 347 ? 22.146 14.315 -4.952 1.00 48.84 347 SER A N 1
ATOM 2634 C CA . SER A 1 347 ? 22.603 13.353 -5.956 1.00 48.84 347 SER A CA 1
ATOM 2635 C C . SER A 1 347 ? 23.846 13.857 -6.707 1.00 48.84 347 SER A C 1
ATOM 2637 O O . SER A 1 347 ? 24.800 13.093 -6.848 1.00 48.84 347 SER A O 1
ATOM 2639 N N . ARG A 1 348 ? 23.939 15.157 -7.049 1.00 52.50 348 ARG A N 1
ATOM 2640 C CA . ARG A 1 348 ? 25.167 15.771 -7.607 1.00 52.50 348 ARG A CA 1
ATOM 2641 C C . ARG A 1 348 ? 26.376 15.597 -6.681 1.00 52.50 348 ARG A C 1
ATOM 2643 O O . ARG A 1 348 ? 27.465 15.286 -7.161 1.00 52.50 348 ARG A O 1
ATOM 2650 N N . ARG A 1 349 ? 26.198 15.755 -5.362 1.00 53.34 349 ARG A N 1
ATOM 2651 C CA . ARG A 1 349 ? 27.275 15.544 -4.374 1.00 53.34 349 ARG A CA 1
ATOM 2652 C C . ARG A 1 349 ? 27.740 14.087 -4.317 1.00 53.34 349 ARG A C 1
ATOM 2654 O O . ARG A 1 349 ? 28.940 13.853 -4.218 1.00 53.34 349 ARG A O 1
ATOM 2661 N N . LYS A 1 350 ? 26.826 13.116 -4.435 1.00 50.41 350 LYS A N 1
ATOM 2662 C CA . LYS A 1 350 ? 27.170 11.681 -4.478 1.00 50.41 350 LYS A CA 1
ATOM 2663 C C . LYS A 1 350 ? 27.921 11.293 -5.760 1.00 50.41 350 LYS A C 1
ATOM 2665 O O . LYS A 1 350 ? 28.877 10.528 -5.679 1.00 50.41 350 LYS A O 1
ATOM 2670 N N . VAL A 1 351 ? 27.558 11.858 -6.919 1.00 49.31 351 VAL A N 1
ATOM 2671 C CA . VAL A 1 351 ? 28.278 11.619 -8.191 1.00 49.31 351 VAL A CA 1
ATOM 2672 C C . VAL A 1 351 ? 29.708 12.171 -8.155 1.00 49.31 351 VAL A C 1
ATOM 2674 O O . VAL A 1 351 ? 30.615 11.564 -8.715 1.00 49.31 351 VAL A O 1
ATOM 2677 N N . ALA A 1 352 ? 29.930 13.292 -7.465 1.00 42.34 352 ALA A N 1
ATOM 2678 C CA . ALA A 1 352 ? 31.251 13.909 -7.351 1.00 42.34 352 ALA A CA 1
ATOM 2679 C C . ALA A 1 352 ? 32.219 13.166 -6.401 1.00 42.34 352 ALA A C 1
ATOM 2681 O O . ALA A 1 352 ? 33.410 13.471 -6.406 1.00 42.34 352 ALA A O 1
ATOM 2682 N N . GLY A 1 353 ? 31.731 12.218 -5.586 1.00 40.19 353 GLY A N 1
ATOM 2683 C CA . GLY A 1 353 ? 32.475 11.665 -4.447 1.00 40.19 353 GLY A CA 1
ATOM 2684 C C . GLY A 1 353 ? 32.841 10.175 -4.477 1.00 40.19 353 GLY A C 1
ATOM 2685 O O . GLY A 1 353 ? 33.485 9.731 -3.532 1.00 40.19 353 GLY A O 1
ATOM 2686 N N . GLY A 1 354 ? 32.469 9.376 -5.487 1.00 39.56 354 GLY A N 1
ATOM 2687 C CA . GLY A 1 354 ? 32.642 7.916 -5.394 1.00 39.56 354 GLY A CA 1
ATOM 2688 C C . GLY A 1 354 ? 32.891 7.187 -6.713 1.00 39.56 354 GLY A C 1
ATOM 2689 O O . GLY A 1 354 ? 32.085 7.260 -7.638 1.00 39.56 354 GLY A O 1
ATOM 2690 N N . GLY A 1 355 ? 33.998 6.435 -6.769 1.00 43.62 355 GLY A N 1
ATOM 2691 C CA . GLY A 1 355 ? 34.280 5.432 -7.802 1.00 43.62 355 GLY A CA 1
ATOM 2692 C C . GLY A 1 355 ? 33.309 4.236 -7.760 1.00 43.62 355 GLY A C 1
ATOM 2693 O O . GLY A 1 355 ? 32.385 4.215 -6.948 1.00 43.62 355 GLY A O 1
ATOM 2694 N N . PRO A 1 356 ? 33.471 3.228 -8.638 1.00 44.91 356 PRO A N 1
ATOM 2695 C CA . PRO A 1 356 ? 32.514 2.132 -8.785 1.00 44.91 356 PRO A CA 1
ATOM 2696 C C . PRO A 1 356 ? 32.517 1.209 -7.552 1.00 44.91 356 PRO A C 1
ATOM 2698 O O . PRO A 1 356 ? 33.262 0.237 -7.489 1.00 44.91 356 PRO A O 1
ATOM 2701 N N . VAL A 1 357 ? 31.671 1.534 -6.573 1.00 50.06 357 VAL A N 1
ATOM 2702 C CA . VAL A 1 357 ? 31.445 0.780 -5.325 1.00 50.06 357 VAL A CA 1
ATOM 2703 C C . VAL A 1 357 ? 30.982 -0.659 -5.616 1.00 50.06 357 VAL A C 1
ATOM 2705 O O . VAL A 1 357 ? 30.151 -0.883 -6.507 1.00 50.06 357 VAL A O 1
ATOM 2708 N N . GLY A 1 358 ? 31.532 -1.627 -4.873 1.00 48.25 358 GLY A N 1
ATOM 2709 C CA . GLY A 1 358 ? 31.338 -3.070 -5.048 1.00 48.25 358 GLY A CA 1
ATOM 2710 C C . GLY A 1 358 ? 29.924 -3.576 -4.725 1.00 48.25 358 GLY A C 1
ATOM 2711 O O . GLY A 1 358 ? 29.116 -2.904 -4.098 1.00 48.25 358 GLY A O 1
ATOM 2712 N N . LEU A 1 359 ? 29.609 -4.790 -5.193 1.00 45.34 359 LEU A N 1
ATOM 2713 C CA . LEU A 1 359 ? 28.297 -5.451 -5.065 1.00 45.34 359 LEU A CA 1
ATOM 2714 C C . LEU A 1 359 ? 27.890 -5.693 -3.600 1.00 45.34 359 LEU A C 1
ATOM 2716 O O . LEU A 1 359 ? 26.727 -5.496 -3.266 1.00 45.34 359 LEU A O 1
ATOM 2720 N N . LEU A 1 360 ? 28.846 -6.098 -2.757 1.00 43.84 360 LEU A N 1
ATOM 2721 C CA . LEU A 1 360 ? 28.636 -6.362 -1.330 1.00 43.84 360 LEU A CA 1
ATOM 2722 C C . LEU A 1 360 ? 28.287 -5.083 -0.572 1.00 43.84 360 LEU A C 1
ATOM 2724 O O . LEU A 1 360 ? 27.234 -5.052 0.038 1.00 43.84 360 LEU A O 1
ATOM 2728 N N . GLU A 1 361 ? 29.047 -4.001 -0.748 1.00 54.31 361 GLU A N 1
ATOM 2729 C CA . GLU A 1 361 ? 28.751 -2.709 -0.105 1.00 54.31 361 GLU A CA 1
ATOM 2730 C C . GLU A 1 361 ? 27.381 -2.142 -0.503 1.00 54.31 361 GLU A C 1
ATOM 2732 O O . GLU A 1 361 ? 26.730 -1.497 0.305 1.00 54.31 361 GLU A O 1
ATOM 2737 N N . ARG A 1 362 ? 26.898 -2.385 -1.731 1.00 53.19 362 ARG A N 1
ATOM 2738 C CA . ARG A 1 362 ? 25.550 -1.944 -2.146 1.00 53.19 362 ARG A CA 1
ATOM 2739 C C . ARG A 1 362 ? 24.432 -2.852 -1.627 1.00 53.19 362 ARG A C 1
ATOM 2741 O O . ARG A 1 362 ? 23.327 -2.375 -1.374 1.00 53.19 362 ARG A O 1
ATOM 2748 N N . TYR A 1 363 ? 24.692 -4.152 -1.485 1.00 48.06 363 TYR A N 1
ATOM 2749 C CA . TYR A 1 363 ? 23.744 -5.086 -0.874 1.00 48.06 363 TYR A CA 1
ATOM 2750 C C . TYR A 1 363 ? 23.664 -4.872 0.644 1.00 48.06 363 TYR A C 1
ATOM 2752 O O . TYR A 1 363 ? 22.582 -4.826 1.213 1.00 48.06 363 TYR A O 1
ATOM 2760 N N . GLU A 1 364 ? 24.806 -4.649 1.287 1.00 46.88 364 GLU A N 1
ATOM 2761 C CA . GLU A 1 364 ? 24.906 -4.234 2.683 1.00 46.88 364 GLU A CA 1
ATOM 2762 C C . GLU A 1 364 ? 24.252 -2.869 2.875 1.00 46.88 364 GLU A C 1
ATOM 2764 O O . GLU A 1 364 ? 23.398 -2.763 3.739 1.00 46.88 364 GLU A O 1
ATOM 2769 N N . ALA A 1 365 ? 24.481 -1.886 1.996 1.00 54.12 365 ALA A N 1
ATOM 2770 C CA . ALA A 1 365 ? 23.778 -0.604 2.058 1.00 54.12 365 ALA A CA 1
ATOM 2771 C C . ALA A 1 365 ? 22.256 -0.746 1.904 1.00 54.12 365 ALA A C 1
ATOM 2773 O O . ALA A 1 365 ? 21.523 -0.034 2.571 1.00 54.12 365 ALA A O 1
ATOM 2774 N N . THR A 1 366 ? 21.751 -1.669 1.078 1.00 51.06 366 THR A N 1
ATOM 2775 C CA . THR A 1 366 ? 20.297 -1.901 0.957 1.00 51.06 366 THR A CA 1
ATOM 2776 C C . THR A 1 366 ? 19.723 -2.674 2.145 1.00 51.06 366 THR A C 1
ATOM 2778 O O . THR A 1 366 ? 18.580 -2.437 2.528 1.00 51.06 366 THR A O 1
ATOM 2781 N N . VAL A 1 367 ? 20.488 -3.570 2.772 1.00 52.69 367 VAL A N 1
ATOM 2782 C CA . VAL A 1 367 ? 20.089 -4.257 4.013 1.00 52.69 367 VAL A CA 1
ATOM 2783 C C . VAL A 1 367 ? 20.161 -3.318 5.222 1.00 52.69 367 VAL A C 1
ATOM 2785 O O . VAL A 1 367 ? 19.251 -3.323 6.048 1.00 52.69 367 VAL A O 1
ATOM 2788 N N . GLU A 1 368 ? 21.190 -2.482 5.310 1.00 51.12 368 GLU A N 1
ATOM 2789 C CA . GLU A 1 368 ? 21.340 -1.431 6.317 1.00 51.12 368 GLU A CA 1
ATOM 2790 C C . GLU A 1 368 ? 20.291 -0.337 6.131 1.00 51.12 368 GLU A C 1
ATOM 2792 O O . GLU A 1 368 ? 19.675 0.068 7.112 1.00 51.12 368 GLU A O 1
ATOM 2797 N N . GLU A 1 369 ? 20.001 0.077 4.892 1.00 55.19 369 GLU A N 1
ATOM 2798 C CA . GLU A 1 369 ? 18.861 0.945 4.587 1.00 55.19 369 GLU A CA 1
ATOM 2799 C C . GLU A 1 369 ? 17.564 0.289 5.052 1.00 55.19 369 GLU A C 1
ATOM 2801 O O . GLU A 1 369 ? 16.804 0.941 5.751 1.00 55.19 369 GLU A O 1
ATOM 2806 N N . ARG A 1 370 ? 17.324 -1.002 4.782 1.00 56.09 370 ARG A N 1
ATOM 2807 C CA . ARG A 1 370 ? 16.128 -1.708 5.285 1.00 56.09 370 ARG A CA 1
ATOM 2808 C C . ARG A 1 370 ? 16.055 -1.729 6.811 1.00 56.09 370 ARG A C 1
ATOM 2810 O O . ARG A 1 370 ? 14.980 -1.512 7.365 1.00 56.09 370 ARG A O 1
ATOM 2817 N N . ALA A 1 371 ? 17.163 -2.001 7.497 1.00 55.22 371 ALA A N 1
ATOM 2818 C CA . ALA A 1 371 ? 17.204 -2.052 8.957 1.00 55.22 371 ALA A CA 1
ATOM 2819 C C . ALA A 1 371 ? 16.985 -0.661 9.569 1.00 55.22 371 ALA A C 1
ATOM 2821 O O . ALA A 1 371 ? 16.196 -0.502 10.501 1.00 55.22 371 ALA A O 1
ATOM 2822 N N . PHE A 1 372 ? 17.626 0.360 9.002 1.00 55.06 372 PHE A N 1
ATOM 2823 C CA . PHE A 1 372 ? 17.449 1.753 9.387 1.00 55.06 372 PHE A CA 1
ATOM 2824 C C . PHE A 1 372 ? 16.029 2.250 9.088 1.00 55.06 372 PHE A C 1
ATOM 2826 O O . PHE A 1 372 ? 15.430 2.934 9.912 1.00 55.06 372 PHE A O 1
ATOM 2833 N N . GLU A 1 373 ? 15.455 1.867 7.949 1.00 57.00 373 GLU A N 1
ATOM 2834 C CA . GLU A 1 373 ? 14.084 2.177 7.542 1.00 57.00 373 GLU A CA 1
ATOM 2835 C C . GLU A 1 373 ? 13.062 1.504 8.454 1.00 57.00 373 GLU A C 1
ATOM 2837 O O . GLU A 1 373 ? 12.125 2.164 8.891 1.00 57.00 373 GLU A O 1
ATOM 2842 N N . SER A 1 374 ? 13.249 0.224 8.787 1.00 56.44 374 SER A N 1
ATOM 2843 C CA . SER A 1 374 ? 12.398 -0.485 9.746 1.00 56.44 374 SER A CA 1
ATOM 2844 C C . SER A 1 374 ? 12.483 0.166 11.123 1.00 56.44 374 SER A C 1
ATOM 2846 O O . SER A 1 374 ? 11.456 0.389 11.755 1.00 56.44 374 SER A O 1
ATOM 2848 N N . ALA A 1 375 ? 13.682 0.553 11.565 1.00 57.12 375 ALA A N 1
ATOM 2849 C CA . ALA A 1 375 ? 13.876 1.253 12.831 1.00 57.12 375 ALA A CA 1
ATOM 2850 C C . ALA A 1 375 ? 13.252 2.661 12.824 1.00 57.12 375 ALA A C 1
ATOM 2852 O O . ALA A 1 375 ? 12.655 3.080 13.812 1.00 57.12 375 ALA A O 1
ATOM 2853 N N . MET A 1 376 ? 13.348 3.394 11.714 1.00 57.59 376 MET A N 1
ATOM 2854 C CA . MET A 1 376 ? 12.715 4.704 11.530 1.00 57.59 376 MET A CA 1
ATOM 2855 C C . MET A 1 376 ? 11.192 4.593 11.459 1.00 57.59 376 MET A C 1
ATOM 2857 O O . MET A 1 376 ? 10.501 5.404 12.066 1.00 57.59 376 MET A O 1
ATOM 2861 N N . ALA A 1 377 ? 10.662 3.595 10.752 1.00 55.56 377 ALA A N 1
ATOM 2862 C CA . ALA A 1 377 ? 9.233 3.325 10.666 1.00 55.56 377 ALA A CA 1
ATOM 2863 C C . ALA A 1 377 ? 8.670 2.899 12.025 1.00 55.56 377 ALA A C 1
ATOM 2865 O O . ALA A 1 377 ? 7.628 3.415 12.417 1.00 55.56 377 ALA A O 1
ATOM 2866 N N . ALA A 1 378 ? 9.381 2.050 12.772 1.00 58.12 378 ALA A N 1
ATOM 2867 C CA . ALA A 1 378 ? 9.029 1.678 14.139 1.00 58.12 378 ALA A CA 1
ATOM 2868 C C . ALA A 1 378 ? 9.030 2.904 15.067 1.00 58.12 378 ALA A C 1
ATOM 2870 O O . ALA A 1 378 ? 8.027 3.176 15.721 1.00 58.12 378 ALA A O 1
ATOM 2871 N N . LYS A 1 379 ? 10.083 3.733 15.033 1.00 61.81 379 LYS A N 1
ATOM 2872 C CA . LYS A 1 379 ? 10.137 4.994 15.799 1.00 61.81 379 LYS A CA 1
ATOM 2873 C C . LYS A 1 379 ? 9.023 5.973 15.415 1.00 61.81 379 LYS A C 1
ATOM 2875 O O . LYS A 1 379 ? 8.439 6.623 16.279 1.00 61.81 379 LYS A O 1
ATOM 2880 N N . LEU A 1 380 ? 8.711 6.094 14.124 1.00 59.31 380 LEU A N 1
ATOM 2881 C CA . LEU A 1 380 ? 7.601 6.922 13.647 1.00 59.31 380 LEU A CA 1
ATOM 2882 C C . LEU A 1 380 ? 6.264 6.379 14.148 1.00 59.31 380 LEU A C 1
ATOM 2884 O O . LEU A 1 380 ? 5.446 7.166 14.613 1.00 59.31 380 LEU A O 1
ATOM 2888 N N . SER A 1 381 ? 6.089 5.059 14.103 1.00 55.44 381 SER A N 1
ATOM 2889 C CA . SER A 1 381 ? 4.915 4.322 14.570 1.00 55.44 381 SER A CA 1
ATOM 2890 C C . SER A 1 381 ? 4.667 4.526 16.070 1.00 55.44 381 SER A C 1
ATOM 2892 O O . SER A 1 381 ? 3.544 4.819 16.470 1.00 55.44 381 SER A O 1
ATOM 2894 N N . GLU A 1 382 ? 5.721 4.485 16.890 1.00 59.50 382 GLU A N 1
ATOM 2895 C CA . GLU A 1 382 ? 5.668 4.787 18.330 1.00 59.50 382 GLU A CA 1
ATOM 2896 C C . GLU A 1 382 ? 5.342 6.262 18.617 1.00 59.50 382 GLU A C 1
ATOM 2898 O O . GLU A 1 382 ? 4.760 6.598 19.648 1.00 59.50 382 GLU A O 1
ATOM 2903 N N . SER A 1 383 ? 5.681 7.162 17.690 1.00 63.97 383 SER A N 1
ATOM 2904 C CA . SER A 1 383 ? 5.404 8.594 17.822 1.00 63.97 383 SER A CA 1
ATOM 2905 C C . SER A 1 383 ? 4.005 9.011 17.347 1.00 63.97 383 SER A C 1
ATOM 2907 O O . SER A 1 383 ? 3.628 10.167 17.552 1.00 63.97 383 SER A O 1
ATOM 2909 N N . LEU A 1 384 ? 3.234 8.108 16.723 1.00 68.50 384 LEU A N 1
ATOM 2910 C CA . LEU A 1 384 ? 1.915 8.426 16.171 1.00 68.50 384 LEU A CA 1
ATOM 2911 C C . LEU A 1 384 ? 0.946 8.910 17.258 1.00 68.50 384 LEU A C 1
ATOM 2913 O O . LEU A 1 384 ? 0.966 8.470 18.411 1.00 68.50 384 LEU A O 1
ATOM 2917 N N . ARG A 1 385 ? 0.099 9.858 16.868 1.00 72.19 385 ARG A N 1
ATOM 2918 C CA . ARG A 1 385 ? -0.989 10.406 17.669 1.00 72.19 385 ARG A CA 1
ATOM 2919 C C . ARG A 1 385 ? -2.308 9.902 17.118 1.00 72.19 385 ARG A C 1
ATOM 2921 O O . ARG A 1 385 ? -2.504 9.878 15.904 1.00 72.19 385 ARG A O 1
ATOM 2928 N N . TYR A 1 386 ? -3.173 9.512 18.035 1.00 73.50 386 TYR A N 1
ATOM 2929 C CA . TYR A 1 386 ? -4.511 9.019 17.784 1.00 73.50 386 TYR A CA 1
ATOM 2930 C C . TYR A 1 386 ? -5.486 10.060 18.319 1.00 73.50 386 TYR A C 1
ATOM 2932 O O . TYR A 1 386 ? -5.371 10.489 19.470 1.00 73.50 386 TYR A O 1
ATOM 2940 N N . GLU A 1 387 ? -6.427 10.462 17.480 1.00 76.19 387 GLU A N 1
ATOM 2941 C CA . GLU A 1 387 ? -7.455 11.447 17.797 1.00 76.19 387 GLU A CA 1
ATOM 2942 C C . GLU A 1 387 ? -8.801 10.944 17.289 1.00 76.19 387 GLU A C 1
ATOM 2944 O O . GLU A 1 387 ? -8.882 10.399 16.190 1.00 76.19 387 GLU A O 1
ATOM 2949 N N . GLY A 1 388 ? -9.862 11.113 18.068 1.00 75.38 388 GLY A N 1
ATOM 2950 C CA . GLY A 1 388 ? -11.201 10.730 17.638 1.00 75.38 388 GLY A CA 1
ATOM 2951 C C . GLY A 1 388 ? -12.151 10.461 18.790 1.00 75.38 388 GLY A C 1
ATOM 2952 O O . GLY A 1 388 ? -11.849 10.720 19.953 1.00 75.38 388 GLY A O 1
ATOM 2953 N N . GLU A 1 389 ? -13.302 9.906 18.452 1.00 81.12 389 GLU A N 1
ATOM 2954 C CA . GLU A 1 389 ? -14.305 9.478 19.416 1.00 81.12 389 GLU A CA 1
ATOM 2955 C C . GLU A 1 389 ? -14.908 8.169 18.919 1.00 81.12 389 GLU A C 1
ATOM 2957 O O . GLU A 1 389 ? -15.324 8.061 17.760 1.00 81.12 389 GLU A O 1
ATOM 2962 N N . LEU A 1 390 ? -14.904 7.160 19.790 1.00 81.38 390 LEU A N 1
ATOM 2963 C CA . LEU A 1 390 ? -15.551 5.881 19.537 1.00 81.38 390 LEU A CA 1
ATOM 2964 C C . LEU A 1 390 ? -16.695 5.685 20.519 1.00 81.38 390 LEU A C 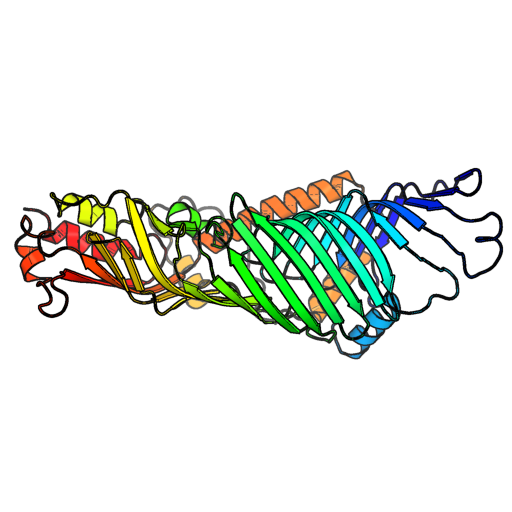1
ATOM 2966 O O . LEU A 1 390 ? -16.500 5.736 21.728 1.00 81.38 390 LEU A O 1
ATOM 2970 N N . GLU A 1 391 ? -17.871 5.380 20.002 1.00 85.00 391 GLU A N 1
ATOM 2971 C CA . GLU A 1 391 ? -18.998 4.914 20.789 1.00 85.00 391 GLU A CA 1
ATOM 2972 C C . GLU A 1 391 ? -19.017 3.385 20.764 1.00 85.00 391 GLU A C 1
ATOM 2974 O O . GLU A 1 391 ? -19.184 2.749 19.720 1.00 85.00 391 GLU A O 1
ATOM 2979 N N . ILE A 1 392 ? -18.828 2.777 21.929 1.00 85.31 392 ILE A N 1
ATOM 2980 C CA . ILE A 1 392 ? -18.919 1.333 22.110 1.00 85.31 392 ILE A CA 1
ATOM 2981 C C . ILE A 1 392 ? -20.213 1.034 22.841 1.00 85.31 392 ILE A C 1
ATOM 2983 O O . ILE A 1 392 ? -20.422 1.527 23.943 1.00 85.31 392 ILE A O 1
ATOM 2987 N N . THR A 1 393 ? -21.065 0.188 22.267 1.00 84.94 393 THR A N 1
ATOM 2988 C CA . THR A 1 393 ? -22.261 -0.280 22.975 1.00 84.94 393 THR A CA 1
ATOM 2989 C C . THR A 1 393 ? -22.079 -1.715 23.436 1.00 84.94 393 THR A C 1
ATOM 2991 O O . THR A 1 393 ? -21.613 -2.563 22.670 1.00 84.94 393 THR A O 1
ATOM 2994 N N . VAL A 1 394 ? -22.452 -1.993 24.683 1.00 85.44 394 VAL A N 1
ATOM 2995 C CA . VAL A 1 394 ? -22.415 -3.332 25.291 1.00 85.44 394 VAL A CA 1
ATOM 2996 C C . VAL A 1 394 ? -23.814 -3.777 25.712 1.00 85.44 394 VAL A C 1
ATOM 2998 O O . VAL A 1 394 ? -24.762 -2.986 25.728 1.00 85.44 394 VAL A O 1
ATOM 3001 N N . ARG A 1 395 ? -23.965 -5.065 26.028 1.00 84.62 395 ARG A N 1
ATOM 3002 C CA . ARG A 1 395 ? -25.245 -5.641 26.458 1.00 84.62 395 ARG A CA 1
ATOM 3003 C C . ARG A 1 395 ? -25.763 -4.995 27.757 1.00 84.62 395 ARG A C 1
ATOM 3005 O O . ARG A 1 395 ? -24.962 -4.569 28.588 1.00 84.62 395 ARG A O 1
ATOM 3012 N N . PRO A 1 396 ? -27.091 -4.946 27.966 1.00 82.00 396 PRO A N 1
ATOM 3013 C CA . PRO A 1 396 ? -27.689 -4.278 29.126 1.00 82.00 396 PRO A CA 1
ATOM 3014 C C . PRO A 1 396 ? -27.375 -4.959 30.468 1.00 82.00 396 PRO A C 1
ATOM 3016 O O . PRO A 1 396 ? -27.481 -4.324 31.514 1.00 82.00 396 PRO A O 1
ATOM 3019 N N . ASP A 1 397 ? -26.973 -6.232 30.444 1.00 80.12 397 ASP A N 1
ATOM 3020 C CA . ASP A 1 397 ? -26.573 -7.020 31.615 1.00 80.12 397 ASP A CA 1
ATOM 3021 C C . ASP A 1 397 ? -25.093 -6.833 32.000 1.00 80.12 397 ASP A C 1
ATOM 3023 O O . ASP A 1 397 ? -24.676 -7.266 33.077 1.00 80.12 397 ASP A O 1
ATOM 3027 N N . ALA A 1 398 ? -24.294 -6.144 31.172 1.00 78.75 398 ALA A N 1
ATOM 3028 C CA . ALA A 1 398 ? -22.845 -6.036 31.350 1.00 78.75 398 ALA A CA 1
ATOM 3029 C C . ALA A 1 398 ? -22.431 -5.405 32.694 1.00 78.75 398 ALA A C 1
ATOM 3031 O O . ALA A 1 398 ? -21.385 -5.748 33.243 1.00 78.75 398 ALA A O 1
ATOM 3032 N N . PHE A 1 399 ? -23.254 -4.507 33.250 1.00 80.56 399 PHE A N 1
ATOM 3033 C CA . PHE A 1 399 ? -22.976 -3.789 34.503 1.00 80.56 399 PHE A CA 1
ATOM 3034 C C . PHE A 1 399 ? -23.866 -4.208 35.680 1.00 80.56 399 PHE A C 1
ATOM 3036 O O . PHE A 1 399 ? -23.883 -3.529 36.707 1.00 80.56 399 PHE A O 1
ATOM 3043 N N . ASP A 1 400 ? -24.572 -5.341 35.599 1.00 78.19 400 ASP A N 1
ATOM 3044 C CA . ASP A 1 400 ? -25.463 -5.793 36.681 1.00 78.19 400 ASP A CA 1
ATOM 3045 C C . ASP A 1 400 ? -24.738 -6.039 38.015 1.00 78.19 400 ASP A C 1
ATOM 3047 O O . ASP A 1 400 ? -25.325 -5.877 39.085 1.00 78.19 400 ASP A O 1
ATOM 3051 N N . GLN A 1 401 ? -23.449 -6.382 37.969 1.00 73.62 401 GLN A N 1
ATOM 3052 C CA . GLN A 1 401 ? -22.607 -6.594 39.152 1.00 73.62 401 GLN A CA 1
ATOM 3053 C C . GLN A 1 401 ? -21.887 -5.321 39.636 1.00 73.62 401 GLN A C 1
ATOM 3055 O O . GLN A 1 401 ? -21.172 -5.380 40.638 1.00 73.62 401 GLN A O 1
ATOM 3060 N N . ALA A 1 402 ? -22.082 -4.183 38.960 1.00 75.00 402 ALA A N 1
ATOM 3061 C CA . ALA A 1 402 ? -21.468 -2.897 39.283 1.00 75.00 402 ALA A CA 1
ATOM 3062 C C . ALA A 1 402 ? -22.517 -1.763 39.297 1.00 75.00 402 ALA A C 1
ATOM 3064 O O . ALA A 1 402 ? -22.615 -0.982 38.345 1.00 75.00 402 ALA A O 1
ATOM 3065 N N . PRO A 1 403 ? -23.287 -1.624 40.397 1.00 74.62 403 PRO A N 1
ATOM 3066 C CA . PRO A 1 403 ? -24.325 -0.599 40.532 1.00 74.62 403 PRO A CA 1
ATOM 3067 C C . PRO A 1 403 ? -23.869 0.843 40.226 1.00 74.62 403 PRO A C 1
ATOM 3069 O O . PRO A 1 403 ? -24.632 1.564 39.580 1.00 74.62 403 PRO A O 1
ATOM 3072 N N . PRO A 1 404 ? -22.645 1.284 40.603 1.00 75.94 404 PRO A N 1
ATOM 3073 C CA . PRO A 1 404 ? -22.159 2.621 40.254 1.00 75.94 404 PRO A CA 1
ATOM 3074 C C . PRO A 1 404 ? -21.990 2.836 38.744 1.00 75.94 404 PRO A C 1
ATOM 3076 O O . PRO A 1 404 ? -22.265 3.926 38.247 1.00 75.94 404 PRO A O 1
ATOM 3079 N N . LEU A 1 405 ? -21.573 1.803 38.003 1.00 73.69 405 LEU A N 1
ATOM 3080 C CA . LEU A 1 405 ? -21.444 1.861 36.543 1.00 73.69 405 LEU A CA 1
ATOM 3081 C C . LEU A 1 405 ? -22.805 1.835 35.855 1.00 73.69 405 LEU A C 1
ATOM 3083 O O . LEU A 1 405 ? -23.017 2.592 34.915 1.00 73.69 405 LEU A O 1
ATOM 3087 N N . LYS A 1 406 ? -23.750 1.045 36.374 1.00 75.62 406 LYS A N 1
ATOM 3088 C CA . LYS A 1 406 ? -25.131 1.012 35.876 1.00 75.62 406 LYS A CA 1
ATOM 3089 C C . LYS A 1 406 ? -25.852 2.355 36.045 1.00 75.62 406 LYS A C 1
ATOM 3091 O O . LYS A 1 406 ? -26.665 2.722 35.205 1.00 75.62 406 LYS A O 1
ATOM 3096 N N . ALA A 1 407 ? -25.545 3.098 37.111 1.00 76.38 407 ALA A N 1
ATOM 3097 C CA . ALA A 1 407 ? -26.067 4.449 37.320 1.00 76.38 407 ALA A CA 1
ATOM 3098 C C . ALA A 1 407 ? -25.392 5.498 36.417 1.00 76.38 407 ALA A C 1
ATOM 3100 O O . ALA A 1 407 ? -26.049 6.437 35.979 1.00 76.38 407 ALA A O 1
ATOM 3101 N N . ALA A 1 408 ? -24.090 5.350 36.149 1.00 75.88 408 ALA A N 1
ATOM 3102 C CA . ALA A 1 408 ? -23.332 6.277 35.307 1.00 75.88 408 ALA A CA 1
ATOM 3103 C C . ALA A 1 408 ? -23.595 6.083 33.802 1.00 75.88 408 ALA A C 1
ATOM 3105 O O . ALA A 1 408 ? -23.565 7.054 33.051 1.00 75.88 408 ALA A O 1
ATOM 3106 N N . HIS A 1 409 ? -23.866 4.849 33.377 1.00 78.56 409 HIS A N 1
ATOM 3107 C CA . HIS A 1 409 ? -24.124 4.477 31.988 1.00 78.56 409 HIS A CA 1
ATOM 3108 C C . HIS A 1 409 ? -25.452 3.708 31.905 1.00 78.56 409 HIS A C 1
ATOM 3110 O O . HIS A 1 409 ? -25.452 2.472 31.939 1.00 78.56 409 HIS A O 1
ATOM 3116 N N . PRO A 1 410 ? -26.596 4.417 31.864 1.00 80.44 410 PRO A N 1
ATOM 3117 C CA . PRO A 1 410 ? -27.898 3.776 31.751 1.00 80.44 410 PRO A CA 1
ATOM 3118 C C . PRO A 1 410 ? -28.068 3.099 30.386 1.00 80.44 410 PRO A C 1
ATOM 3120 O O . PRO A 1 410 ? -27.432 3.468 29.399 1.00 80.44 410 PRO A O 1
ATOM 3123 N N . VAL A 1 411 ? -28.954 2.104 30.339 1.00 82.81 411 VAL A N 1
ATOM 3124 C CA . VAL A 1 411 ? -29.363 1.463 29.084 1.00 82.81 411 VAL A CA 1
ATOM 3125 C C . VAL A 1 411 ? -30.124 2.486 28.245 1.00 82.81 411 VAL A C 1
ATOM 3127 O O . VAL A 1 411 ? -31.072 3.101 28.732 1.00 82.81 411 VAL A O 1
ATOM 3130 N N . ASP A 1 412 ? -29.723 2.650 26.992 1.00 82.38 412 ASP A N 1
ATOM 3131 C CA . ASP A 1 412 ? -30.452 3.452 26.019 1.00 82.38 412 ASP A CA 1
ATOM 3132 C C . ASP A 1 412 ? -31.723 2.704 25.577 1.00 82.38 412 ASP A C 1
ATOM 3134 O O . ASP A 1 412 ? -31.661 1.572 25.092 1.00 82.38 412 ASP A O 1
ATOM 3138 N N . GLU A 1 413 ? -32.887 3.335 25.753 1.00 74.19 413 GLU A N 1
ATOM 3139 C CA . GLU A 1 413 ? -34.201 2.766 25.427 1.00 74.19 413 GLU A CA 1
ATOM 3140 C C . GLU A 1 413 ? -34.396 2.534 23.919 1.00 74.19 413 GLU A C 1
ATOM 3142 O O . GLU A 1 413 ? -35.180 1.668 23.532 1.00 74.19 413 GLU A O 1
ATOM 3147 N N . GLY A 1 414 ? -33.677 3.269 23.063 1.00 75.50 414 GLY A N 1
ATOM 3148 C CA . GLY A 1 414 ? -33.764 3.125 21.609 1.00 75.50 414 GLY A CA 1
ATOM 3149 C C . GLY A 1 414 ? -32.992 1.921 21.068 1.00 75.50 414 GLY A C 1
ATOM 3150 O O . GLY A 1 414 ? -33.440 1.267 20.125 1.00 75.50 414 GLY A O 1
ATOM 3151 N N . THR A 1 415 ? -31.838 1.610 21.662 1.00 73.88 415 THR A N 1
ATOM 3152 C CA . THR A 1 415 ? -30.948 0.528 21.204 1.00 73.88 415 THR A CA 1
ATOM 3153 C C . THR A 1 415 ? -30.986 -0.712 22.098 1.00 73.88 415 THR A C 1
ATOM 3155 O O . THR A 1 415 ? -30.544 -1.783 21.678 1.00 73.88 415 THR A O 1
ATOM 3158 N N . GLY A 1 416 ? -31.510 -0.594 23.321 1.00 80.06 416 GLY A N 1
ATOM 3159 C CA . GLY A 1 416 ? -31.492 -1.650 24.334 1.00 80.06 416 GLY A CA 1
ATOM 3160 C C . GLY A 1 416 ? -30.081 -2.001 24.816 1.00 80.06 416 GLY A C 1
ATOM 3161 O O . GLY A 1 416 ? -29.866 -3.095 25.343 1.00 80.06 416 GLY A O 1
ATOM 3162 N N . ARG A 1 417 ? -29.106 -1.110 24.600 1.00 84.00 417 ARG A N 1
ATOM 3163 C CA . ARG A 1 417 ? -27.684 -1.313 24.903 1.00 84.00 417 ARG A CA 1
ATOM 3164 C C . ARG A 1 417 ? -27.146 -0.186 25.776 1.00 84.00 417 ARG A C 1
ATOM 3166 O O . ARG A 1 417 ? -27.760 0.868 25.889 1.00 84.00 417 ARG A O 1
ATOM 3173 N N . ILE A 1 418 ? -26.008 -0.420 26.421 1.00 82.69 418 ILE A N 1
ATOM 3174 C CA . ILE A 1 418 ? -25.334 0.592 27.242 1.00 82.69 418 ILE A CA 1
ATOM 3175 C C . ILE A 1 418 ? -24.264 1.277 26.384 1.00 82.69 418 ILE A C 1
ATOM 3177 O O . ILE A 1 418 ? -23.316 0.590 25.987 1.00 82.69 418 ILE A O 1
ATOM 3181 N N . PRO A 1 419 ? -24.389 2.582 26.082 1.00 84.88 419 PRO A N 1
ATOM 3182 C CA . PRO A 1 419 ? -23.387 3.316 25.323 1.00 84.88 419 PRO A CA 1
ATOM 3183 C C . PRO A 1 419 ? -22.216 3.756 26.213 1.00 84.88 419 PRO A C 1
ATOM 3185 O O . PRO A 1 419 ? -22.388 4.280 27.316 1.00 84.88 419 PRO A O 1
ATOM 3188 N N . LEU A 1 420 ? -21.004 3.568 25.701 1.00 81.69 420 LEU A N 1
ATOM 3189 C CA . LEU A 1 420 ? -19.745 4.010 26.286 1.00 81.69 420 LEU A CA 1
ATOM 3190 C C . LEU A 1 420 ? -19.037 4.896 25.265 1.00 81.69 420 LEU A C 1
ATOM 3192 O O . LEU A 1 420 ? -18.548 4.408 24.247 1.00 81.69 420 LEU A O 1
ATOM 3196 N N . ILE A 1 421 ? -18.980 6.195 25.543 1.00 80.38 421 ILE A N 1
ATOM 3197 C CA . ILE A 1 421 ? -18.234 7.149 24.721 1.00 80.38 421 ILE A CA 1
ATOM 3198 C C . ILE A 1 421 ? -16.772 7.083 25.150 1.00 80.38 421 ILE A C 1
ATOM 3200 O O . ILE A 1 421 ? -16.451 7.288 26.319 1.00 80.38 421 ILE A O 1
ATOM 3204 N N . VAL A 1 422 ? -15.894 6.771 24.205 1.00 75.25 422 VAL A N 1
ATOM 3205 C CA . VAL A 1 422 ? -14.459 6.604 24.414 1.00 75.25 422 VAL A CA 1
ATOM 3206 C C . VAL A 1 422 ? -13.739 7.693 23.625 1.00 75.25 422 VAL A C 1
ATOM 3208 O O . VAL A 1 422 ? -13.501 7.525 22.423 1.00 75.25 422 VAL A O 1
ATOM 3211 N N . PRO A 1 423 ? -13.403 8.825 24.268 1.00 68.81 423 PRO A N 1
ATOM 3212 C CA . PRO A 1 423 ? -12.595 9.849 23.631 1.00 68.81 423 PRO A CA 1
ATOM 3213 C C . PRO A 1 423 ? -11.182 9.309 23.402 1.00 68.81 423 PRO A C 1
ATOM 3215 O O . PRO A 1 423 ? -10.524 8.801 24.310 1.00 68.81 423 PRO A O 1
ATOM 3218 N N . ILE A 1 424 ? -10.708 9.431 22.169 1.00 69.94 424 ILE A N 1
ATOM 3219 C CA . ILE A 1 424 ? -9.382 9.007 21.734 1.00 69.94 424 ILE A CA 1
ATOM 3220 C C . ILE A 1 424 ? -8.514 10.253 21.654 1.00 69.94 424 ILE A C 1
ATOM 3222 O O . ILE A 1 424 ? -8.734 11.121 20.812 1.00 69.94 424 ILE A O 1
ATOM 3226 N N . SER A 1 425 ? -7.519 10.343 22.532 1.00 57.47 425 SER A N 1
ATOM 3227 C CA . SER A 1 425 ? -6.519 11.407 22.491 1.00 57.47 425 SER A CA 1
ATOM 3228 C C . SER A 1 425 ? -5.179 10.904 23.020 1.00 57.47 425 SER A C 1
ATOM 3230 O O . SER A 1 425 ? -5.099 10.363 24.123 1.00 57.47 425 SER A O 1
ATOM 3232 N N . GLY A 1 426 ? -4.117 11.074 22.229 1.00 62.91 426 GLY A N 1
ATOM 3233 C CA . GLY A 1 426 ? -2.738 10.801 22.642 1.00 62.91 426 GLY A CA 1
ATOM 3234 C C . GLY A 1 426 ? -2.086 9.622 21.919 1.00 62.91 426 GLY A C 1
ATOM 3235 O O . GLY A 1 426 ? -2.288 9.415 20.724 1.00 62.91 426 GLY A O 1
ATOM 3236 N N . THR A 1 427 ? -1.220 8.887 22.616 1.00 62.09 427 THR A N 1
ATOM 3237 C CA . THR A 1 427 ? -0.578 7.666 22.100 1.00 62.09 427 THR A CA 1
ATOM 3238 C C . THR A 1 427 ? -1.479 6.455 22.313 1.00 62.09 427 THR A C 1
ATOM 3240 O O . THR A 1 427 ? -2.352 6.469 23.175 1.00 62.09 427 THR A O 1
ATOM 3243 N N . LEU A 1 428 ? -1.246 5.382 21.559 1.00 57.75 428 LEU A N 1
ATOM 3244 C CA . LEU A 1 428 ? -2.058 4.160 21.585 1.00 57.75 428 LEU A CA 1
ATOM 3245 C C . LEU A 1 428 ? -2.255 3.574 23.006 1.00 57.75 428 LEU A C 1
ATOM 3247 O O . LEU A 1 428 ? -3.322 3.039 23.302 1.00 57.75 428 LEU A O 1
ATOM 3251 N N . ASP A 1 429 ? -1.287 3.769 23.908 1.00 54.19 429 ASP A N 1
ATOM 3252 C CA . ASP A 1 429 ? -1.386 3.382 25.324 1.00 54.19 429 ASP A CA 1
ATOM 3253 C C . ASP A 1 429 ? -2.315 4.289 26.152 1.00 54.19 429 ASP A C 1
ATOM 3255 O O . ASP A 1 429 ? -3.025 3.803 27.031 1.00 54.19 429 ASP A O 1
ATOM 3259 N N . LEU A 1 430 ? -2.354 5.595 25.862 1.00 53.44 430 LEU A N 1
ATOM 3260 C CA . LEU A 1 430 ? -3.190 6.582 26.562 1.00 53.44 430 LEU A CA 1
ATOM 3261 C C . LEU A 1 430 ? -4.655 6.535 26.110 1.00 53.44 430 LEU A C 1
ATOM 3263 O O . LEU A 1 430 ? -5.557 6.741 26.921 1.00 53.44 430 LEU A O 1
ATOM 3267 N N . VAL A 1 431 ? -4.889 6.190 24.841 1.00 57.09 431 VAL A N 1
ATOM 3268 C CA . VAL A 1 431 ? -6.190 6.233 24.146 1.00 57.09 431 VAL A CA 1
ATOM 3269 C C . VAL A 1 431 ? -7.307 5.454 24.841 1.00 57.09 431 VAL A C 1
ATOM 3271 O O . VAL A 1 431 ? -8.478 5.773 24.678 1.00 57.09 431 VAL A O 1
ATOM 3274 N N . THR A 1 432 ? -6.976 4.433 25.628 1.00 57.00 432 THR A N 1
ATOM 3275 C CA . THR A 1 432 ? -7.986 3.636 26.347 1.00 57.00 432 THR A CA 1
ATOM 3276 C C . THR A 1 432 ? -7.743 3.556 27.847 1.00 57.00 432 THR A C 1
ATOM 3278 O O . THR A 1 432 ? -8.499 2.884 28.547 1.00 57.00 432 THR A O 1
ATOM 3281 N N . PHE A 1 433 ? -6.714 4.236 28.356 1.00 57.69 433 PHE A N 1
ATOM 3282 C CA . PHE A 1 433 ? -6.322 4.136 29.757 1.00 57.69 433 PHE A CA 1
ATOM 3283 C C . PHE A 1 433 ? -7.284 4.893 30.674 1.00 57.69 433 PHE A C 1
ATOM 3285 O O . PHE A 1 433 ? -7.745 4.317 31.649 1.00 57.69 433 PHE A O 1
ATOM 3292 N N . ALA A 1 434 ? -7.674 6.123 30.321 1.00 60.56 434 ALA A N 1
ATOM 3293 C CA . ALA A 1 434 ? -8.577 6.937 31.142 1.00 60.56 434 ALA A CA 1
ATOM 3294 C C . ALA A 1 434 ? -9.970 6.295 31.302 1.00 60.56 434 ALA A C 1
ATOM 3296 O O . ALA A 1 434 ? -10.478 6.172 32.415 1.00 60.56 434 ALA A O 1
ATOM 3297 N N . GLN A 1 435 ? -10.555 5.802 30.203 1.00 62.09 435 GLN A N 1
ATOM 3298 C CA . GLN A 1 435 ? -11.848 5.111 30.251 1.00 62.09 435 GLN A CA 1
ATOM 3299 C C . GLN A 1 435 ? -11.747 3.771 30.991 1.00 62.09 435 GLN A C 1
ATOM 3301 O O . GLN A 1 435 ? -12.649 3.392 31.739 1.00 62.09 435 GLN A O 1
ATOM 3306 N N . ALA A 1 436 ? -10.638 3.045 30.806 1.00 59.62 436 ALA A N 1
ATOM 3307 C CA . ALA A 1 436 ? -10.387 1.826 31.559 1.00 59.62 436 ALA A CA 1
ATOM 3308 C C . ALA A 1 436 ? -10.282 2.132 33.058 1.00 59.62 436 ALA A C 1
ATOM 3310 O O . ALA A 1 436 ? -10.924 1.439 33.840 1.00 59.62 436 ALA A O 1
ATOM 3311 N N . GLU A 1 437 ? -9.536 3.164 33.467 1.00 64.44 437 GLU A N 1
ATOM 3312 C CA . GLU A 1 437 ? -9.419 3.603 34.863 1.00 64.44 437 GLU A CA 1
ATOM 3313 C C . GLU A 1 437 ? -10.767 3.979 35.472 1.00 64.44 437 GLU A C 1
ATOM 3315 O O . GLU A 1 437 ? -11.044 3.580 36.601 1.00 64.44 437 GLU A O 1
ATOM 3320 N N . GLU A 1 438 ? -11.635 4.674 34.736 1.00 61.72 438 GLU A N 1
ATOM 3321 C CA . GLU A 1 438 ? -12.986 4.984 35.205 1.00 61.72 438 GLU A CA 1
ATOM 3322 C C . GLU A 1 438 ? -13.806 3.707 35.453 1.00 61.72 438 GLU A C 1
ATOM 3324 O O . GLU A 1 438 ? -14.429 3.560 36.511 1.00 61.72 438 GLU A O 1
ATOM 3329 N N . ILE A 1 439 ? -13.748 2.748 34.523 1.00 63.28 439 ILE A N 1
ATOM 3330 C CA . ILE A 1 439 ? -14.405 1.442 34.665 1.00 63.28 439 ILE A CA 1
ATOM 3331 C C . ILE A 1 439 ? -13.801 0.651 35.835 1.00 63.28 439 ILE A C 1
ATOM 3333 O O . ILE A 1 439 ? -14.542 0.047 36.607 1.00 63.28 439 ILE A O 1
ATOM 3337 N N . TYR A 1 440 ? -12.482 0.684 36.037 1.00 67.62 440 TYR A N 1
ATOM 3338 C CA . TYR A 1 440 ? -11.826 0.064 37.193 1.00 67.62 440 TYR A CA 1
ATOM 3339 C C . TYR A 1 440 ? -12.243 0.716 38.516 1.00 67.62 440 TYR A C 1
ATOM 3341 O O . TYR A 1 440 ? -12.483 0.014 39.500 1.00 67.62 440 TYR A O 1
ATOM 3349 N N . ALA A 1 441 ? -12.301 2.048 38.561 1.00 65.25 441 ALA A N 1
ATOM 3350 C CA . ALA A 1 441 ? -12.609 2.811 39.763 1.00 65.25 441 ALA A CA 1
ATOM 3351 C C . ALA A 1 441 ? -14.062 2.599 40.200 1.00 65.25 441 ALA A C 1
ATOM 3353 O O . ALA A 1 441 ? -14.320 2.391 41.383 1.00 65.25 441 ALA A O 1
ATOM 3354 N N . LYS A 1 442 ? -14.998 2.602 39.245 1.00 62.16 442 LYS A N 1
ATOM 3355 C CA . LYS A 1 442 ? -16.437 2.430 39.497 1.00 62.16 442 LYS A CA 1
ATOM 3356 C C . LYS A 1 442 ? -16.895 0.964 39.489 1.00 62.16 442 LYS A C 1
ATOM 3358 O O . LYS A 1 442 ? -17.994 0.672 39.953 1.00 62.16 442 LYS A O 1
ATOM 3363 N N . GLY A 1 443 ? -16.075 0.053 38.961 1.00 54.47 443 GLY A N 1
ATOM 3364 C CA . GLY A 1 443 ? -16.329 -1.390 38.898 1.00 54.47 443 GLY A CA 1
ATOM 3365 C C . GLY A 1 443 ? -15.821 -2.182 40.106 1.00 54.47 443 GLY A C 1
ATOM 3366 O O . GLY A 1 443 ? -16.118 -3.371 40.222 1.00 54.47 443 GLY A O 1
ATOM 3367 N N . LYS A 1 444 ? -15.068 -1.554 41.022 1.00 57.66 444 LYS A N 1
ATOM 3368 C CA . LYS A 1 444 ? -14.760 -2.148 42.329 1.00 57.66 444 LYS A CA 1
ATOM 3369 C C . LYS A 1 444 ? -16.023 -2.172 43.192 1.00 57.66 444 LYS A C 1
ATOM 3371 O O . LYS A 1 444 ? -16.682 -1.148 43.347 1.00 57.66 444 LYS A O 1
ATOM 3376 N N . ARG A 1 445 ? -16.335 -3.360 43.712 1.00 51.50 445 ARG A N 1
ATOM 3377 C CA . ARG A 1 445 ? -17.425 -3.598 44.665 1.00 51.50 445 ARG A CA 1
ATOM 3378 C C . ARG A 1 445 ? -17.249 -2.820 45.959 1.00 51.50 445 ARG A C 1
ATOM 3380 O O . ARG A 1 445 ? -16.090 -2.740 46.429 1.00 51.50 445 ARG A O 1
#

Radius of gyration: 26.86 Å; chains: 1; bounding box: 71×42×84 Å

pLDDT: mean 72.29, std 16.29, range [26.92, 96.62]

Secondary structure (DSSP, 8-state):
---EEEETTEEEEEEEEEE--TT-SEEEEEEEEEEEE--TTTTTSSSEE--EEEEEEEEEEE-S--SSHHHHHHHHHHHHS--TTEE--EEEEEEEEEEE-SSTTT-EEEEEEEEEEEEETTEEEEEEESSEEEETTEEEEEEEEEEEEEETTEEEEEEEEEEETTEEEEEEEEEEE-SSSPEEEEEEEEEEEESTTTS-HHHHTTEEEEEEEEEEEEEETTSSS-EEEEEEEE--TT-EEEEETTSHHHHHHHHH-SSS--SEEEE-EEEEEEEEETTEEEEEEEEEEETTTEEEEEEEEEEPPPHHHHHHHHHS--TT-TTTTSTTS-PPPPSS---HHHHHHHHHHHHTS-----HHHHHHHHHHHHHHHHHHHHHHHHT-EEEEEEEEEE-TTTTTT-HHHHHHSPPBTTTTBEEEEEEEEESTTTTTHHHHHHHHHHH--

Sequence (445 aa):
MDRFRREQGRMNIIRLSAIGREDSFFTDFDAKNIVCRMGLLDSVAPPWRTGGMKIADLVINVRAGAADAGAAATLGETLFGHHPDVDVSSIDVENATVTWGFSVLAKGRIEGSQMKVRRRDNGWWIQFKGGTFSQNWLKDLEIGELAVICTRDGVTIEKGLLRKGSGSVVISGLTIRGAERPEVDGIARLRNMPLEGMLPESAEYLLEGTVSGALRLSGSTNSQEGIGMAGRIELGEGDGVVLRERIPLLRALRMVDSFNNYRRVRFLSGSFDLKSGGGRLELGEIDLVAGDLMTLKGGIVVRPPTKEEKEKSLEQPLPGSPLAVESAAIRPGGEDGFTLRRAAEESRRKVAGGGPVGLLERYEATVEERAFESAMAAKLSESLRYEGELEITVRPDAFDQAPPLKAAHPVDEGTGRIPLIVPISGTLDLVTFAQAEEIYAKGKR

Foldseek 3Di:
DPDWDDDDQKTWDQKDKDADDLLEQFRIKIFGGKIFRGDPCQQVAWQNESDEIETAEIETEGEQAHQAQVSLLSNQCVAQPDDRRYDYAKYWYQWYKYWYFDDLQLIKIFGRWTWIWGDDDSWIKIKTDFGFIDHHLQPGWTWHIWIWTQHSQFIFTCWTWTHDDPKIKTWHGWTFGRGNWTKTWTKIWIDQQWCVSNDQPLCVVFKTWGWTDIWIWTDTSPDLFHIKIKDKIWQDVRTKMKGAPVFLQLVLLCLQAPPDHSRIQIFRGWMWIWIGTNQKIKTAQGWTDSDQFKTKGWIKIKHFDDPVRVVVCVVDPDPPDPPPPPPPPDDPPDDPDDRVVVVSVVSVVVVVDDDDDDPVVVVVVVVVVVVVSVVVSVVRLQRMWMFIKMKMWGAQSSNVQQVQVCVVFPQDPVPNTTIDIQGATGGSNVSRPVVSVVSVVRSDD